Protein AF-A0A7X9D5H3-F1 (afdb_monomer)

Radius of gyration: 22.92 Å; Cα contacts (8 Å, |Δi|>4): 672; chains: 1; bounding box: 57×60×61 Å

Nearest PDB structures (foldseek):
  6uek-assembly1_A  TM=9.174E-01  e=2.834E-44  Trypanosoma cruzi
  6uek-assembly1_B  TM=9.266E-01  e=4.876E-43  Trypanosoma cruzi
  6uek-assembly2_C  TM=9.841E-01  e=2.438E-41  Trypanosoma cruzi
  6uek-assembly2_D  TM=8.958E-01  e=1.998E-35  Trypanosoma cruzi
  2fkn-assembly2_D  TM=9.353E-01  e=6.349E-28  Bacillus subtilis

Sequence (380 aa):
VDEVFTDCDLLIDRALEASAAREAVSLAYQGNIVDLWERLAEREIEVDLGSDQTSLHNPFAGGYYPAGLSFEESKRMMAQEPERFKEEVYKSLRRQVDAINRLTARGMYFFDYGNAFLLEASRAGADILAADGKFRYPSYVQDIMGPLFFDYGFGPYRWVCTSSRAEDLAVTDALAIEVQEEILRTAPVEIQPQLKDNIHWIKEAAANNLVVGSQARILYADAEGRIKIALAMNKAIREGRVSAPIVLGRDHHDVSGTDSPFRETSNIYDGSAFTADMAVHNVIGDSFRGATWVSIHNGGGVGWGEVINGGFGMVIDGSEESDRRIRQMLHWDVNNGIARRSWARNEGAIFAIKREMERTPLLKVTLPNIADDDLVESCF

Solvent-accessible surface area (backbone atoms only — not comparable to full-atom values): 19832 Å² total; per-residue (Å²): 124,76,46,81,31,80,46,65,66,64,43,50,53,52,50,52,53,32,59,76,68,70,52,94,78,46,78,41,74,66,70,51,67,45,61,44,40,41,47,39,42,72,69,65,56,90,48,70,71,46,73,54,80,57,40,39,43,41,42,74,80,79,25,50,80,35,64,98,51,54,73,68,56,44,56,50,32,42,75,76,37,50,71,62,37,44,52,44,38,29,53,29,40,34,52,36,43,52,22,47,54,56,35,40,76,72,65,23,48,54,33,36,67,43,20,30,55,66,61,48,27,45,76,45,68,22,91,44,60,41,97,86,69,44,64,70,53,50,36,42,28,40,73,43,44,30,64,69,24,22,23,55,22,26,24,48,40,29,39,33,38,72,68,57,39,69,66,39,40,54,51,50,49,52,47,46,42,53,48,48,57,57,48,53,76,75,49,57,78,89,54,40,63,58,47,51,54,37,46,52,46,60,72,47,50,68,83,65,66,74,69,70,91,60,31,52,56,73,44,57,35,25,44,67,49,50,36,53,35,50,46,54,49,24,50,31,28,59,71,59,70,24,86,43,43,34,38,37,37,47,58,37,79,32,42,14,21,26,22,16,46,76,30,76,22,41,63,41,78,73,68,61,20,78,48,51,62,59,11,54,50,35,34,56,54,30,58,80,26,53,39,70,43,63,44,78,47,70,15,74,65,53,17,78,86,57,24,36,31,11,36,47,35,29,72,31,69,30,46,72,66,38,53,53,23,43,58,46,18,45,44,45,53,21,48,54,18,14,46,50,40,16,49,45,64,37,66,46,4,46,52,41,42,53,55,45,32,69,76,37,74,85,55,81,78,77,77,62,81,86,76,60,65,70,63,56,58,74,75,112

Secondary structure (DSSP, 8-state):
--EEES-HHHHHHHHHHHHHHT----EEESS-HHHHHHHHHHTT---SEEEE-S-TTSIIIII---TTS-HHHHHHHHHH-HHHHHHHHHHHHHHHHHHHHHHHTTT-EEEE-SSSHHHHHHHTT-S-B-TTSSBSS-BHIIIIIHHHTGGGT-EEEEEEETT--HHHHHHHHHHHHHHHHHHHHH--GGGHHHHHHHHHHHHHTTTTT---SS-EEEEEE-HHHHHHHHHHHHHHHHTTSS-S-EEEE--S-STTTEE-TTTTTTT--SSGGG--HHHHHHHHHHHTTT-SEEEEEESTTT-TTS-EEEEEEEEE-S-HHHHHHHHHHHHHHHHHHHHHHHHTT-HHHHHHHHHHHHH-TT---PPPPPPPHHHHHTT-

Mean predicted aligned error: 3.91 Å

Foldseek 3Di:
DAEEDADLVVQVVVVVVCVVVVHDDDYYHPAAVLVNLQVCLVVVPQDAEDEDDFQLLCCLQPSHAAPPDDPVRLVVCSVPPSVVSLLRSLVRLQSSLVSVVSNVVVNYQYAYALNCSLVVNVVSVHPQADPVRHGPHYHCCQPPCVQQALLLLWAKKKKFQPVLDLQLLVVLLVLLLVQLVVCLVVPDPSNNVLSVVQNVCSVCVVVVVPDDDTSMDIGIDHLSSQLSSQVSSLQCLLVCSRVFKMKIKGDLLGLQFKQACRHSLVNQDPPCSQPGCSNVVLQVQLVVLAFPHKDWDAQPRNYGPRMIGMMTMHIRRSDVVSNRSSNRNSNSNRLSSLLVVQQSVRPSSVVNNVVVCVVPVPDDGDGDDDDDPVVVVVVD

Structure (mmCIF, N/CA/C/O backbone):
data_AF-A0A7X9D5H3-F1
#
_entry.id   AF-A0A7X9D5H3-F1
#
loop_
_atom_site.group_PDB
_atom_site.id
_atom_site.type_symbol
_atom_site.label_atom_id
_atom_site.label_alt_id
_atom_site.label_comp_id
_atom_site.label_asym_id
_atom_site.label_entity_id
_atom_site.label_seq_id
_atom_site.pdbx_PDB_ins_code
_atom_site.Cartn_x
_atom_site.Cartn_y
_atom_site.Cartn_z
_atom_site.occupancy
_atom_site.B_iso_or_equiv
_atom_site.auth_seq_id
_atom_site.auth_comp_id
_atom_site.auth_asym_id
_atom_site.auth_atom_id
_atom_site.pdbx_PDB_model_num
ATOM 1 N N . VAL A 1 1 ? -2.591 -16.884 -10.454 1.00 90.25 1 VAL A N 1
ATOM 2 C CA . VAL A 1 1 ? -2.298 -16.785 -11.894 1.00 90.25 1 VAL A CA 1
ATOM 3 C C . VAL A 1 1 ? -2.970 -17.946 -12.581 1.00 90.25 1 VAL A C 1
ATOM 5 O O . VAL A 1 1 ? -2.901 -19.043 -12.032 1.00 90.25 1 VAL A O 1
ATOM 8 N N . ASP A 1 2 ? -3.641 -17.695 -13.698 1.00 94.94 2 ASP A N 1
ATOM 9 C CA . ASP A 1 2 ? -4.511 -18.670 -14.358 1.00 94.94 2 ASP A CA 1
ATOM 10 C C . ASP A 1 2 ? -3.782 -19.387 -15.500 1.00 94.94 2 ASP A C 1
ATOM 12 O O . ASP A 1 2 ? -3.850 -20.610 -15.607 1.00 94.94 2 ASP A O 1
ATOM 16 N N . GLU A 1 3 ? -3.010 -18.646 -16.301 1.00 98.06 3 GLU A N 1
ATOM 17 C CA . GLU A 1 3 ? -2.262 -19.179 -17.446 1.00 98.06 3 GLU A CA 1
ATOM 18 C C . GLU A 1 3 ? -0.800 -18.707 -17.426 1.00 98.06 3 GLU A C 1
ATOM 20 O O . GLU A 1 3 ? -0.492 -17.622 -16.929 1.00 98.06 3 GLU A O 1
ATOM 25 N N . VAL A 1 4 ? 0.119 -19.516 -17.964 1.00 98.31 4 VAL A N 1
ATOM 26 C CA . VAL A 1 4 ? 1.559 -19.212 -18.007 1.00 98.31 4 VAL A CA 1
ATOM 27 C C . VAL A 1 4 ? 2.085 -19.390 -19.426 1.00 98.31 4 VAL A C 1
ATOM 29 O O . VAL A 1 4 ? 1.901 -20.443 -20.034 1.00 98.31 4 VAL A O 1
ATOM 32 N N . PHE A 1 5 ? 2.790 -18.377 -19.920 1.00 98.56 5 PHE A N 1
ATOM 33 C CA . PHE A 1 5 ? 3.372 -18.321 -21.254 1.00 98.56 5 PHE A CA 1
ATOM 34 C C . PHE A 1 5 ? 4.885 -18.138 -21.173 1.00 98.56 5 PHE A C 1
ATOM 36 O O . PHE A 1 5 ? 5.394 -17.428 -20.309 1.00 98.56 5 PHE A O 1
ATOM 43 N N . THR A 1 6 ? 5.608 -18.744 -22.110 1.00 97.81 6 THR A N 1
ATOM 44 C CA . THR A 1 6 ? 7.064 -18.574 -22.278 1.00 97.81 6 THR A CA 1
ATOM 45 C C . THR A 1 6 ? 7.417 -17.799 -23.548 1.00 97.81 6 THR A C 1
ATOM 47 O O . THR A 1 6 ? 8.590 -17.673 -23.879 1.00 97.81 6 THR A O 1
ATOM 50 N N . ASP A 1 7 ? 6.411 -17.320 -24.280 1.00 98.31 7 ASP A N 1
ATOM 51 C CA . ASP A 1 7 ? 6.543 -16.596 -25.542 1.00 98.31 7 ASP A CA 1
ATOM 52 C C . ASP A 1 7 ? 5.705 -15.313 -25.472 1.00 98.31 7 ASP A C 1
ATOM 54 O O . ASP A 1 7 ? 4.523 -15.364 -25.114 1.00 98.31 7 ASP A O 1
ATOM 58 N N . CYS A 1 8 ? 6.323 -14.167 -25.772 1.00 98.06 8 CYS A N 1
ATOM 59 C CA . CYS A 1 8 ? 5.652 -12.871 -25.690 1.00 98.06 8 CYS A CA 1
ATOM 60 C C . CYS A 1 8 ? 4.493 -12.752 -26.682 1.00 98.06 8 CYS A C 1
ATOM 62 O O . CYS A 1 8 ? 3.483 -12.143 -26.347 1.00 98.06 8 CYS A O 1
ATOM 64 N N . ASP A 1 9 ? 4.614 -13.299 -27.894 1.00 98.44 9 ASP A N 1
ATOM 65 C CA . ASP A 1 9 ? 3.583 -13.135 -28.916 1.00 98.44 9 ASP A CA 1
ATOM 66 C C . ASP A 1 9 ? 2.331 -13.930 -28.579 1.00 98.44 9 ASP A C 1
ATOM 68 O O . ASP A 1 9 ? 1.236 -13.374 -28.635 1.00 98.44 9 ASP A O 1
ATOM 72 N N . LEU A 1 10 ? 2.498 -15.178 -28.136 1.00 98.50 10 LEU A N 1
ATOM 73 C CA . LEU A 1 10 ? 1.374 -15.999 -27.682 1.00 98.50 10 LEU A CA 1
ATOM 74 C C . LEU A 1 10 ? 0.661 -15.377 -26.475 1.00 98.50 10 LEU A C 1
ATOM 76 O O . LEU A 1 10 ? -0.567 -15.390 -26.410 1.00 98.50 10 LEU A O 1
ATOM 80 N N . LEU A 1 11 ? 1.422 -14.806 -25.536 1.00 98.56 11 LEU A N 1
ATOM 81 C CA . LEU A 1 11 ? 0.858 -14.095 -24.391 1.00 98.56 11 LEU A CA 1
ATOM 82 C C . LEU A 1 11 ? 0.057 -12.863 -24.827 1.00 98.56 11 LEU A C 1
ATOM 84 O O . LEU A 1 11 ? -1.056 -12.658 -24.349 1.00 98.56 11 LEU A O 1
ATOM 88 N N . ILE A 1 12 ? 0.628 -12.033 -25.705 1.00 98.62 12 ILE A N 1
ATOM 89 C CA . ILE A 1 12 ? -0.018 -10.806 -26.181 1.00 98.62 12 ILE A CA 1
ATOM 90 C C . ILE A 1 12 ? -1.293 -11.149 -26.957 1.00 98.62 12 ILE A C 1
ATOM 92 O O . ILE A 1 12 ? -2.320 -10.512 -26.738 1.00 98.62 12 ILE A O 1
ATOM 96 N N . ASP A 1 13 ? -1.262 -12.171 -27.814 1.00 98.50 13 ASP A N 1
ATOM 97 C CA . ASP A 1 13 ? -2.441 -12.619 -28.561 1.00 98.50 13 ASP A CA 1
ATOM 98 C C . ASP A 1 13 ? -3.556 -13.066 -27.604 1.00 98.50 13 ASP A C 1
ATOM 100 O O . ASP A 1 13 ? -4.692 -12.597 -27.713 1.00 98.50 13 ASP A O 1
ATOM 104 N N . ARG A 1 14 ? -3.218 -13.870 -26.586 1.00 98.25 14 ARG A N 1
ATOM 105 C CA . ARG A 1 14 ? -4.165 -14.285 -25.543 1.00 98.25 14 ARG A CA 1
ATOM 106 C C . ARG A 1 14 ? -4.723 -13.099 -24.751 1.00 98.25 14 ARG A C 1
ATOM 108 O O . ARG A 1 14 ? -5.914 -13.087 -24.430 1.00 98.25 14 ARG A O 1
ATOM 115 N N . ALA A 1 15 ? -3.891 -12.106 -24.437 1.00 98.06 15 ALA A N 1
ATOM 116 C CA . ALA A 1 15 ? -4.310 -10.904 -23.718 1.00 98.06 15 ALA A CA 1
ATOM 117 C C . ALA A 1 15 ? -5.310 -10.066 -24.535 1.00 98.06 15 ALA A C 1
ATOM 119 O O . ALA A 1 15 ? -6.298 -9.575 -23.988 1.00 98.06 15 ALA A O 1
ATOM 120 N N . LEU A 1 16 ? -5.100 -9.948 -25.849 1.00 98.19 16 LEU A N 1
ATOM 121 C CA . LEU A 1 16 ? -6.028 -9.265 -26.754 1.00 98.19 16 LEU A CA 1
ATOM 122 C C . LEU A 1 16 ? -7.365 -10.008 -26.867 1.00 98.19 16 LEU A C 1
ATOM 124 O O . LEU A 1 16 ? -8.420 -9.373 -26.830 1.00 98.19 16 LEU A O 1
ATOM 128 N N . GLU A 1 17 ? -7.339 -11.340 -26.957 1.00 98.31 17 GLU A N 1
ATOM 129 C CA . GLU A 1 17 ? -8.551 -12.168 -26.946 1.00 98.31 17 GLU A CA 1
ATOM 130 C C . GLU A 1 17 ? -9.344 -11.997 -25.642 1.00 98.31 17 GLU A C 1
ATOM 132 O O . GLU A 1 17 ? -10.556 -11.767 -25.685 1.00 98.31 17 GLU A O 1
ATOM 137 N N . ALA A 1 18 ? -8.662 -12.041 -24.491 1.00 98.12 18 ALA A N 1
ATOM 138 C CA . ALA A 1 18 ? -9.271 -11.831 -23.178 1.00 98.12 18 ALA A CA 1
ATOM 139 C C . ALA A 1 18 ? -9.920 -10.444 -23.066 1.00 98.12 18 ALA A C 1
ATOM 141 O O . ALA A 1 18 ? -11.069 -10.322 -22.634 1.00 98.12 18 ALA A O 1
ATOM 142 N N . SER A 1 19 ? -9.205 -9.402 -23.503 1.00 97.06 19 SER A N 1
ATOM 143 C CA . SER A 1 19 ? -9.693 -8.021 -23.496 1.00 97.06 19 SER A CA 1
ATOM 144 C C . SER A 1 19 ? -10.938 -7.862 -24.376 1.00 97.06 19 SER A C 1
ATOM 146 O O . SER A 1 19 ? -11.967 -7.352 -23.921 1.00 97.06 19 SER A O 1
ATOM 148 N N . ALA A 1 20 ? -10.910 -8.402 -25.600 1.00 97.56 20 ALA A N 1
ATOM 149 C CA . ALA A 1 20 ? -12.052 -8.384 -26.513 1.00 97.56 20 ALA A CA 1
ATOM 150 C C . ALA A 1 20 ? -13.275 -9.133 -25.948 1.00 97.56 20 ALA A C 1
ATOM 152 O O . ALA A 1 20 ? -14.415 -8.702 -26.147 1.00 97.56 20 ALA A O 1
ATOM 153 N N . ALA A 1 21 ? -13.047 -10.226 -25.216 1.00 98.12 21 ALA A N 1
ATOM 154 C CA . ALA A 1 21 ? -14.088 -11.010 -24.557 1.00 98.12 21 ALA A CA 1
ATOM 155 C C . ALA A 1 21 ? -14.545 -10.435 -23.201 1.00 98.12 21 ALA A C 1
ATOM 157 O O . ALA A 1 21 ? -15.530 -10.924 -22.645 1.00 98.12 21 ALA A O 1
ATOM 158 N N . ARG A 1 22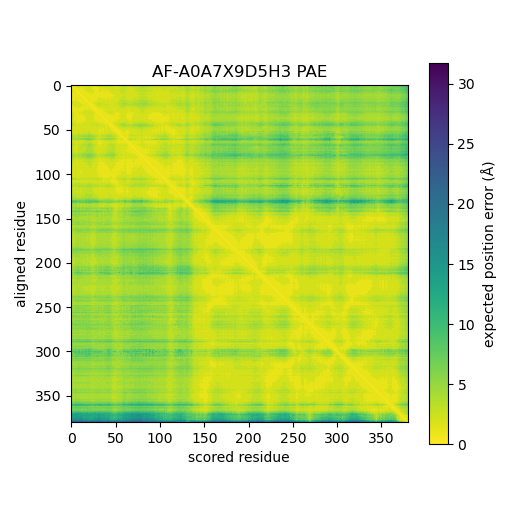 ? -13.868 -9.401 -22.674 1.00 97.50 22 ARG A N 1
ATOM 159 C CA . ARG A 1 22 ? -14.040 -8.881 -21.302 1.00 97.50 22 ARG A CA 1
ATOM 160 C C . ARG A 1 22 ? -13.905 -9.977 -20.241 1.00 97.50 22 ARG A C 1
ATOM 162 O O . ARG A 1 22 ? -14.666 -10.031 -19.275 1.00 97.50 22 ARG A O 1
ATOM 169 N N . GLU A 1 23 ? -12.951 -10.869 -20.457 1.00 97.88 23 GLU A N 1
ATOM 170 C CA . GLU A 1 23 ? -12.643 -11.977 -19.567 1.00 97.88 23 GLU A CA 1
ATOM 171 C C . GLU A 1 23 ? -11.749 -11.503 -18.412 1.00 97.88 23 GLU A C 1
ATOM 173 O O . GLU A 1 23 ? -10.707 -10.886 -18.629 1.00 97.88 23 GLU A O 1
ATOM 178 N N . ALA A 1 24 ? -12.139 -11.812 -17.174 1.00 95.75 24 ALA A N 1
ATOM 179 C CA . ALA A 1 24 ? -11.293 -11.591 -16.006 1.00 95.75 24 ALA A CA 1
ATOM 180 C C . ALA A 1 24 ? -10.304 -12.759 -15.863 1.00 95.75 24 ALA A C 1
ATOM 182 O O . ALA A 1 24 ? -10.654 -13.797 -15.305 1.00 95.75 24 ALA A O 1
ATOM 183 N N . VAL A 1 25 ? -9.086 -12.589 -16.386 1.00 97.19 25 VAL A N 1
ATOM 184 C CA . VAL A 1 25 ? -8.032 -13.616 -16.392 1.00 97.19 25 VAL A CA 1
ATOM 185 C C . VAL A 1 25 ? -6.672 -13.020 -16.030 1.00 97.19 25 VAL A C 1
ATOM 187 O O . VAL A 1 25 ? -6.351 -11.889 -16.392 1.00 97.19 25 VAL A O 1
ATOM 190 N N . SER A 1 26 ? -5.855 -13.792 -15.316 1.00 97.56 26 SER A N 1
ATOM 191 C CA . SER A 1 26 ? -4.473 -13.454 -14.983 1.00 97.56 26 SER A CA 1
ATOM 192 C C . SER A 1 26 ? -3.482 -14.310 -15.778 1.00 97.56 26 SER A C 1
ATOM 194 O O . SER A 1 26 ? -3.398 -15.528 -15.604 1.00 97.56 26 SER A O 1
ATOM 196 N N . LEU A 1 27 ? -2.695 -13.657 -16.636 1.00 98.19 27 LEU A N 1
ATOM 197 C CA . LEU A 1 27 ? -1.718 -14.296 -17.521 1.00 98.19 27 LEU A CA 1
ATOM 198 C C . LEU A 1 27 ? -0.293 -13.982 -17.037 1.00 98.19 27 LEU A C 1
ATOM 200 O O . LEU A 1 27 ? 0.063 -12.815 -16.880 1.00 98.19 27 LEU A O 1
ATOM 204 N N . ALA A 1 28 ? 0.534 -15.001 -16.800 1.00 98.25 28 ALA A N 1
ATOM 205 C CA . ALA A 1 28 ? 1.949 -14.827 -16.467 1.00 98.25 28 ALA A CA 1
ATOM 206 C C . ALA A 1 28 ? 2.848 -15.015 -17.684 1.00 98.25 28 ALA A C 1
ATOM 208 O O . ALA A 1 28 ? 2.718 -15.986 -18.427 1.00 98.25 28 ALA A O 1
ATOM 209 N N . TYR A 1 29 ? 3.853 -14.150 -17.786 1.00 98.19 29 TYR A N 1
ATOM 210 C CA . TYR A 1 29 ? 5.009 -14.363 -18.642 1.00 98.19 29 TYR A CA 1
ATOM 211 C C . TYR A 1 29 ? 6.180 -14.920 -17.833 1.00 98.19 29 TYR A C 1
ATOM 213 O O . TYR A 1 29 ? 6.672 -14.274 -16.907 1.00 98.19 29 TYR A O 1
ATOM 221 N N . GLN A 1 30 ? 6.662 -16.104 -18.195 1.00 97.69 30 GLN A N 1
ATOM 222 C CA . GLN A 1 30 ? 7.902 -16.664 -17.672 1.00 97.69 30 GLN A CA 1
ATOM 223 C C . GLN A 1 30 ? 9.083 -16.191 -18.532 1.00 97.69 30 GLN A C 1
ATOM 225 O O . GLN A 1 30 ? 9.614 -16.932 -19.357 1.00 97.69 30 GLN A O 1
ATOM 230 N N . GLY A 1 31 ? 9.504 -14.949 -18.313 1.00 96.69 31 GLY A N 1
ATOM 231 C CA . GLY A 1 31 ? 10.639 -14.336 -18.997 1.00 96.69 31 GLY A CA 1
ATOM 232 C C . GLY A 1 31 ? 11.033 -13.010 -18.354 1.00 96.69 31 GLY A C 1
ATOM 233 O O . GLY A 1 31 ? 10.672 -12.741 -17.207 1.00 96.69 31 GLY A O 1
ATOM 234 N N . ASN A 1 32 ? 11.799 -12.185 -19.069 1.00 98.31 32 ASN A N 1
ATOM 235 C CA . ASN A 1 32 ? 12.148 -10.857 -18.578 1.00 98.31 32 ASN A CA 1
ATOM 236 C C . ASN A 1 32 ? 11.045 -9.853 -18.935 1.00 98.31 32 ASN A C 1
ATOM 238 O O . ASN A 1 32 ? 10.631 -9.760 -20.088 1.00 98.31 32 ASN A O 1
ATOM 242 N N . ILE A 1 33 ? 10.593 -9.068 -17.958 1.00 97.75 33 ILE A N 1
ATOM 243 C CA . ILE A 1 33 ? 9.545 -8.062 -18.169 1.00 97.75 33 ILE A CA 1
ATOM 244 C C . ILE A 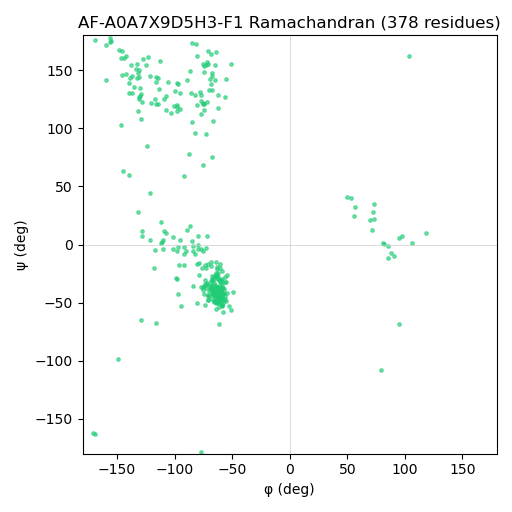1 33 ? 9.931 -7.021 -19.231 1.00 97.75 33 ILE A C 1
ATOM 246 O O . ILE A 1 33 ? 9.062 -6.522 -19.938 1.00 97.75 33 ILE A O 1
ATOM 250 N N . VAL A 1 34 ? 11.226 -6.732 -19.399 1.00 98.62 34 VAL A N 1
ATOM 251 C CA . VAL A 1 34 ? 11.709 -5.813 -20.439 1.00 98.62 34 VAL A CA 1
ATOM 252 C C . VAL A 1 34 ? 11.427 -6.355 -21.837 1.00 98.62 34 VAL A C 1
ATOM 254 O O . VAL A 1 34 ? 10.998 -5.586 -22.689 1.00 98.62 34 VAL A O 1
ATOM 257 N N . ASP A 1 35 ? 11.587 -7.663 -22.060 1.00 98.44 35 ASP A N 1
ATOM 258 C CA . ASP A 1 35 ? 11.303 -8.276 -23.363 1.00 98.44 35 ASP A CA 1
ATOM 259 C C . ASP A 1 35 ? 9.807 -8.157 -23.700 1.00 98.44 35 ASP A C 1
ATOM 261 O O . ASP A 1 35 ? 9.434 -7.920 -24.848 1.00 98.44 35 ASP A O 1
ATOM 265 N N . LEU A 1 36 ? 8.934 -8.274 -22.692 1.00 98.50 36 LEU A N 1
ATOM 266 C CA . LEU A 1 36 ? 7.496 -8.079 -22.867 1.00 98.50 36 LEU A CA 1
ATOM 267 C C . LEU A 1 36 ? 7.147 -6.606 -23.121 1.00 98.50 36 LEU A C 1
ATOM 269 O O . LEU A 1 36 ? 6.371 -6.324 -24.031 1.00 98.50 36 LEU A O 1
ATOM 273 N N . TRP A 1 37 ? 7.736 -5.666 -22.375 1.00 98.69 37 TRP A N 1
ATOM 274 C CA . TRP A 1 37 ? 7.531 -4.231 -22.598 1.00 98.69 37 TRP A CA 1
ATOM 275 C C . TRP A 1 37 ? 7.958 -3.796 -23.998 1.00 98.69 37 TRP A C 1
ATOM 277 O O . TRP A 1 37 ? 7.203 -3.120 -24.698 1.00 98.69 37 TRP A O 1
ATOM 287 N N . GLU A 1 38 ? 9.152 -4.207 -24.425 1.00 98.75 38 GLU A N 1
ATOM 288 C CA . GLU A 1 38 ? 9.653 -3.934 -25.769 1.00 98.75 38 GLU A CA 1
ATOM 289 C C . GLU A 1 38 ? 8.729 -4.550 -26.819 1.00 98.75 38 GLU A C 1
ATOM 291 O O . GLU A 1 38 ? 8.363 -3.867 -27.776 1.00 98.75 38 GLU A O 1
ATOM 296 N N . ARG A 1 39 ? 8.266 -5.790 -26.607 1.00 98.56 39 ARG A N 1
ATOM 297 C CA . ARG A 1 39 ? 7.373 -6.455 -27.557 1.00 98.56 39 ARG A CA 1
ATOM 298 C C . ARG A 1 39 ? 6.006 -5.782 -27.671 1.00 98.56 39 ARG A C 1
ATOM 300 O O . ARG A 1 39 ? 5.504 -5.629 -28.784 1.00 98.56 39 ARG A O 1
ATOM 307 N N . LEU A 1 40 ? 5.423 -5.342 -26.556 1.00 98.50 40 LEU A N 1
ATOM 308 C CA . LEU A 1 40 ? 4.188 -4.550 -26.538 1.00 98.50 40 LEU A CA 1
ATOM 309 C C . LEU A 1 40 ? 4.365 -3.239 -27.317 1.00 98.50 40 LEU A C 1
ATOM 311 O O . LEU A 1 40 ? 3.521 -2.895 -28.145 1.00 98.50 40 LEU A O 1
ATOM 315 N N . ALA A 1 41 ? 5.486 -2.543 -27.104 1.00 98.25 41 ALA A N 1
ATOM 316 C CA . ALA A 1 41 ? 5.797 -1.292 -27.790 1.00 98.25 41 ALA A CA 1
ATOM 317 C C . ALA A 1 41 ? 6.077 -1.487 -29.293 1.00 98.25 41 ALA A C 1
ATOM 319 O O . ALA A 1 41 ? 5.704 -0.638 -30.103 1.00 98.25 41 ALA A O 1
ATOM 320 N N . GLU A 1 42 ? 6.741 -2.579 -29.687 1.00 98.38 42 GLU A N 1
ATOM 321 C CA . GLU A 1 42 ? 6.980 -2.968 -31.086 1.00 98.38 42 GLU A CA 1
ATOM 322 C C . GLU A 1 42 ? 5.695 -3.312 -31.831 1.00 98.38 42 GLU A C 1
ATOM 324 O O . GLU A 1 42 ? 5.520 -2.898 -32.974 1.00 98.38 42 GLU A O 1
ATOM 329 N N . ARG A 1 43 ? 4.805 -4.071 -31.184 1.00 98.19 43 ARG A N 1
ATOM 330 C CA . ARG A 1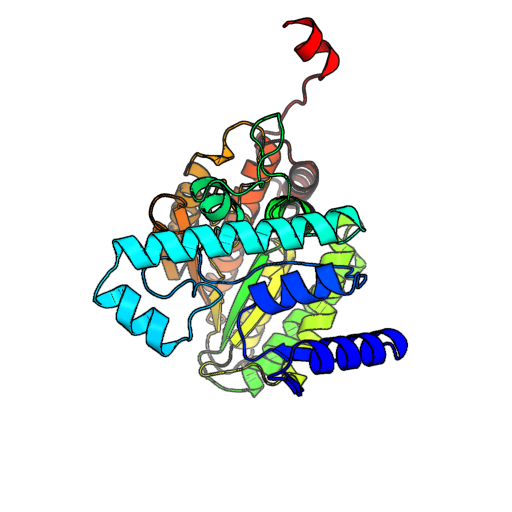 43 ? 3.504 -4.460 -31.738 1.00 98.19 43 ARG A CA 1
ATOM 331 C C . ARG A 1 43 ? 2.453 -3.360 -31.638 1.00 98.19 43 ARG A C 1
ATOM 333 O O . ARG A 1 43 ? 1.328 -3.576 -32.077 1.00 98.19 43 ARG A O 1
ATOM 340 N N . GLU A 1 44 ? 2.820 -2.211 -31.074 1.00 97.00 44 GLU A N 1
ATOM 341 C CA . GLU A 1 44 ? 1.949 -1.048 -30.934 1.00 97.00 44 GLU A CA 1
ATOM 342 C C . GLU A 1 44 ? 0.647 -1.349 -30.169 1.00 97.00 44 GLU A C 1
ATOM 344 O O . GLU A 1 44 ? -0.396 -0.747 -30.439 1.00 97.00 44 GLU A O 1
ATOM 349 N N . ILE A 1 45 ? 0.717 -2.279 -29.211 1.00 97.12 45 ILE A N 1
ATOM 350 C CA . ILE A 1 45 ? -0.430 -2.727 -28.419 1.00 97.12 45 ILE A CA 1
ATOM 351 C C . ILE A 1 45 ? -0.909 -1.596 -27.512 1.00 97.12 45 ILE A C 1
ATOM 353 O O . ILE A 1 45 ? -0.111 -0.953 -26.828 1.00 97.12 45 ILE A O 1
ATOM 357 N N . GLU A 1 46 ? -2.219 -1.366 -27.495 1.00 95.12 46 GLU A N 1
ATOM 358 C CA . GLU A 1 46 ? -2.849 -0.473 -26.528 1.00 95.12 46 GLU A CA 1
ATOM 359 C C . GLU A 1 46 ? -2.896 -1.166 -25.164 1.00 95.12 46 GLU A C 1
ATOM 361 O O . GLU A 1 46 ? -3.450 -2.255 -25.018 1.00 95.12 46 GLU A O 1
ATOM 366 N N . VAL A 1 47 ? -2.267 -0.537 -24.174 1.00 96.88 47 VAL A N 1
ATOM 367 C CA . VAL A 1 47 ? -2.230 -0.993 -22.785 1.00 96.88 47 VAL A CA 1
ATOM 368 C C . VAL A 1 47 ? -2.842 0.113 -21.944 1.00 96.88 47 VAL A C 1
ATOM 370 O O . VAL A 1 47 ? -2.343 1.233 -21.973 1.00 96.88 47 VAL A O 1
ATOM 373 N N . ASP A 1 48 ? -3.904 -0.185 -21.197 1.00 97.31 48 ASP A N 1
ATOM 374 C CA . ASP A 1 48 ? -4.586 0.830 -20.387 1.00 97.31 48 ASP A CA 1
ATOM 375 C C . ASP A 1 48 ? -3.738 1.255 -19.176 1.00 97.31 48 ASP A C 1
ATOM 377 O O . ASP A 1 48 ? -3.547 2.444 -18.916 1.00 97.31 48 ASP A O 1
ATOM 381 N N . LEU A 1 49 ? -3.203 0.271 -18.444 1.00 97.69 49 LEU A N 1
ATOM 382 C CA . LEU A 1 49 ? -2.476 0.457 -17.187 1.00 97.69 49 LEU A CA 1
ATOM 383 C C . LEU A 1 49 ? -1.142 -0.295 -17.208 1.00 97.69 49 LEU A C 1
ATOM 385 O O . LEU A 1 49 ? -1.093 -1.474 -17.556 1.00 97.69 49 LEU A O 1
ATOM 389 N N . GLY A 1 50 ? -0.073 0.370 -16.771 1.00 97.38 50 GLY A N 1
ATOM 390 C CA . GLY A 1 50 ? 1.258 -0.215 -16.626 1.00 97.38 50 GLY A CA 1
ATOM 391 C C . GLY A 1 50 ? 1.885 0.086 -15.266 1.00 97.38 50 GLY A C 1
ATOM 392 O O . GLY A 1 50 ? 1.717 1.172 -14.719 1.00 97.38 50 GLY A O 1
ATOM 393 N N . SER A 1 51 ? 2.629 -0.872 -14.715 1.00 97.62 51 SER A N 1
ATOM 394 C CA . SER A 1 51 ? 3.399 -0.678 -13.481 1.00 97.62 51 SER A CA 1
ATOM 395 C C . SER A 1 51 ? 4.588 -1.646 -13.405 1.00 97.62 51 SER A C 1
ATOM 397 O O . SER A 1 51 ? 4.751 -2.507 -14.271 1.00 97.62 51 SER A O 1
ATOM 399 N N . ASP A 1 52 ? 5.424 -1.507 -12.376 1.00 97.00 52 ASP A N 1
ATOM 400 C CA . ASP A 1 52 ? 6.540 -2.407 -12.074 1.00 97.00 52 ASP A CA 1
ATOM 401 C C . ASP A 1 52 ? 6.580 -2.728 -10.573 1.00 97.00 52 ASP A C 1
ATOM 403 O O . ASP A 1 52 ? 6.451 -1.841 -9.730 1.00 97.00 52 ASP A O 1
ATOM 407 N N . GLN A 1 53 ? 6.778 -4.007 -10.243 1.00 95.38 53 GLN A N 1
ATOM 408 C CA . GLN A 1 53 ? 6.906 -4.483 -8.862 1.00 95.38 53 GLN A CA 1
ATOM 409 C C . GLN A 1 53 ? 8.125 -5.402 -8.675 1.00 95.38 53 GLN A C 1
ATOM 411 O O . GLN A 1 53 ? 8.153 -6.266 -7.796 1.00 95.38 53 GLN A O 1
ATOM 416 N N . THR A 1 54 ? 9.164 -5.220 -9.497 1.00 96.44 54 THR A N 1
ATOM 417 C CA . THR A 1 54 ? 10.474 -5.847 -9.257 1.00 96.44 54 THR A CA 1
ATOM 418 C C . THR A 1 54 ? 11.094 -5.319 -7.955 1.00 96.44 54 THR A C 1
ATOM 420 O O . THR A 1 54 ? 10.636 -4.334 -7.384 1.00 96.44 54 THR A O 1
ATOM 423 N N . SER A 1 55 ? 12.125 -5.961 -7.410 1.00 94.25 55 SER A N 1
ATOM 424 C CA . SER A 1 55 ? 12.686 -5.574 -6.104 1.00 94.25 55 SER A CA 1
ATOM 425 C C . SER A 1 55 ? 13.828 -4.558 -6.240 1.00 94.25 55 SER A C 1
ATOM 427 O O . SER A 1 55 ? 14.952 -4.797 -5.801 1.00 94.25 55 SER A O 1
ATOM 429 N N . LEU A 1 56 ? 13.544 -3.396 -6.835 1.00 94.56 56 LEU A N 1
ATOM 430 C CA . LEU A 1 56 ? 14.538 -2.340 -7.089 1.00 94.56 56 LEU A CA 1
ATOM 431 C C . LEU A 1 56 ? 15.004 -1.572 -5.841 1.00 94.56 56 LEU A C 1
ATOM 433 O O . LEU A 1 56 ? 15.955 -0.804 -5.923 1.00 94.56 56 LEU A O 1
ATOM 437 N N . HIS A 1 57 ? 14.450 -1.868 -4.663 1.00 88.06 57 HIS A N 1
ATOM 438 C CA . HIS A 1 57 ? 15.033 -1.486 -3.371 1.00 88.06 57 HIS A CA 1
ATOM 439 C C . HIS A 1 57 ? 16.348 -2.234 -3.059 1.00 88.06 57 HIS A C 1
ATOM 441 O O . HIS A 1 57 ? 17.082 -1.847 -2.151 1.00 88.06 57 HIS A O 1
ATOM 447 N N . ASN A 1 58 ? 16.644 -3.323 -3.783 1.00 92.06 58 ASN A N 1
ATOM 448 C CA . ASN A 1 58 ? 17.900 -4.070 -3.699 1.00 92.06 58 ASN A CA 1
ATOM 449 C C . ASN A 1 58 ? 18.320 -4.621 -5.083 1.00 92.06 58 ASN A C 1
ATOM 451 O O . ASN A 1 58 ? 18.383 -5.838 -5.300 1.00 92.06 58 ASN A O 1
ATOM 455 N N . PRO A 1 59 ? 18.605 -3.733 -6.050 1.00 93.56 59 PRO A N 1
ATOM 456 C CA . PRO A 1 59 ? 18.696 -4.081 -7.467 1.00 93.56 59 PRO A CA 1
ATOM 457 C C . PRO A 1 59 ? 19.893 -4.990 -7.777 1.00 93.56 59 PRO A C 1
ATOM 459 O O . PRO A 1 59 ? 19.829 -5.815 -8.684 1.00 93.56 59 PRO A O 1
ATOM 462 N N . PHE A 1 60 ? 20.976 -4.884 -7.000 1.00 94.94 60 PHE A N 1
ATOM 463 C CA . PHE A 1 60 ? 22.250 -5.552 -7.288 1.00 94.94 60 PHE A CA 1
ATOM 464 C C . PHE A 1 60 ? 22.467 -6.863 -6.526 1.00 94.94 60 PHE A C 1
ATOM 466 O O . PHE A 1 60 ? 23.445 -7.552 -6.793 1.00 94.94 60 PHE A O 1
ATOM 473 N N . ALA A 1 61 ? 21.576 -7.228 -5.600 1.00 92.38 61 ALA A N 1
ATOM 474 C CA . ALA A 1 61 ? 21.672 -8.476 -4.836 1.00 92.38 61 ALA A CA 1
ATOM 475 C C . ALA A 1 61 ? 20.427 -9.358 -5.021 1.00 92.38 61 ALA A C 1
ATOM 477 O O . ALA A 1 61 ? 19.881 -9.906 -4.065 1.00 92.38 61 ALA A O 1
ATOM 478 N N . GLY A 1 62 ? 19.979 -9.484 -6.274 1.00 88.75 62 GLY A N 1
ATOM 479 C CA . GLY A 1 62 ? 18.895 -10.388 -6.670 1.00 88.75 62 GLY A CA 1
ATOM 480 C C . GLY A 1 62 ? 17.512 -9.759 -6.735 1.00 88.75 62 GLY A C 1
ATOM 481 O O . GLY A 1 62 ? 16.546 -10.476 -6.971 1.00 88.75 62 GLY A O 1
ATOM 482 N N . GLY A 1 63 ? 17.398 -8.442 -6.555 1.00 93.81 63 GLY A N 1
ATOM 483 C CA . GLY A 1 63 ? 16.115 -7.759 -6.671 1.00 93.81 63 GLY A CA 1
ATOM 484 C C . GLY A 1 63 ? 15.670 -7.486 -8.113 1.00 93.81 63 GLY A C 1
ATOM 485 O O . GLY A 1 63 ? 14.469 -7.425 -8.381 1.00 93.81 63 GLY A O 1
ATOM 486 N N . TYR A 1 64 ? 16.622 -7.366 -9.044 1.00 97.69 64 TYR A N 1
ATOM 487 C CA . TYR A 1 64 ? 16.365 -7.139 -10.464 1.00 97.69 64 TYR A CA 1
ATOM 488 C C . TYR A 1 64 ? 17.316 -7.972 -11.330 1.00 97.69 64 TYR A C 1
ATOM 490 O O . TYR A 1 64 ? 18.504 -8.093 -11.030 1.00 97.69 64 TYR A O 1
ATOM 498 N N . TYR A 1 65 ? 16.790 -8.544 -12.413 1.00 97.94 65 TYR A N 1
ATOM 499 C CA . TYR A 1 65 ? 17.538 -9.390 -13.341 1.00 97.94 65 TYR A CA 1
ATOM 500 C C . TYR A 1 65 ? 17.588 -8.720 -14.721 1.00 97.94 65 TYR A C 1
ATOM 502 O O . TYR A 1 65 ? 16.530 -8.452 -15.294 1.00 97.94 65 TYR A O 1
ATOM 510 N N . PRO A 1 66 ? 18.782 -8.425 -15.265 1.00 97.75 66 PRO A N 1
ATOM 511 C CA . PRO A 1 66 ? 18.910 -7.685 -16.516 1.00 97.75 66 PRO A CA 1
ATOM 512 C C . PRO A 1 66 ? 18.434 -8.487 -17.732 1.00 97.75 66 PRO A C 1
ATOM 514 O O . PRO A 1 66 ? 18.669 -9.691 -17.844 1.00 97.75 66 PRO A O 1
ATOM 517 N N . ALA A 1 67 ? 17.794 -7.796 -18.672 1.00 97.75 67 ALA A N 1
ATOM 518 C CA . ALA A 1 67 ? 17.359 -8.367 -19.939 1.00 97.75 67 ALA A CA 1
ATOM 519 C C . ALA A 1 67 ? 18.543 -8.756 -20.836 1.00 97.75 67 ALA A C 1
ATOM 521 O O . ALA A 1 67 ? 19.561 -8.063 -20.888 1.00 97.75 67 ALA A O 1
ATOM 522 N N . GLY A 1 68 ? 18.388 -9.846 -21.591 1.00 95.25 68 GLY A N 1
ATOM 523 C CA . GLY A 1 68 ? 19.445 -10.415 -22.436 1.00 95.25 68 GLY A CA 1
ATOM 524 C C . GLY A 1 68 ? 20.404 -11.378 -21.721 1.00 95.25 68 GLY A C 1
ATOM 525 O O . GLY A 1 68 ? 21.276 -11.942 -22.378 1.00 95.25 68 GLY A O 1
ATOM 526 N N . LEU A 1 69 ? 20.237 -11.599 -20.413 1.00 96.38 69 LEU A N 1
ATOM 527 C CA . LEU A 1 69 ? 20.897 -12.667 -19.660 1.00 96.38 69 LEU A CA 1
ATOM 528 C C . LEU A 1 69 ? 19.853 -13.644 -19.121 1.00 96.38 69 LEU A C 1
ATOM 530 O O . LEU A 1 69 ? 18.774 -13.243 -18.685 1.00 96.38 69 LEU A O 1
ATOM 534 N N . SER A 1 70 ? 20.188 -14.932 -19.083 1.00 96.81 70 SER A N 1
ATOM 535 C CA . SER A 1 70 ? 19.372 -15.895 -18.344 1.00 96.81 70 SER A CA 1
ATOM 536 C C . SER A 1 70 ? 19.455 -15.656 -16.831 1.00 96.81 70 SER A C 1
ATOM 538 O O . SER A 1 70 ? 20.363 -14.995 -16.314 1.00 96.81 70 SER A O 1
ATOM 540 N N . PHE A 1 71 ? 18.519 -16.246 -16.088 1.00 96.00 71 PHE A N 1
ATOM 541 C CA . PHE A 1 71 ? 18.511 -16.195 -14.625 1.00 96.00 71 PHE A CA 1
ATOM 542 C C . PHE A 1 71 ? 19.797 -16.773 -14.007 1.00 96.00 71 PHE A C 1
ATOM 544 O O . PHE A 1 71 ? 20.378 -16.176 -13.100 1.00 96.00 71 PHE A O 1
ATOM 551 N N . GLU A 1 72 ? 20.285 -17.905 -14.523 1.00 97.25 72 GLU A N 1
ATOM 552 C CA . GLU A 1 72 ? 21.499 -18.551 -14.008 1.00 97.25 72 GLU A CA 1
ATOM 553 C C . GLU A 1 72 ? 22.778 -17.793 -14.390 1.00 97.25 72 GLU A C 1
ATOM 555 O O . GLU A 1 72 ? 23.683 -17.653 -13.563 1.00 97.25 72 GLU A O 1
ATOM 560 N N . GLU A 1 73 ? 22.851 -17.223 -15.598 1.00 97.38 73 GLU A N 1
ATOM 561 C CA . GLU A 1 73 ? 23.955 -16.328 -15.966 1.00 97.38 73 GLU A CA 1
ATOM 562 C C . GLU A 1 73 ? 23.985 -15.086 -15.078 1.00 97.38 73 GLU A C 1
ATOM 564 O O . GLU A 1 73 ? 25.053 -14.718 -14.588 1.00 97.38 73 GLU A O 1
ATOM 569 N N . SER A 1 74 ? 22.816 -14.495 -14.819 1.00 97.12 74 SER A N 1
ATOM 570 C CA . SER A 1 74 ? 22.664 -13.340 -13.936 1.00 97.12 74 SER A CA 1
ATOM 571 C C . SER A 1 74 ? 23.116 -13.650 -12.510 1.00 97.12 74 SER A C 1
ATOM 573 O O . SER A 1 74 ? 23.889 -12.890 -11.934 1.00 97.12 74 SER A O 1
ATOM 575 N N . LYS A 1 75 ? 22.718 -14.800 -11.945 1.00 96.44 75 LYS A N 1
ATOM 576 C CA . LYS A 1 75 ? 23.164 -15.239 -10.609 1.00 96.44 75 LYS A CA 1
ATOM 577 C C . LYS A 1 75 ? 24.673 -15.435 -10.533 1.00 96.44 75 LYS A C 1
ATOM 579 O O . LYS A 1 75 ? 25.298 -15.038 -9.551 1.00 96.44 75 LYS A O 1
ATOM 584 N N . ARG A 1 76 ? 25.267 -16.042 -11.563 1.00 97.44 76 ARG A N 1
ATOM 585 C CA . ARG A 1 76 ? 26.719 -16.221 -11.639 1.00 97.44 76 ARG A CA 1
ATOM 586 C C . ARG A 1 76 ? 27.435 -14.871 -11.709 1.00 97.44 76 ARG A C 1
ATOM 588 O O . ARG A 1 76 ? 28.369 -14.654 -10.942 1.00 97.44 76 ARG A O 1
ATOM 595 N N . MET A 1 77 ? 26.985 -13.973 -12.587 1.00 97.38 77 MET A N 1
ATOM 596 C CA . MET A 1 77 ? 27.578 -12.645 -12.773 1.00 97.38 77 MET A CA 1
ATOM 597 C C . MET A 1 77 ? 27.458 -11.789 -11.509 1.00 97.38 77 MET A C 1
ATOM 599 O O . MET A 1 77 ? 28.430 -11.164 -11.111 1.00 97.38 77 MET A O 1
ATOM 603 N N . MET A 1 78 ? 26.316 -11.827 -10.824 1.00 96.75 78 MET A N 1
ATOM 604 C CA . MET A 1 78 ? 26.092 -11.105 -9.568 1.00 96.75 78 MET A CA 1
ATOM 605 C C . MET A 1 78 ? 27.119 -11.469 -8.485 1.00 96.75 78 MET A C 1
ATOM 607 O O . MET A 1 78 ? 27.576 -10.596 -7.754 1.00 96.75 78 MET A O 1
ATOM 611 N N . ALA A 1 79 ? 27.518 -12.742 -8.400 1.00 95.62 79 ALA A N 1
ATOM 612 C CA . ALA A 1 79 ? 28.509 -13.199 -7.425 1.00 95.62 79 ALA A CA 1
ATOM 613 C C . ALA A 1 79 ? 29.966 -13.002 -7.885 1.00 95.62 79 ALA A C 1
ATOM 615 O O . ALA A 1 79 ? 30.841 -12.759 -7.057 1.00 95.62 79 ALA A O 1
ATOM 616 N N . GLN A 1 80 ? 30.244 -13.165 -9.182 1.00 97.62 80 GLN A N 1
ATOM 617 C CA . GLN A 1 80 ? 31.614 -13.219 -9.717 1.00 97.62 80 GLN A CA 1
ATOM 618 C C . GLN A 1 80 ? 32.100 -11.881 -10.292 1.00 97.62 80 GLN A C 1
ATOM 620 O O . GLN A 1 80 ? 33.296 -11.604 -10.266 1.00 97.62 80 GLN A O 1
ATOM 625 N N . GLU A 1 81 ? 31.188 -11.057 -10.807 1.00 97.31 81 GLU A N 1
ATOM 626 C CA . GLU A 1 81 ? 31.458 -9.812 -11.534 1.00 97.31 81 GLU A CA 1
ATOM 627 C C . GLU A 1 81 ? 30.438 -8.712 -11.129 1.00 97.31 81 GLU A C 1
ATOM 629 O O . GLU A 1 81 ? 29.695 -8.219 -11.981 1.00 97.31 81 GLU A O 1
ATOM 634 N N . PRO A 1 82 ? 30.358 -8.307 -9.843 1.00 96.75 82 PRO A N 1
ATOM 635 C CA . PRO A 1 82 ? 29.275 -7.455 -9.329 1.00 96.75 82 PRO A CA 1
ATOM 636 C C . PRO A 1 82 ? 29.176 -6.075 -9.999 1.00 96.75 82 PRO A C 1
ATOM 638 O O . PRO A 1 82 ? 28.072 -5.601 -10.259 1.00 96.75 82 PRO A O 1
ATOM 641 N N . GLU A 1 83 ? 30.305 -5.445 -10.338 1.00 97.56 83 GLU A N 1
ATOM 642 C CA . GLU A 1 83 ? 30.300 -4.160 -11.059 1.00 97.56 83 GLU A CA 1
ATOM 643 C C . GLU A 1 83 ? 29.713 -4.308 -12.468 1.00 97.56 83 GLU A C 1
ATOM 645 O O . GLU A 1 83 ? 28.874 -3.517 -12.889 1.00 97.56 83 GLU A O 1
ATOM 650 N N . ARG A 1 84 ? 30.068 -5.390 -13.169 1.00 97.62 84 ARG A N 1
ATOM 651 C CA . ARG A 1 84 ? 29.509 -5.698 -14.488 1.00 97.62 84 ARG A CA 1
ATOM 652 C C . ARG A 1 84 ? 28.022 -6.044 -14.402 1.00 97.62 84 ARG A C 1
ATOM 654 O O . ARG A 1 84 ? 27.245 -5.629 -15.256 1.00 97.62 84 ARG A O 1
ATOM 661 N N . PHE A 1 85 ? 27.609 -6.767 -13.360 1.00 98.12 85 PHE A N 1
ATOM 662 C CA . PHE A 1 85 ? 26.196 -7.047 -13.108 1.00 98.12 85 PHE A CA 1
ATOM 663 C C . PHE A 1 85 ? 25.397 -5.750 -12.941 1.00 98.12 85 PHE A C 1
ATOM 665 O O . PHE A 1 85 ? 24.354 -5.580 -13.568 1.00 98.12 85 PHE A O 1
ATOM 672 N N . LYS A 1 86 ? 25.921 -4.802 -12.157 1.00 97.94 86 LYS A N 1
ATOM 673 C CA . LYS A 1 86 ? 25.328 -3.473 -11.981 1.00 97.94 86 LYS A CA 1
ATOM 674 C C . LYS A 1 86 ? 25.205 -2.704 -13.301 1.00 97.94 86 LYS A C 1
ATOM 676 O O . LYS A 1 86 ? 24.160 -2.107 -13.558 1.00 97.94 86 LYS A O 1
ATOM 681 N N . GLU A 1 87 ? 26.224 -2.745 -14.158 1.00 98.06 87 GLU A N 1
ATOM 682 C CA . GLU A 1 87 ? 26.171 -2.122 -15.488 1.00 98.06 87 GLU A CA 1
ATOM 683 C C . GLU A 1 87 ? 25.064 -2.720 -16.375 1.00 98.06 87 GLU A C 1
ATOM 685 O O . GLU A 1 87 ? 24.317 -1.970 -17.013 1.00 98.06 87 GLU A O 1
ATOM 690 N N . GLU A 1 88 ? 24.909 -4.049 -16.385 1.00 98.38 88 GLU A N 1
ATOM 691 C CA . GLU A 1 88 ? 23.840 -4.719 -17.140 1.00 98.38 88 GLU A CA 1
ATOM 692 C C . GLU A 1 88 ? 22.448 -4.422 -16.554 1.00 98.38 88 GLU A C 1
ATOM 694 O O . GLU A 1 88 ? 21.506 -4.195 -17.317 1.00 98.38 88 GLU A O 1
ATOM 699 N N . VAL A 1 89 ? 22.305 -4.330 -15.224 1.00 98.38 89 VAL A N 1
ATOM 700 C CA . VAL A 1 89 ? 21.056 -3.884 -14.570 1.00 98.38 89 VAL A CA 1
ATOM 701 C C . VAL A 1 89 ? 20.675 -2.482 -15.045 1.00 98.38 89 VAL A C 1
ATOM 703 O O . VAL A 1 89 ? 19.558 -2.269 -15.513 1.00 98.38 89 VAL A O 1
ATOM 706 N N . TYR A 1 90 ? 21.609 -1.531 -15.015 1.00 98.56 90 TYR A N 1
ATOM 707 C CA . TYR A 1 90 ? 21.348 -0.164 -15.476 1.00 98.56 90 TYR A CA 1
ATOM 708 C C . TYR A 1 90 ? 21.013 -0.090 -16.964 1.00 98.56 90 TYR A C 1
ATOM 710 O O . TYR A 1 90 ? 20.139 0.674 -17.374 1.00 98.56 90 TYR A O 1
ATOM 718 N N . LYS A 1 91 ? 21.680 -0.893 -17.793 1.00 98.56 91 LYS A N 1
ATOM 719 C CA . LYS A 1 91 ? 21.362 -1.002 -19.220 1.00 98.56 91 LYS A CA 1
ATOM 720 C C . LYS A 1 91 ? 19.953 -1.546 -19.452 1.00 98.56 91 LYS A C 1
ATOM 722 O O . LYS A 1 91 ? 19.249 -1.022 -20.311 1.00 98.56 91 LYS A O 1
ATOM 727 N N . SER A 1 92 ? 19.539 -2.546 -18.680 1.00 98.62 92 SER A N 1
ATOM 728 C CA . SER A 1 92 ? 18.188 -3.105 -18.726 1.00 98.62 92 SER A CA 1
ATOM 729 C C . SER A 1 92 ? 17.130 -2.091 -18.285 1.00 98.62 92 SER A C 1
ATOM 731 O O . SER A 1 92 ? 16.128 -1.934 -18.973 1.00 98.62 92 SER A O 1
ATOM 733 N N . LEU A 1 93 ? 17.379 -1.325 -17.216 1.00 98.69 93 LEU A N 1
ATOM 734 C CA . LEU A 1 93 ? 16.463 -0.271 -16.759 1.00 98.69 93 LEU A CA 1
ATOM 735 C C . LEU A 1 93 ? 16.251 0.822 -17.812 1.00 98.69 93 LEU A C 1
ATOM 737 O O . LEU A 1 93 ? 15.121 1.247 -18.037 1.00 98.69 93 LEU A O 1
ATOM 741 N N . ARG A 1 94 ? 17.314 1.244 -18.509 1.00 98.75 94 ARG A N 1
ATOM 742 C CA . ARG A 1 94 ? 17.188 2.215 -19.610 1.00 98.75 94 ARG A CA 1
ATOM 743 C C . ARG A 1 94 ? 16.305 1.691 -20.745 1.00 98.75 94 ARG A C 1
ATOM 745 O O . ARG A 1 94 ? 15.475 2.440 -21.246 1.00 98.75 94 ARG A O 1
ATOM 752 N N . ARG A 1 95 ? 16.455 0.414 -21.115 1.00 98.69 95 ARG A N 1
ATOM 753 C CA . ARG A 1 95 ? 15.602 -0.249 -22.119 1.00 98.69 95 ARG A CA 1
ATOM 754 C C . ARG A 1 95 ? 14.147 -0.340 -21.663 1.00 98.69 95 ARG A C 1
ATOM 756 O O . ARG A 1 95 ? 13.245 -0.004 -22.420 1.00 98.69 95 ARG A O 1
ATOM 763 N N . GLN A 1 96 ? 13.932 -0.737 -20.410 1.00 98.75 96 GLN A N 1
ATOM 764 C CA . GLN A 1 96 ? 12.600 -0.835 -19.819 1.00 98.75 96 GLN A CA 1
ATOM 765 C C . GLN A 1 96 ? 11.866 0.509 -19.867 1.00 98.75 96 GLN A C 1
ATOM 767 O O . GLN A 1 96 ? 10.722 0.571 -20.309 1.00 98.75 96 GLN A O 1
ATOM 772 N N . VAL A 1 97 ? 12.537 1.589 -19.454 1.00 98.62 97 VAL A N 1
ATOM 773 C CA . VAL A 1 97 ? 11.969 2.943 -19.477 1.00 98.62 97 VAL A CA 1
ATOM 774 C C . VAL A 1 97 ? 11.691 3.421 -20.899 1.00 98.62 97 VAL A C 1
ATOM 776 O O . VAL A 1 97 ? 10.644 4.016 -21.119 1.00 98.62 97 VAL A O 1
ATOM 779 N N . ASP A 1 98 ? 12.561 3.141 -21.873 1.00 98.62 98 ASP A N 1
ATOM 780 C CA . ASP A 1 98 ? 12.306 3.507 -23.275 1.00 98.62 98 ASP A CA 1
ATOM 781 C C . ASP A 1 98 ? 11.016 2.860 -23.810 1.00 98.62 98 ASP A C 1
ATOM 783 O O . ASP A 1 98 ? 10.158 3.536 -24.382 1.00 98.62 98 ASP A O 1
ATOM 787 N N . ALA A 1 99 ? 10.822 1.566 -23.544 1.00 98.62 99 ALA A N 1
ATOM 788 C CA . ALA A 1 99 ? 9.607 0.857 -23.931 1.00 98.62 99 ALA A CA 1
ATOM 789 C C . ALA A 1 99 ? 8.355 1.402 -23.217 1.00 98.62 99 ALA A C 1
ATOM 791 O O . ALA A 1 99 ? 7.329 1.624 -23.864 1.00 98.62 99 ALA A O 1
ATOM 792 N N . ILE A 1 100 ? 8.450 1.691 -21.913 1.00 98.56 100 ILE A N 1
ATOM 793 C CA . ILE A 1 100 ? 7.369 2.334 -21.152 1.00 98.56 100 ILE A CA 1
ATOM 794 C C . ILE A 1 100 ? 7.040 3.703 -21.759 1.00 98.56 100 ILE A C 1
ATOM 796 O O . ILE A 1 100 ? 5.879 3.957 -22.053 1.00 98.56 100 ILE A O 1
ATOM 800 N N . ASN A 1 101 ? 8.039 4.546 -22.040 1.00 98.25 101 ASN A N 1
ATOM 801 C CA . ASN A 1 101 ? 7.855 5.869 -22.649 1.00 98.25 101 ASN A CA 1
ATOM 802 C C . ASN A 1 101 ? 7.136 5.797 -24.004 1.00 98.25 101 ASN A C 1
ATOM 804 O O . ASN A 1 101 ? 6.305 6.649 -24.320 1.00 98.25 101 ASN A O 1
ATOM 808 N N . ARG A 1 102 ? 7.420 4.768 -24.808 1.00 98.31 102 ARG A N 1
ATOM 809 C CA . ARG A 1 102 ? 6.728 4.541 -26.085 1.00 98.31 102 ARG A CA 1
ATOM 810 C C . ARG A 1 102 ? 5.258 4.171 -25.896 1.00 98.31 102 ARG A C 1
ATOM 812 O O . ARG A 1 102 ? 4.423 4.619 -26.675 1.00 98.31 102 ARG A O 1
ATOM 819 N N . LEU A 1 103 ? 4.939 3.367 -24.886 1.00 98.38 103 LEU A N 1
ATOM 820 C CA . LEU A 1 103 ? 3.565 2.954 -24.588 1.00 98.38 103 LEU A CA 1
ATOM 821 C C . LEU A 1 103 ? 2.759 4.075 -23.920 1.00 98.38 103 LEU A C 1
ATOM 823 O O . LEU A 1 103 ? 1.601 4.293 -24.272 1.00 98.38 103 LEU A O 1
ATOM 827 N N . THR A 1 104 ? 3.367 4.851 -23.022 1.00 97.69 104 THR A N 1
ATOM 828 C CA . THR A 1 104 ? 2.709 6.006 -22.389 1.00 97.69 104 THR A CA 1
ATOM 829 C C . THR A 1 104 ? 2.449 7.130 -23.386 1.00 97.69 104 THR A C 1
ATOM 831 O O . THR A 1 104 ? 1.381 7.738 -23.354 1.00 97.69 104 THR A O 1
ATOM 834 N N . ALA A 1 105 ? 3.336 7.335 -24.367 1.00 96.81 105 ALA A N 1
ATOM 835 C CA . ALA A 1 105 ? 3.085 8.236 -25.496 1.00 96.81 105 ALA A CA 1
ATOM 836 C C . ALA A 1 105 ? 1.860 7.834 -26.345 1.00 96.81 105 ALA A C 1
ATOM 838 O O . ALA A 1 105 ? 1.347 8.654 -27.107 1.00 96.81 105 ALA A O 1
ATOM 839 N N . ARG A 1 106 ? 1.380 6.590 -26.210 1.00 96.06 106 ARG A N 1
ATOM 840 C CA . ARG A 1 106 ? 0.171 6.062 -26.862 1.00 96.06 106 ARG A CA 1
ATOM 841 C C . ARG A 1 106 ? -1.048 6.000 -25.936 1.00 96.06 106 ARG A C 1
ATOM 843 O O . ARG A 1 106 ? -2.082 5.496 -26.352 1.00 96.06 106 ARG A O 1
ATOM 850 N N . GLY A 1 107 ? -0.948 6.525 -24.715 1.00 96.25 107 GLY A N 1
ATOM 851 C CA . GLY A 1 107 ? -2.071 6.626 -23.781 1.00 96.25 107 GLY A CA 1
ATOM 852 C C . GLY A 1 107 ? -2.047 5.641 -22.615 1.00 96.25 107 GLY A C 1
ATOM 853 O O . GLY A 1 107 ? -2.951 5.708 -21.788 1.00 96.25 107 GLY A O 1
ATOM 854 N N . MET A 1 108 ? -1.026 4.780 -22.494 1.00 97.94 108 MET A N 1
ATOM 855 C CA . MET A 1 108 ? -0.870 3.952 -21.294 1.00 97.94 108 MET A CA 1
ATOM 856 C C . MET A 1 108 ? -0.666 4.834 -20.061 1.00 97.94 108 MET A C 1
ATOM 858 O O . MET A 1 108 ? 0.234 5.677 -20.035 1.00 97.94 108 MET A O 1
ATOM 862 N N . TYR A 1 109 ? -1.448 4.600 -19.009 1.00 97.19 109 TYR A N 1
ATOM 863 C CA . TYR A 1 109 ? -1.200 5.205 -17.707 1.00 97.19 109 TYR A CA 1
ATOM 864 C C . TYR A 1 109 ? -0.193 4.348 -16.932 1.00 97.19 109 TYR A C 1
ATOM 866 O O . TYR A 1 109 ? -0.515 3.251 -16.467 1.00 97.19 109 TYR A O 1
ATOM 874 N N . PHE A 1 110 ? 1.048 4.834 -16.832 1.00 97.25 110 PHE A N 1
ATOM 875 C CA . PHE A 1 110 ? 2.100 4.188 -16.048 1.00 97.25 110 PHE A CA 1
ATOM 876 C C . PHE A 1 110 ? 2.233 4.821 -14.666 1.00 97.25 110 PHE A C 1
ATOM 878 O O . PHE A 1 110 ? 2.264 6.046 -14.546 1.00 97.25 110 PHE A O 1
ATOM 885 N N . PHE A 1 111 ? 2.409 3.986 -13.646 1.00 95.31 111 PHE A N 1
ATOM 886 C CA . PHE A 1 111 ? 2.689 4.432 -12.286 1.00 95.31 111 PHE A CA 1
ATOM 887 C C . PHE A 1 111 ? 3.689 3.512 -11.575 1.00 95.31 111 PHE A C 1
ATOM 889 O O . PHE A 1 111 ? 3.700 2.295 -11.771 1.00 95.31 111 PHE A O 1
ATOM 896 N N . ASP A 1 112 ? 4.523 4.087 -10.711 1.00 92.56 112 ASP A N 1
ATOM 897 C CA . ASP A 1 112 ? 5.475 3.343 -9.873 1.00 92.56 112 ASP A CA 1
ATOM 898 C C . ASP A 1 112 ? 4.774 2.696 -8.674 1.00 92.56 112 ASP A C 1
ATOM 900 O O . ASP A 1 112 ? 4.019 3.360 -7.964 1.00 92.56 112 ASP A O 1
ATOM 904 N N . TYR A 1 113 ? 5.027 1.406 -8.426 1.00 92.88 113 TYR A N 1
ATOM 905 C CA . TYR A 1 113 ? 4.367 0.643 -7.356 1.00 92.88 113 TYR A CA 1
ATOM 906 C C . TYR A 1 113 ? 5.065 0.762 -5.989 1.00 92.88 113 TYR A C 1
ATOM 908 O O . TYR A 1 113 ? 4.846 -0.038 -5.075 1.00 92.88 113 TYR A O 1
ATOM 916 N N . GLY A 1 114 ? 5.944 1.748 -5.817 1.00 86.94 114 GLY A N 1
ATOM 917 C CA . GLY A 1 114 ? 6.653 1.992 -4.570 1.00 86.94 114 GLY A CA 1
ATOM 918 C C . GLY A 1 114 ? 7.756 0.973 -4.283 1.00 86.94 114 GLY A C 1
ATOM 919 O O . GLY A 1 114 ? 7.972 0.606 -3.122 1.00 86.94 114 GLY A O 1
ATOM 920 N N . ASN A 1 115 ? 8.421 0.501 -5.337 1.00 89.06 115 ASN A N 1
ATOM 921 C CA . ASN A 1 115 ? 9.520 -0.465 -5.303 1.00 89.06 115 ASN A CA 1
ATOM 922 C C . ASN A 1 115 ? 10.895 0.157 -5.614 1.00 89.06 115 ASN A C 1
ATOM 924 O O . ASN A 1 115 ? 11.865 -0.583 -5.778 1.00 89.06 115 ASN A O 1
ATOM 928 N N . ALA A 1 116 ? 10.964 1.493 -5.669 1.00 91.19 116 ALA A N 1
ATOM 929 C CA . ALA A 1 116 ? 12.117 2.300 -6.074 1.00 91.19 116 ALA A CA 1
ATOM 930 C C . ALA A 1 116 ? 12.468 2.233 -7.574 1.00 91.19 116 ALA A C 1
ATOM 932 O O . ALA A 1 116 ? 13.590 2.586 -7.944 1.00 91.19 116 ALA A O 1
ATOM 933 N N . PHE A 1 117 ? 11.527 1.849 -8.449 1.00 95.56 117 PHE A N 1
ATOM 934 C CA . PHE A 1 117 ? 11.764 1.797 -9.893 1.00 95.56 117 PHE A CA 1
ATOM 935 C C . PHE A 1 117 ? 12.171 3.155 -10.465 1.00 95.56 117 PHE A C 1
ATOM 937 O O . PHE A 1 117 ? 13.232 3.254 -11.078 1.00 95.56 117 PHE A O 1
ATOM 944 N N . LEU A 1 118 ? 11.397 4.217 -10.217 1.00 94.44 118 LEU A N 1
ATOM 945 C CA . LEU A 1 118 ? 11.721 5.547 -10.758 1.00 94.44 118 LEU A CA 1
ATOM 946 C C . LEU A 1 118 ? 13.064 6.073 -10.238 1.00 94.44 118 LEU A C 1
ATOM 948 O O . LEU A 1 118 ? 13.866 6.618 -11.000 1.00 94.44 118 LEU A O 1
ATOM 952 N N . LEU A 1 119 ? 13.330 5.872 -8.944 1.00 93.38 119 LEU A N 1
ATOM 953 C CA . LEU A 1 119 ? 14.566 6.302 -8.294 1.00 93.38 119 LEU A CA 1
ATOM 954 C C . LEU A 1 119 ? 15.787 5.598 -8.896 1.00 93.38 119 LEU A C 1
ATOM 956 O O . LEU A 1 119 ? 16.760 6.257 -9.272 1.00 93.38 119 LEU A O 1
ATOM 960 N N . GLU A 1 120 ? 15.735 4.273 -9.018 1.00 95.94 120 GLU A N 1
ATOM 961 C CA . GLU A 1 120 ? 16.855 3.492 -9.533 1.00 95.94 120 GLU A CA 1
ATOM 962 C C . GLU A 1 120 ? 17.023 3.657 -11.050 1.00 95.94 120 GLU A C 1
ATOM 964 O O . GLU A 1 120 ? 18.147 3.752 -11.542 1.00 95.94 120 GLU A O 1
ATOM 969 N N . ALA A 1 121 ? 15.928 3.815 -11.798 1.00 97.50 121 ALA A N 1
ATOM 970 C CA . ALA A 1 121 ? 15.972 4.172 -13.212 1.00 97.50 121 ALA A CA 1
ATOM 971 C C . ALA A 1 121 ? 16.624 5.548 -13.440 1.00 97.50 121 ALA A C 1
ATOM 973 O O . ALA A 1 121 ? 17.440 5.704 -14.351 1.00 97.50 121 ALA A O 1
ATOM 974 N N . SER A 1 122 ? 16.339 6.533 -12.582 1.00 96.69 122 SER A N 1
ATOM 975 C CA . SER A 1 122 ? 17.003 7.842 -12.615 1.00 96.69 122 SER A CA 1
ATOM 976 C C . SER A 1 122 ? 18.502 7.719 -12.331 1.00 96.69 122 SER A C 1
ATOM 978 O O . SER A 1 122 ? 19.321 8.266 -13.070 1.00 96.69 122 SER A O 1
ATOM 980 N N . ARG A 1 123 ? 18.894 6.921 -11.326 1.00 96.38 123 ARG A N 1
ATOM 981 C CA . ARG A 1 123 ? 20.311 6.615 -11.039 1.00 96.38 123 ARG A CA 1
ATOM 982 C C . ARG A 1 123 ? 21.007 5.909 -12.209 1.00 96.38 123 ARG A C 1
ATOM 984 O O . ARG A 1 123 ? 22.195 6.134 -12.435 1.00 96.38 123 ARG A O 1
ATOM 991 N N . ALA A 1 124 ? 20.274 5.098 -12.972 1.00 97.44 124 ALA A N 1
ATOM 992 C CA . ALA A 1 124 ? 20.750 4.452 -14.192 1.00 97.44 124 ALA A CA 1
ATOM 993 C C . ALA A 1 124 ? 20.840 5.400 -15.407 1.00 97.44 124 ALA A C 1
ATOM 995 O O . ALA A 1 124 ? 21.324 4.982 -16.466 1.00 97.44 124 ALA A O 1
ATOM 996 N N . GLY A 1 125 ? 20.385 6.653 -15.289 1.00 97.50 125 GLY A N 1
ATOM 997 C CA . GLY A 1 125 ? 20.346 7.624 -16.383 1.00 97.50 125 GLY A CA 1
ATOM 998 C C . GLY A 1 125 ? 19.273 7.322 -17.432 1.00 97.50 125 GLY A C 1
ATOM 999 O O . GLY A 1 125 ? 19.469 7.627 -18.608 1.00 97.50 125 GLY A O 1
ATOM 1000 N N . ALA A 1 126 ? 18.181 6.664 -17.041 1.00 97.88 126 ALA A N 1
ATOM 1001 C CA . ALA A 1 126 ? 17.023 6.473 -17.907 1.00 97.88 126 ALA A CA 1
ATOM 1002 C C . ALA A 1 126 ? 16.241 7.784 -18.090 1.00 97.88 126 ALA A C 1
ATOM 1004 O O . ALA A 1 126 ? 16.269 8.656 -17.219 1.00 97.88 126 ALA A O 1
ATOM 1005 N N . ASP A 1 127 ? 15.514 7.914 -19.204 1.00 97.06 127 ASP A N 1
ATOM 1006 C CA . ASP A 1 127 ? 14.672 9.083 -19.494 1.00 97.06 127 ASP A CA 1
ATOM 1007 C C . ASP A 1 127 ? 13.375 9.056 -18.669 1.00 97.06 127 ASP A C 1
ATOM 1009 O O . ASP A 1 127 ? 12.281 8.822 -19.181 1.00 97.06 127 ASP A O 1
ATOM 1013 N N . ILE A 1 128 ? 13.527 9.230 -17.355 1.00 95.88 128 ILE A N 1
ATOM 1014 C CA . ILE A 1 128 ? 12.461 9.122 -16.353 1.00 95.88 128 ILE A CA 1
ATOM 1015 C C . ILE A 1 128 ? 12.197 10.445 -15.625 1.00 95.88 128 ILE A C 1
ATOM 1017 O O . ILE A 1 128 ? 11.269 10.534 -14.825 1.00 95.88 128 ILE A O 1
ATOM 1021 N N . LEU A 1 129 ? 12.998 11.477 -15.908 1.00 95.12 129 LEU A N 1
ATOM 1022 C CA . LEU A 1 129 ? 12.871 12.818 -15.340 1.00 95.12 129 LEU A CA 1
ATOM 1023 C C . LEU A 1 129 ? 12.307 13.794 -16.379 1.00 95.12 129 LEU A C 1
ATOM 1025 O O . LEU A 1 129 ? 12.654 13.736 -17.559 1.00 95.12 129 LEU A O 1
ATOM 1029 N N . ALA A 1 130 ? 11.426 14.682 -15.935 1.00 92.06 130 ALA A N 1
ATOM 1030 C CA . ALA A 1 130 ? 10.938 15.825 -16.687 1.00 92.06 130 ALA A CA 1
ATOM 1031 C C . ALA A 1 130 ? 11.941 16.994 -16.615 1.00 92.06 130 ALA A C 1
ATOM 1033 O O . ALA A 1 130 ? 12.928 16.958 -15.878 1.00 92.06 130 ALA A O 1
ATOM 1034 N N . ALA A 1 131 ? 11.688 18.055 -17.387 1.00 88.44 131 ALA A N 1
ATOM 1035 C CA . ALA A 1 131 ? 12.577 19.218 -17.470 1.00 88.44 131 ALA A CA 1
ATOM 1036 C C . ALA A 1 131 ? 12.742 19.973 -16.135 1.00 88.44 131 ALA A C 1
ATOM 1038 O O . ALA A 1 131 ? 13.759 20.632 -15.931 1.00 88.44 131 ALA A O 1
ATOM 1039 N N . ASP A 1 132 ? 11.766 19.866 -15.231 1.00 87.25 132 ASP A N 1
ATOM 1040 C CA . ASP A 1 132 ? 11.802 20.447 -13.884 1.00 87.25 132 ASP A CA 1
ATOM 1041 C C . ASP A 1 132 ? 12.517 19.549 -12.853 1.00 87.25 132 ASP A C 1
ATOM 1043 O O . ASP A 1 132 ? 12.583 19.887 -11.672 1.00 87.25 132 ASP A O 1
ATOM 1047 N N . GLY A 1 133 ? 13.060 18.408 -13.292 1.00 86.62 133 GLY A N 1
ATOM 1048 C CA . GLY A 1 133 ? 13.761 17.442 -12.450 1.00 86.62 133 GLY A CA 1
ATOM 1049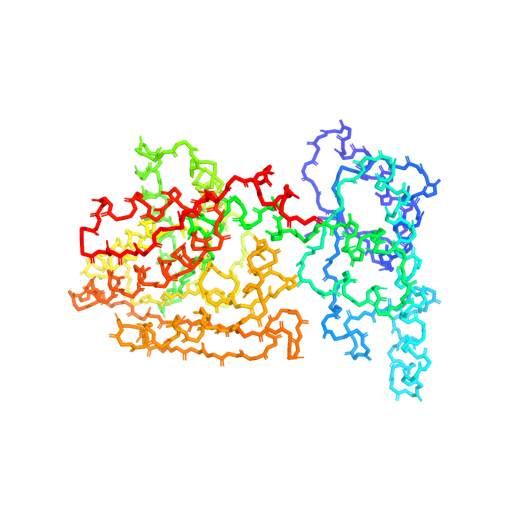 C C . GLY A 1 133 ? 12.850 16.494 -11.667 1.00 86.62 133 GLY A C 1
ATOM 1050 O O . GLY A 1 133 ? 13.368 15.654 -10.932 1.00 86.62 133 GLY A O 1
ATOM 1051 N N . LYS A 1 134 ? 11.520 16.582 -11.811 1.00 89.00 134 LYS A N 1
ATOM 1052 C CA . LYS A 1 134 ? 10.586 15.611 -11.220 1.00 89.00 134 LYS A CA 1
ATOM 1053 C C . LYS A 1 134 ? 10.493 14.355 -12.075 1.00 89.00 134 LYS A C 1
ATOM 1055 O O . LYS A 1 134 ? 10.844 14.366 -13.252 1.00 89.00 134 LYS A O 1
ATOM 1060 N N . PHE A 1 135 ? 9.995 13.265 -11.500 1.00 93.44 135 PHE A N 1
ATOM 1061 C CA . PHE A 1 135 ? 9.707 12.068 -12.283 1.00 93.44 135 PHE A CA 1
ATOM 1062 C C . PHE A 1 135 ? 8.588 12.325 -13.298 1.00 93.44 135 PHE A C 1
ATOM 1064 O O . PHE A 1 135 ? 7.620 13.024 -13.008 1.00 93.44 135 PHE A O 1
ATOM 1071 N N . ARG A 1 136 ? 8.727 11.739 -14.491 1.00 94.06 136 ARG A N 1
ATOM 1072 C CA . ARG A 1 136 ? 7.721 11.785 -15.565 1.00 94.06 136 ARG A CA 1
ATOM 1073 C C . ARG A 1 136 ? 6.439 11.048 -15.199 1.00 94.06 136 ARG A C 1
ATOM 1075 O O . ARG A 1 136 ? 5.379 11.398 -15.705 1.00 94.06 136 ARG A O 1
ATOM 1082 N N . TYR A 1 137 ? 6.562 10.024 -14.359 1.00 94.94 137 TYR A N 1
ATOM 1083 C CA . TYR A 1 137 ? 5.450 9.204 -13.908 1.00 94.94 137 TYR A CA 1
ATOM 1084 C C . TYR A 1 137 ? 5.229 9.387 -12.413 1.00 94.94 137 TYR A C 1
ATOM 1086 O O . TYR A 1 137 ? 6.206 9.510 -11.667 1.00 94.94 137 TYR A O 1
ATOM 1094 N N . PRO A 1 138 ? 3.966 9.380 -11.975 1.00 91.69 138 PRO A N 1
ATOM 1095 C CA . PRO A 1 138 ? 3.626 9.404 -10.567 1.00 91.69 138 PRO A CA 1
ATOM 1096 C C . PRO A 1 138 ? 3.965 8.057 -9.916 1.00 91.69 138 PRO A C 1
ATOM 1098 O O . PRO A 1 138 ? 3.969 7.003 -10.562 1.00 91.69 138 PRO A O 1
ATOM 1101 N N . SER A 1 139 ? 4.191 8.064 -8.604 1.00 89.75 139 SER A N 1
ATOM 1102 C CA . SER A 1 139 ? 3.986 6.842 -7.823 1.00 89.75 139 SER A CA 1
ATOM 1103 C C . SER A 1 139 ? 2.489 6.589 -7.642 1.00 89.75 139 SER A C 1
ATOM 1105 O O . SER A 1 139 ? 1.691 7.527 -7.593 1.00 89.75 139 SER A O 1
ATOM 1107 N N . TYR A 1 140 ? 2.090 5.331 -7.460 1.00 91.31 140 TYR A N 1
ATOM 1108 C CA . TYR A 1 140 ? 0.701 5.001 -7.135 1.00 91.31 140 TYR A CA 1
ATOM 1109 C C . TYR A 1 140 ? 0.236 5.680 -5.843 1.00 91.31 140 TYR A C 1
ATOM 1111 O O . TYR A 1 140 ? -0.956 5.889 -5.653 1.00 91.31 140 TYR A O 1
ATOM 1119 N N . VAL A 1 141 ? 1.153 6.065 -4.947 1.00 89.56 141 VAL A N 1
ATOM 1120 C CA . VAL A 1 141 ? 0.780 6.850 -3.770 1.00 89.56 141 VAL A CA 1
ATOM 1121 C C . VAL A 1 141 ? 0.487 8.301 -4.123 1.00 89.56 141 VAL A C 1
ATOM 1123 O O . VAL A 1 141 ? -0.427 8.867 -3.534 1.00 89.56 141 VAL A O 1
ATOM 1126 N N . GLN A 1 142 ? 1.205 8.894 -5.075 1.00 90.00 142 GLN A N 1
ATOM 1127 C CA . GLN A 1 142 ? 0.975 10.286 -5.475 1.00 90.00 142 GLN A CA 1
ATOM 1128 C C . GLN A 1 142 ? -0.419 10.484 -6.055 1.00 90.00 142 GLN A C 1
ATOM 1130 O O . GLN A 1 142 ? -1.121 11.395 -5.629 1.00 90.00 142 GLN A O 1
ATOM 1135 N N . ASP A 1 143 ? -0.829 9.592 -6.954 1.00 89.88 143 ASP A N 1
ATOM 1136 C CA . ASP A 1 143 ? -2.064 9.774 -7.718 1.00 89.88 143 ASP A CA 1
ATOM 1137 C C . ASP A 1 143 ? -3.257 8.993 -7.160 1.00 89.88 143 ASP A C 1
ATOM 1139 O O . ASP A 1 143 ? -4.401 9.411 -7.332 1.00 89.88 143 ASP A O 1
ATOM 1143 N N . ILE A 1 144 ? -3.013 7.853 -6.502 1.00 91.38 144 ILE A N 1
ATOM 1144 C CA . ILE A 1 144 ? -4.075 6.924 -6.094 1.00 91.38 144 ILE A CA 1
ATOM 1145 C C . ILE A 1 144 ? -4.148 6.830 -4.568 1.00 91.38 144 ILE A C 1
ATOM 1147 O O . ILE A 1 144 ? -5.118 7.293 -3.971 1.00 91.38 144 ILE A O 1
ATOM 1151 N N . MET A 1 145 ? -3.141 6.260 -3.898 1.00 94.31 145 MET A N 1
ATOM 1152 C CA . MET A 1 145 ? -3.265 5.944 -2.465 1.00 94.31 145 MET A CA 1
ATOM 1153 C C . MET A 1 145 ? -3.339 7.176 -1.579 1.00 94.31 145 MET A C 1
ATOM 1155 O O . MET A 1 145 ? -4.117 7.180 -0.633 1.00 94.31 145 MET A O 1
ATOM 1159 N N . GLY A 1 146 ? -2.538 8.204 -1.848 1.00 94.75 146 GLY A N 1
ATOM 1160 C CA . GLY A 1 146 ? -2.544 9.447 -1.085 1.00 94.75 146 GLY A CA 1
ATOM 1161 C C . GLY A 1 146 ? -3.912 10.120 -1.175 1.00 94.75 146 GLY A C 1
ATOM 1162 O O . GLY A 1 146 ? -4.652 10.086 -0.186 1.00 94.75 146 GLY A O 1
ATOM 1163 N N . PRO A 1 147 ? -4.294 10.617 -2.367 1.00 95.12 147 PRO A N 1
ATOM 1164 C CA . PRO A 1 147 ? -5.531 11.366 -2.553 1.00 95.12 147 PRO A CA 1
ATOM 1165 C C . PRO A 1 147 ? -6.799 10.561 -2.277 1.00 95.12 147 PRO A C 1
ATOM 1167 O O . PRO A 1 147 ? -7.760 11.120 -1.759 1.00 95.12 147 PRO A O 1
ATOM 1170 N N . LEU A 1 148 ? -6.836 9.264 -2.616 1.00 95.00 148 LEU A N 1
ATOM 1171 C CA . LEU A 1 148 ? -8.065 8.469 -2.518 1.00 95.00 148 LEU A CA 1
ATOM 1172 C C . LEU A 1 148 ? -8.172 7.657 -1.224 1.00 95.00 148 LEU A C 1
ATOM 1174 O O . LEU A 1 148 ? -9.276 7.241 -0.892 1.00 95.00 148 LEU A O 1
ATOM 1178 N N . PHE A 1 149 ? -7.088 7.417 -0.481 1.00 97.12 149 PHE A N 1
ATOM 1179 C CA . PHE A 1 149 ? -7.135 6.572 0.720 1.00 97.12 149 PHE A CA 1
ATOM 1180 C C . PHE A 1 149 ? -6.515 7.244 1.946 1.00 97.12 149 PHE A C 1
ATOM 1182 O O . PHE A 1 149 ? -7.230 7.523 2.911 1.00 97.12 149 PHE A O 1
ATOM 1189 N N . PHE A 1 150 ? -5.211 7.521 1.927 1.00 97.56 150 PHE A N 1
ATOM 1190 C CA . PHE A 1 150 ? -4.475 8.001 3.097 1.00 97.56 150 PHE A CA 1
ATOM 1191 C C . PHE A 1 150 ? -4.952 9.364 3.572 1.00 97.56 150 PHE A C 1
ATOM 1193 O O . PHE A 1 150 ? -5.082 9.574 4.777 1.00 97.56 150 PHE A O 1
ATOM 1200 N N . ASP A 1 151 ? -5.277 10.269 2.655 1.00 97.88 151 ASP A N 1
ATOM 1201 C CA . ASP A 1 151 ? -5.792 11.584 3.017 1.00 97.88 151 ASP A CA 1
ATOM 1202 C C . ASP A 1 151 ? -7.155 11.477 3.729 1.00 97.88 151 ASP A C 1
ATOM 1204 O O . ASP A 1 151 ? -7.466 12.294 4.588 1.00 97.88 151 ASP A O 1
ATOM 1208 N N . TYR A 1 152 ? -7.918 10.404 3.499 1.00 98.38 152 TYR A N 1
ATOM 1209 C CA . TYR A 1 152 ? -9.164 10.103 4.217 1.00 98.38 152 TYR A CA 1
ATOM 1210 C C . TYR A 1 152 ? -8.986 9.146 5.409 1.00 98.38 152 TYR A C 1
ATOM 1212 O O . TYR A 1 152 ? -9.964 8.761 6.049 1.00 98.38 152 TYR A O 1
ATOM 1220 N N . GLY A 1 153 ? -7.750 8.746 5.725 1.00 98.06 153 GLY A N 1
ATOM 1221 C CA . GLY A 1 153 ? -7.432 7.823 6.816 1.00 98.06 153 GLY A CA 1
ATOM 1222 C C . GLY A 1 153 ? -7.595 6.338 6.496 1.00 98.06 153 GLY A C 1
ATOM 1223 O O . GLY A 1 153 ? -7.356 5.509 7.377 1.00 98.06 153 GLY A O 1
ATOM 1224 N N . PHE A 1 154 ? -7.991 5.978 5.273 1.00 98.56 154 PHE A N 1
ATOM 1225 C CA . PHE A 1 154 ? -8.062 4.579 4.863 1.00 98.56 154 PHE A CA 1
ATOM 1226 C C . PHE A 1 154 ? -6.661 4.012 4.717 1.00 98.56 154 PHE A C 1
ATOM 1228 O O . PHE A 1 154 ? -5.806 4.594 4.063 1.00 98.56 154 PHE A O 1
ATOM 1235 N N . GLY A 1 155 ? -6.448 2.833 5.276 1.00 97.94 155 GLY A N 1
ATOM 1236 C CA . GLY A 1 155 ? -5.192 2.111 5.146 1.00 97.94 155 GLY A CA 1
ATOM 1237 C C . GLY A 1 155 ? -5.327 0.687 5.663 1.00 97.94 155 GLY A C 1
ATOM 1238 O O . GLY A 1 155 ? -6.404 0.325 6.154 1.00 97.94 155 GLY A O 1
ATOM 1239 N N . PRO A 1 156 ? -4.270 -0.132 5.543 1.00 97.25 156 PRO A N 1
ATOM 1240 C CA . PRO A 1 156 ? -4.348 -1.569 5.744 1.00 97.25 156 PRO A CA 1
ATOM 1241 C C . PRO A 1 156 ? -4.666 -1.899 7.197 1.00 97.25 156 PRO A C 1
ATOM 1243 O O . PRO A 1 156 ? -3.804 -1.849 8.060 1.00 97.25 156 PRO A O 1
ATOM 1246 N N . TYR A 1 157 ? -5.887 -2.321 7.466 1.00 98.50 157 TYR A N 1
ATOM 1247 C CA . TYR A 1 157 ? -6.323 -2.835 8.748 1.00 98.50 157 TYR A CA 1
ATOM 1248 C C . TYR A 1 157 ? -6.355 -4.361 8.696 1.00 98.50 157 TYR A C 1
ATOM 1250 O O . TYR A 1 157 ? -7.057 -4.952 7.873 1.00 98.50 157 TYR A O 1
ATOM 1258 N N . ARG A 1 158 ? -5.565 -5.013 9.552 1.00 98.50 158 ARG A N 1
ATOM 1259 C CA . ARG A 1 158 ? -5.459 -6.478 9.598 1.00 98.50 158 ARG A CA 1
ATOM 1260 C C . ARG A 1 158 ? -5.759 -7.010 10.983 1.00 98.50 158 ARG A C 1
ATOM 1262 O O . ARG A 1 158 ? -5.528 -6.340 11.991 1.00 98.50 158 ARG A O 1
ATOM 1269 N N . TRP A 1 159 ? -6.199 -8.255 11.022 1.00 98.88 159 TRP A N 1
ATOM 1270 C CA . TRP A 1 15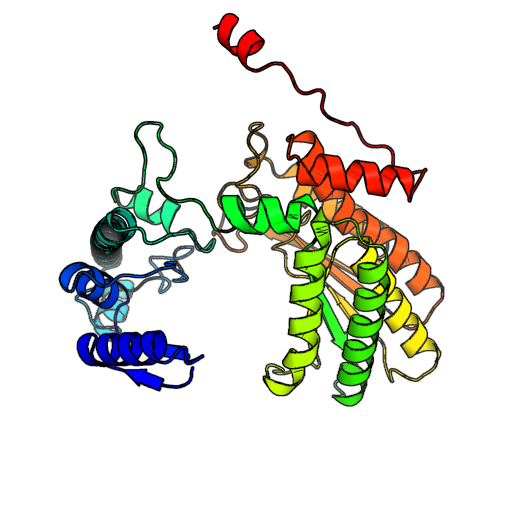9 ? -6.328 -8.987 12.267 1.00 98.88 159 TRP A CA 1
ATOM 1271 C C . TRP A 1 159 ? -5.979 -10.461 12.101 1.00 98.88 159 TRP A C 1
ATOM 1273 O O . TRP A 1 159 ? -5.985 -10.998 10.993 1.00 98.88 159 TRP A O 1
ATOM 1283 N N . VAL A 1 160 ? -5.670 -11.104 13.224 1.00 98.94 160 VAL A N 1
ATOM 1284 C CA . VAL A 1 160 ? -5.365 -12.531 13.325 1.00 98.94 160 VAL A CA 1
ATOM 1285 C C . VAL A 1 160 ? -6.189 -13.143 14.452 1.00 98.94 160 VAL A C 1
ATOM 1287 O O . VAL A 1 160 ? -6.109 -12.699 15.599 1.00 98.94 160 VAL A O 1
ATOM 1290 N N . CYS A 1 161 ? -6.949 -14.191 14.149 1.00 98.88 161 CYS A N 1
ATOM 1291 C CA . CYS A 1 161 ? -7.665 -14.989 15.140 1.00 98.88 161 CYS A CA 1
ATOM 1292 C C . CYS A 1 161 ? -6.678 -15.935 15.841 1.00 98.88 161 CYS A C 1
ATOM 1294 O O . CYS A 1 161 ? -6.168 -16.873 15.224 1.00 98.88 161 CYS A O 1
ATOM 1296 N N . THR A 1 162 ? -6.404 -15.725 17.136 1.00 98.75 162 THR A N 1
ATOM 1297 C CA . THR A 1 162 ? -5.386 -16.521 17.860 1.00 98.75 162 THR A CA 1
ATOM 1298 C C . THR A 1 162 ? -5.790 -17.982 18.071 1.00 98.75 162 THR A C 1
ATOM 1300 O O . THR A 1 162 ? -4.928 -18.837 18.260 1.00 98.75 162 THR A O 1
ATOM 1303 N N . SER A 1 163 ? -7.082 -18.298 17.952 1.00 98.38 163 SER A N 1
ATOM 1304 C CA . SER A 1 163 ? -7.600 -19.670 17.923 1.00 98.38 163 SER A CA 1
ATOM 1305 C C . SER A 1 163 ? -7.109 -20.472 16.717 1.00 98.38 163 SER A C 1
ATOM 1307 O O . SER A 1 163 ? -7.156 -21.700 16.744 1.00 98.38 163 SER A O 1
ATOM 1309 N N . SER A 1 164 ? -6.670 -19.793 15.649 1.00 97.81 164 SER A N 1
ATOM 1310 C CA . SER A 1 164 ? -6.357 -20.390 14.346 1.00 97.81 164 SER A CA 1
ATOM 1311 C C . SER A 1 164 ? -7.523 -21.177 13.729 1.00 97.81 164 SER A C 1
ATOM 1313 O O . SER A 1 164 ? -7.312 -22.048 12.886 1.00 97.81 164 SER A O 1
ATOM 1315 N N . ARG A 1 165 ? -8.766 -20.849 14.108 1.00 98.25 165 ARG A N 1
ATOM 1316 C CA . ARG A 1 165 ? -9.986 -21.470 13.578 1.00 98.25 165 ARG A CA 1
ATOM 1317 C C . ARG A 1 165 ? -10.579 -20.658 12.432 1.00 98.25 165 ARG A C 1
ATOM 1319 O O . ARG A 1 165 ? -10.805 -19.460 12.579 1.00 98.25 165 ARG A O 1
ATOM 1326 N N . ALA A 1 166 ? -10.882 -21.324 11.319 1.00 98.06 166 ALA A N 1
ATOM 1327 C CA . ALA A 1 166 ? -11.535 -20.691 10.173 1.00 98.06 166 ALA A CA 1
ATOM 1328 C C . ALA A 1 166 ? -12.939 -20.165 10.525 1.00 98.06 166 ALA A C 1
ATOM 1330 O O . ALA A 1 166 ? -13.381 -19.171 9.958 1.00 98.06 166 ALA A O 1
ATOM 1331 N N . GLU A 1 167 ? -13.619 -20.783 11.500 1.00 98.44 167 GLU A N 1
ATOM 1332 C CA . GLU A 1 167 ? -14.925 -20.305 11.971 1.00 98.44 167 GLU A CA 1
ATOM 1333 C C . GLU A 1 167 ? -14.831 -18.928 12.639 1.00 98.44 167 GLU A C 1
ATOM 1335 O O . GLU A 1 167 ? -15.673 -18.070 12.381 1.00 98.44 167 GLU A O 1
ATOM 1340 N N . ASP A 1 168 ? -13.793 -18.689 13.450 1.00 98.75 168 ASP A N 1
ATOM 1341 C CA . ASP A 1 168 ? -13.576 -17.377 14.066 1.00 98.75 168 ASP A CA 1
ATOM 1342 C C . ASP A 1 168 ? -13.282 -16.326 12.990 1.00 98.75 168 ASP A C 1
ATOM 1344 O O . ASP A 1 168 ? -13.818 -15.219 13.060 1.00 98.75 168 ASP A O 1
ATOM 1348 N N . LEU A 1 169 ? -12.502 -16.684 11.960 1.00 98.81 169 LEU A N 1
ATOM 1349 C CA . LEU A 1 169 ? -12.230 -15.788 10.835 1.00 98.81 169 LEU A CA 1
ATOM 1350 C C . LEU A 1 169 ? -13.517 -15.432 10.080 1.00 98.81 169 LEU A C 1
ATOM 1352 O O . LEU A 1 169 ? -13.775 -14.257 9.833 1.00 98.81 169 LEU A O 1
ATOM 1356 N N . ALA A 1 170 ? -14.370 -16.418 9.798 1.00 98.62 170 ALA A N 1
ATOM 1357 C CA . ALA A 1 170 ? -15.658 -16.196 9.146 1.00 98.62 170 ALA A CA 1
ATOM 1358 C C . ALA A 1 170 ? -16.583 -15.281 9.970 1.00 98.62 170 ALA A C 1
ATOM 1360 O O . ALA A 1 170 ? -17.247 -14.406 9.411 1.00 98.62 170 ALA A O 1
ATOM 1361 N N . VAL A 1 171 ? -16.603 -15.431 11.302 1.00 98.88 171 VAL A N 1
ATOM 1362 C CA . VAL A 1 171 ? -17.346 -14.521 12.192 1.00 98.88 171 VAL A CA 1
ATOM 1363 C C . VAL A 1 171 ? -16.778 -13.106 12.107 1.00 98.88 171 VAL A C 1
ATOM 1365 O O . VAL A 1 171 ? -17.542 -12.145 12.016 1.00 98.88 171 VAL A O 1
ATOM 1368 N N . THR A 1 172 ? -15.453 -12.953 12.114 1.00 98.81 172 THR A N 1
ATOM 1369 C CA . THR A 1 172 ? -14.828 -11.630 11.999 1.00 98.81 172 THR A CA 1
ATOM 1370 C C . THR A 1 172 ? -15.039 -10.973 10.635 1.00 98.81 172 THR A C 1
ATOM 1372 O O . THR A 1 172 ? -15.270 -9.766 10.593 1.00 98.81 172 THR A O 1
ATOM 1375 N N . ASP A 1 173 ? -15.045 -11.749 9.547 1.00 98.81 173 ASP A N 1
ATOM 1376 C CA . ASP A 1 173 ? -15.360 -11.264 8.201 1.00 98.81 173 ASP A CA 1
ATOM 1377 C C . ASP A 1 173 ? -16.800 -10.731 8.149 1.00 98.81 173 ASP A C 1
ATOM 1379 O O . ASP A 1 173 ? -17.037 -9.612 7.694 1.00 98.81 173 ASP A O 1
ATOM 1383 N N . ALA A 1 174 ? -17.762 -11.479 8.703 1.00 98.81 174 ALA A N 1
ATOM 1384 C CA . ALA A 1 174 ? -19.161 -11.057 8.766 1.00 98.81 174 ALA A CA 1
ATOM 1385 C C . ALA A 1 174 ? -19.350 -9.757 9.569 1.00 98.81 174 ALA A C 1
ATOM 1387 O O . ALA A 1 174 ? -20.074 -8.862 9.133 1.00 98.81 174 ALA A O 1
ATOM 1388 N N . LEU A 1 175 ? -18.664 -9.621 10.710 1.00 98.88 175 LEU A N 1
ATOM 1389 C CA . LEU A 1 175 ? -18.708 -8.400 11.523 1.00 98.88 175 LEU A CA 1
ATOM 1390 C C . LEU A 1 175 ? -18.112 -7.196 10.784 1.00 98.88 175 LEU A C 1
ATOM 1392 O O . LEU A 1 175 ? -18.658 -6.097 10.853 1.00 98.88 175 LEU A O 1
ATOM 1396 N N . ALA A 1 176 ? -17.004 -7.388 10.068 1.00 98.81 176 ALA A N 1
ATOM 1397 C CA . ALA A 1 176 ? -16.385 -6.323 9.288 1.00 98.81 176 ALA A CA 1
ATOM 1398 C C . ALA A 1 176 ? -17.239 -5.902 8.076 1.00 98.81 176 ALA A C 1
ATOM 1400 O O . ALA A 1 176 ? -17.236 -4.720 7.726 1.00 98.81 176 ALA A O 1
ATOM 1401 N N . ILE A 1 177 ? -18.003 -6.820 7.469 1.00 98.81 177 ILE A N 1
ATOM 1402 C CA . ILE A 1 177 ? -19.020 -6.492 6.454 1.00 98.81 177 ILE A CA 1
ATOM 1403 C C . ILE A 1 177 ? -20.127 -5.637 7.069 1.00 98.81 177 ILE A C 1
ATOM 1405 O O . ILE A 1 177 ? -20.382 -4.539 6.580 1.00 98.81 177 ILE A O 1
ATOM 1409 N N . GLU A 1 178 ? -20.752 -6.118 8.149 1.00 98.81 178 GLU A N 1
ATOM 1410 C CA . GLU A 1 178 ? -21.882 -5.447 8.806 1.00 98.81 178 GLU A CA 1
ATOM 1411 C C . GLU A 1 178 ? -21.523 -4.010 9.202 1.00 98.81 178 GLU A C 1
ATOM 1413 O O . GLU A 1 178 ? -22.244 -3.069 8.868 1.00 98.81 178 GLU A O 1
ATOM 1418 N N . VAL A 1 179 ? -20.367 -3.832 9.850 1.00 98.81 179 VAL A N 1
ATOM 1419 C CA . VAL A 1 179 ? -19.897 -2.515 10.290 1.00 98.81 179 VAL A CA 1
ATOM 1420 C C . VAL A 1 179 ? -19.667 -1.572 9.109 1.00 98.81 179 VAL A C 1
ATOM 1422 O O . VAL A 1 179 ? -20.079 -0.413 9.165 1.00 98.81 179 VAL A O 1
ATOM 1425 N N . GLN A 1 180 ? -19.020 -2.030 8.035 1.00 98.62 180 GLN A N 1
ATOM 1426 C CA . GLN A 1 180 ? -18.759 -1.171 6.877 1.00 98.62 180 GLN A CA 1
ATOM 1427 C C . GLN A 1 180 ? -20.041 -0.829 6.111 1.00 98.62 180 GLN A C 1
ATOM 1429 O O . GLN A 1 180 ? -20.204 0.315 5.687 1.00 98.62 180 GLN A O 1
ATOM 1434 N N . GLU A 1 181 ? -20.975 -1.773 5.971 1.00 98.69 181 GLU A N 1
ATOM 1435 C CA . GLU A 1 181 ? -22.288 -1.516 5.370 1.00 98.69 181 GLU A CA 1
ATOM 1436 C C . GLU A 1 181 ? -23.114 -0.525 6.199 1.00 98.69 181 GLU A C 1
ATOM 1438 O O . GLU A 1 181 ? -23.819 0.311 5.631 1.00 98.69 181 GLU A O 1
ATOM 1443 N N . GLU A 1 182 ? -23.020 -0.577 7.531 1.00 98.56 182 GLU A N 1
ATOM 1444 C CA . GLU A 1 182 ? -23.650 0.407 8.412 1.00 98.56 182 GLU A CA 1
ATOM 1445 C C . GLU A 1 182 ? -23.042 1.801 8.214 1.00 98.56 182 GLU A C 1
ATOM 1447 O O . GLU A 1 182 ? -23.786 2.764 8.016 1.00 98.56 182 GLU A O 1
ATOM 1452 N N . ILE A 1 183 ? -21.707 1.912 8.204 1.00 98.31 183 ILE A N 1
ATOM 1453 C CA . ILE A 1 183 ? -21.005 3.182 7.961 1.00 98.31 183 ILE A CA 1
ATOM 1454 C C . ILE A 1 183 ? -21.398 3.754 6.594 1.00 98.31 183 ILE A C 1
ATOM 1456 O O . ILE A 1 183 ? -21.734 4.936 6.504 1.00 98.31 183 ILE A O 1
ATOM 1460 N N . LEU A 1 184 ? -21.428 2.921 5.548 1.00 98.44 184 LEU A N 1
ATOM 1461 C CA . LEU A 1 184 ? -21.737 3.330 4.176 1.00 98.44 184 LEU A CA 1
ATOM 1462 C C . LEU A 1 184 ? -23.094 4.041 4.049 1.00 98.44 184 LEU A C 1
ATOM 1464 O O . LEU A 1 184 ? -23.221 4.952 3.234 1.00 98.44 184 LEU A O 1
ATOM 1468 N N . ARG A 1 185 ? -24.096 3.688 4.867 1.00 98.06 185 ARG A N 1
ATOM 1469 C CA . ARG A 1 185 ? -25.436 4.315 4.828 1.00 98.06 185 ARG A CA 1
ATOM 1470 C C . ARG A 1 185 ? -25.420 5.807 5.147 1.00 98.06 185 ARG A C 1
ATOM 1472 O O . ARG A 1 185 ? -26.294 6.534 4.685 1.00 98.06 185 ARG A O 1
ATOM 1479 N N . THR A 1 186 ? -24.464 6.244 5.959 1.00 96.75 186 THR A N 1
ATOM 1480 C CA . THR A 1 186 ? -24.342 7.634 6.422 1.00 96.75 186 THR A CA 1
ATOM 1481 C C . THR A 1 186 ? -23.007 8.267 6.039 1.00 96.75 186 THR A C 1
ATOM 1483 O O . THR A 1 186 ? -22.717 9.387 6.455 1.00 96.75 186 THR A O 1
ATOM 1486 N N . ALA A 1 187 ? -22.174 7.548 5.286 1.00 97.44 187 ALA A N 1
ATOM 1487 C CA . AL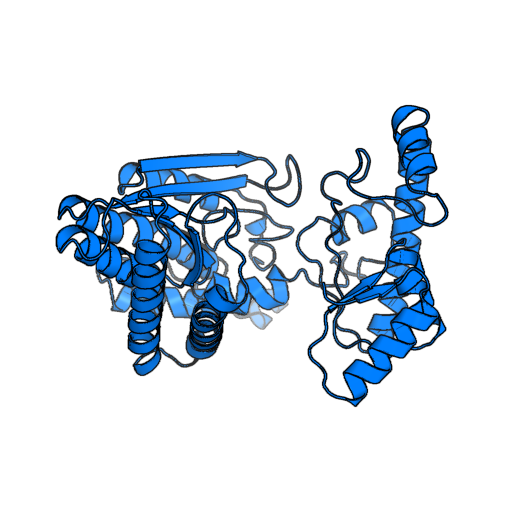A A 1 187 ? -20.861 8.011 4.882 1.00 97.44 187 ALA A C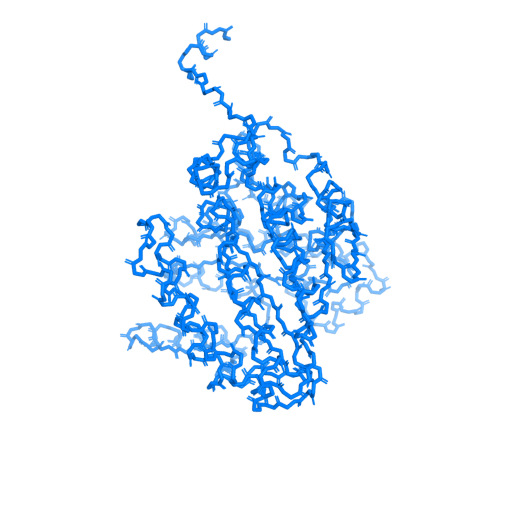A 1
ATOM 1488 C C . ALA A 1 187 ? -20.974 9.183 3.893 1.00 97.44 187 ALA A C 1
ATOM 1490 O O . ALA A 1 187 ? -21.799 9.134 2.969 1.00 97.44 187 ALA A O 1
ATOM 1491 N N . PRO A 1 188 ? -20.137 10.221 4.048 1.00 96.88 188 PRO A N 1
ATOM 1492 C CA . PRO A 1 188 ? -20.059 11.297 3.073 1.00 96.88 188 PRO A CA 1
ATOM 1493 C C . PRO A 1 188 ? -19.535 10.756 1.732 1.00 96.88 188 PRO A C 1
ATOM 1495 O O . PRO A 1 188 ? -18.878 9.713 1.693 1.00 96.88 188 PRO A O 1
ATOM 1498 N N . VAL A 1 189 ? -19.876 11.428 0.629 1.00 97.25 189 VAL A N 1
ATOM 1499 C CA . VAL A 1 189 ? -19.661 10.919 -0.740 1.00 97.25 189 VAL A CA 1
ATOM 1500 C C . VAL A 1 189 ? -18.190 10.617 -1.032 1.00 97.25 189 VAL A C 1
ATOM 1502 O O . VAL A 1 189 ? -17.894 9.653 -1.734 1.00 97.25 189 VAL A O 1
ATOM 1505 N N . GLU A 1 190 ? -17.291 11.383 -0.420 1.00 96.62 190 GLU A N 1
ATOM 1506 C CA . GLU A 1 190 ? -15.840 11.343 -0.568 1.00 96.62 190 GLU A CA 1
ATOM 1507 C C . GLU A 1 190 ? -15.237 9.985 -0.186 1.00 96.62 190 GLU A C 1
ATOM 1509 O O . GLU A 1 190 ? -14.234 9.592 -0.773 1.00 96.62 190 GLU A O 1
ATOM 1514 N N . ILE A 1 191 ? -15.853 9.254 0.757 1.00 97.56 191 ILE A N 1
ATOM 1515 C CA . ILE A 1 191 ? -15.326 7.972 1.263 1.00 97.56 191 ILE A CA 1
ATOM 1516 C C . ILE A 1 191 ? -16.153 6.745 0.846 1.00 97.56 191 ILE A C 1
ATOM 1518 O O . ILE A 1 191 ? -15.821 5.606 1.186 1.00 97.56 191 ILE A O 1
ATOM 1522 N N . GLN A 1 192 ? -17.282 6.952 0.157 1.00 98.25 192 GLN A N 1
ATOM 1523 C CA . GLN A 1 192 ? -18.149 5.844 -0.256 1.00 98.25 192 GLN A CA 1
ATOM 1524 C C . GLN A 1 192 ? -17.479 4.868 -1.232 1.00 98.25 192 GLN A C 1
ATOM 1526 O O . GLN A 1 192 ? -17.738 3.671 -1.086 1.00 98.25 192 GLN A O 1
ATOM 1531 N N . PRO A 1 193 ? -16.673 5.305 -2.224 1.00 98.00 193 PRO A N 1
ATOM 1532 C CA . PRO A 1 193 ? -15.978 4.381 -3.121 1.00 98.00 193 PRO A CA 1
ATOM 1533 C C . PRO A 1 193 ? -15.088 3.395 -2.359 1.00 98.00 193 PRO A C 1
ATOM 1535 O O . PRO A 1 193 ? -15.243 2.188 -2.508 1.00 98.00 193 PRO A O 1
ATOM 1538 N N . GLN A 1 194 ? -14.276 3.896 -1.428 1.00 97.88 194 GLN A N 1
ATOM 1539 C CA . GLN A 1 194 ? -13.344 3.104 -0.628 1.00 97.88 194 GLN A CA 1
ATOM 1540 C C . GLN A 1 194 ? -14.097 2.085 0.232 1.00 97.88 194 GLN A C 1
ATOM 1542 O O . GLN A 1 194 ? -13.698 0.927 0.316 1.00 97.88 194 GLN A O 1
ATOM 1547 N N . LEU A 1 195 ? -15.223 2.474 0.839 1.00 98.38 195 LEU A N 1
ATOM 1548 C CA . LEU A 1 195 ? -16.075 1.535 1.574 1.00 98.38 195 LEU A CA 1
ATOM 1549 C C . LEU A 1 195 ? -16.648 0.444 0.659 1.00 98.38 195 LEU A C 1
ATOM 1551 O O . LEU A 1 195 ? -16.635 -0.726 1.032 1.00 98.38 195 LEU A O 1
ATOM 1555 N N . LYS A 1 196 ? -17.138 0.797 -0.536 1.00 98.50 196 LYS A N 1
ATOM 1556 C CA . LYS A 1 196 ? -17.699 -0.174 -1.492 1.00 98.50 196 LYS A CA 1
ATOM 1557 C C . LYS A 1 196 ? -16.650 -1.180 -1.952 1.00 98.50 196 LYS A C 1
ATOM 1559 O O . LYS A 1 196 ? -16.944 -2.375 -1.950 1.00 98.50 196 LYS A O 1
ATOM 1564 N N . ASP A 1 197 ? -15.443 -0.716 -2.260 1.00 97.94 197 ASP A N 1
ATOM 1565 C CA . ASP A 1 197 ? -14.329 -1.573 -2.669 1.00 97.94 197 ASP A CA 1
ATOM 1566 C C . ASP A 1 197 ? -13.967 -2.565 -1.558 1.00 97.94 197 ASP A C 1
ATOM 1568 O O . ASP A 1 197 ? -13.854 -3.767 -1.799 1.00 97.94 197 ASP A O 1
ATOM 1572 N N . ASN A 1 198 ? -13.881 -2.095 -0.309 1.00 98.44 198 ASN A N 1
ATOM 1573 C CA . ASN A 1 198 ? -13.535 -2.942 0.833 1.00 98.44 198 ASN A CA 1
ATOM 1574 C C . ASN A 1 198 ? -14.652 -3.908 1.247 1.00 98.44 198 ASN A C 1
ATOM 1576 O O . ASN A 1 198 ? -14.359 -5.031 1.663 1.00 98.44 198 ASN A O 1
ATOM 1580 N N . ILE A 1 199 ? -15.921 -3.514 1.100 1.00 98.62 199 ILE A N 1
ATOM 1581 C CA . ILE A 1 199 ? -17.079 -4.400 1.294 1.00 98.62 199 ILE A CA 1
ATOM 1582 C C . ILE A 1 199 ? -17.104 -5.488 0.219 1.00 98.62 199 ILE A C 1
ATOM 1584 O O . ILE A 1 199 ? -17.362 -6.650 0.535 1.00 98.62 199 ILE A O 1
ATOM 1588 N N . HIS A 1 200 ? -16.853 -5.132 -1.043 1.00 98.44 200 HIS A N 1
ATOM 1589 C CA . HIS A 1 200 ? -16.773 -6.111 -2.123 1.00 98.44 200 HIS A CA 1
ATOM 1590 C C . HIS A 1 200 ? -15.623 -7.091 -1.879 1.00 98.44 200 HIS A C 1
ATOM 1592 O O . HIS A 1 200 ? -15.849 -8.299 -1.859 1.00 98.44 200 HIS A O 1
ATOM 1598 N N . TRP A 1 201 ? -14.429 -6.572 -1.582 1.00 98.38 201 TRP A N 1
ATOM 1599 C CA . TRP A 1 201 ? -13.253 -7.372 -1.259 1.00 98.38 201 TRP A CA 1
ATOM 1600 C C . TRP A 1 201 ? -13.539 -8.411 -0.176 1.00 98.38 201 TRP A C 1
ATOM 1602 O O . TRP A 1 201 ? -13.342 -9.602 -0.401 1.00 98.38 201 TRP A O 1
ATOM 1612 N N . ILE A 1 202 ? -14.026 -7.993 0.995 1.00 98.06 202 ILE A N 1
ATOM 1613 C CA . ILE A 1 202 ? -14.174 -8.917 2.123 1.00 98.06 202 ILE A CA 1
ATOM 1614 C C . ILE A 1 202 ? -15.256 -9.983 1.875 1.00 98.06 202 ILE A C 1
ATOM 1616 O O . ILE A 1 202 ? -15.141 -11.092 2.395 1.00 98.06 202 ILE A O 1
ATOM 1620 N N . LYS A 1 203 ? -16.267 -9.692 1.041 1.00 98.25 203 LYS A N 1
ATOM 1621 C CA . LYS A 1 203 ? -17.273 -10.681 0.610 1.00 98.25 203 LYS A CA 1
ATOM 1622 C C . LYS A 1 203 ? -16.662 -11.780 -0.262 1.00 98.25 203 LYS A C 1
ATOM 1624 O O . LYS A 1 203 ? -17.048 -12.937 -0.130 1.00 98.25 203 LYS A O 1
ATOM 1629 N N . GLU A 1 204 ? -15.682 -11.434 -1.092 1.00 97.56 204 GLU A N 1
ATOM 1630 C CA . GLU A 1 204 ? -15.006 -12.368 -2.002 1.00 97.56 204 GLU A CA 1
ATOM 1631 C C . GLU A 1 204 ? -13.746 -13.008 -1.391 1.00 97.56 204 GLU A C 1
ATOM 1633 O O . GLU A 1 204 ? -13.256 -14.038 -1.864 1.00 97.56 204 GLU A O 1
ATOM 1638 N N . ALA A 1 205 ? -13.196 -12.434 -0.320 1.00 96.75 205 ALA A N 1
ATOM 1639 C CA . ALA A 1 205 ? -11.878 -12.799 0.197 1.00 96.75 205 ALA A CA 1
ATOM 1640 C C . ALA A 1 205 ? -11.783 -14.255 0.696 1.00 96.75 205 ALA A C 1
ATOM 1642 O O . ALA A 1 205 ? -10.694 -14.836 0.708 1.00 96.75 205 ALA A O 1
ATOM 1643 N N . ALA A 1 206 ? -12.901 -14.860 1.114 1.00 94.25 206 ALA A N 1
ATOM 1644 C CA . ALA A 1 206 ? -12.957 -16.276 1.479 1.00 94.25 206 ALA A CA 1
ATOM 1645 C C . ALA A 1 206 ? -12.909 -17.196 0.245 1.00 94.25 206 ALA A C 1
ATOM 1647 O O . ALA A 1 206 ? -12.160 -18.170 0.244 1.00 94.25 206 ALA A O 1
ATOM 1648 N N . ALA A 1 207 ? -13.641 -16.859 -0.822 1.00 95.44 207 ALA A N 1
ATOM 1649 C CA . ALA A 1 207 ? -13.687 -17.648 -2.056 1.00 95.44 207 ALA A CA 1
ATOM 1650 C C . ALA A 1 207 ? -12.323 -17.712 -2.768 1.00 95.44 207 ALA A C 1
ATOM 1652 O O . ALA A 1 207 ? -12.012 -18.696 -3.436 1.00 95.44 207 ALA A O 1
ATOM 1653 N N . ASN A 1 208 ? -11.483 -16.694 -2.562 1.00 94.62 208 ASN A N 1
ATOM 1654 C CA . ASN A 1 208 ? -10.141 -16.606 -3.135 1.00 94.62 208 ASN A CA 1
ATOM 1655 C C . ASN A 1 208 ? -9.073 -17.444 -2.395 1.00 94.62 208 ASN A C 1
ATOM 1657 O O . ASN A 1 208 ? -7.936 -17.500 -2.852 1.00 94.62 208 ASN A O 1
ATOM 1661 N N . ASN A 1 209 ? -9.403 -18.107 -1.275 1.00 93.94 209 ASN A N 1
ATOM 1662 C CA . ASN A 1 209 ? -8.516 -19.039 -0.551 1.00 93.94 209 ASN A CA 1
ATOM 1663 C C . ASN A 1 209 ? -7.101 -18.496 -0.241 1.00 93.94 209 ASN A C 1
ATOM 1665 O O . ASN A 1 209 ? -6.107 -19.212 -0.337 1.00 93.94 209 ASN A O 1
ATOM 1669 N N . LEU A 1 210 ? -7.008 -17.226 0.161 1.00 94.56 210 LEU A N 1
ATOM 1670 C CA . LEU A 1 210 ? -5.729 -16.522 0.351 1.00 94.56 210 LEU A CA 1
ATOM 1671 C C . LEU A 1 210 ? -5.070 -16.752 1.724 1.00 94.56 210 LEU A C 1
ATOM 1673 O O . LEU A 1 210 ? -4.004 -16.203 2.001 1.00 94.56 210 LEU A O 1
ATOM 1677 N N . VAL A 1 211 ? -5.703 -17.523 2.612 1.00 96.75 211 VAL A N 1
ATOM 1678 C CA . VAL A 1 211 ? -5.199 -17.765 3.970 1.00 96.75 211 VAL A CA 1
ATOM 1679 C C . VAL A 1 211 ? -4.029 -18.748 3.928 1.00 96.75 211 VAL A C 1
ATOM 1681 O O . VAL A 1 211 ? -4.187 -19.898 3.524 1.00 96.75 211 VAL A O 1
ATOM 1684 N N . VAL A 1 212 ? -2.864 -18.315 4.415 1.00 95.69 212 VAL A N 1
ATOM 1685 C CA . VAL A 1 212 ? -1.671 -19.155 4.591 1.00 95.69 212 VAL A CA 1
ATOM 1686 C C . VAL A 1 212 ? -1.163 -19.004 6.023 1.00 95.69 212 VAL A C 1
ATOM 1688 O O . VAL A 1 212 ? -0.832 -17.907 6.466 1.00 95.69 212 VAL A O 1
ATOM 1691 N N . GLY A 1 213 ? -1.070 -20.118 6.752 1.00 96.50 213 GLY A N 1
ATOM 1692 C CA . GLY A 1 213 ? -0.623 -20.119 8.145 1.00 96.50 213 GLY A CA 1
ATOM 1693 C C . GLY A 1 213 ? -1.726 -19.689 9.111 1.00 96.50 213 GLY A C 1
ATOM 1694 O O . GLY A 1 213 ? -2.640 -20.466 9.384 1.00 96.50 213 GLY A O 1
ATOM 1695 N N . SER A 1 214 ? -1.614 -18.488 9.680 1.00 97.81 214 SER A N 1
ATOM 1696 C CA . SER A 1 214 ? -2.578 -17.994 10.664 1.00 97.81 214 SER A CA 1
ATOM 1697 C C . SER A 1 214 ? -3.900 -17.584 10.012 1.00 97.81 214 SER A C 1
ATOM 1699 O O . SER A 1 214 ? -3.942 -17.118 8.875 1.00 97.81 214 SER A O 1
ATOM 1701 N N . GLN A 1 215 ? -4.998 -17.740 10.754 1.00 98.50 215 GLN A N 1
ATOM 1702 C CA . GLN A 1 215 ? -6.314 -17.274 10.321 1.00 98.50 215 GLN A CA 1
ATOM 1703 C C . GLN A 1 215 ? -6.356 -15.750 10.414 1.00 98.50 215 GLN A C 1
ATOM 1705 O O . GLN A 1 215 ? -6.560 -15.190 11.493 1.00 98.50 215 GLN A O 1
ATOM 1710 N N . ALA A 1 216 ? -6.082 -15.096 9.291 1.00 98.62 216 ALA A N 1
ATOM 1711 C CA . ALA A 1 216 ? -5.890 -13.660 9.203 1.00 98.62 216 ALA A CA 1
ATOM 1712 C C . ALA A 1 216 ? -6.673 -13.063 8.034 1.00 98.62 216 ALA A C 1
ATOM 1714 O O . ALA A 1 216 ? -6.877 -13.707 7.003 1.00 98.62 216 ALA A O 1
ATOM 1715 N N . ARG A 1 217 ? -7.066 -11.801 8.190 1.00 98.75 217 ARG A N 1
ATOM 1716 C CA . ARG A 1 217 ? -7.709 -11.003 7.145 1.00 98.75 217 ARG A CA 1
ATOM 1717 C C . ARG A 1 217 ? -7.127 -9.600 7.145 1.00 98.75 217 ARG A C 1
ATOM 1719 O O . ARG A 1 217 ? -6.623 -9.112 8.156 1.00 98.75 217 ARG A O 1
ATOM 1726 N N . ILE A 1 218 ? -7.206 -8.966 5.986 1.00 98.56 218 ILE A N 1
ATOM 1727 C CA . ILE A 1 218 ? -6.851 -7.573 5.754 1.00 98.56 218 ILE A CA 1
ATOM 1728 C C . ILE A 1 218 ? -7.974 -6.899 4.968 1.00 98.56 218 ILE A C 1
ATOM 1730 O O . ILE A 1 218 ? -8.627 -7.554 4.160 1.00 98.56 218 ILE A O 1
ATOM 1734 N N . LEU A 1 219 ? -8.186 -5.611 5.207 1.00 98.50 219 LEU A N 1
ATOM 1735 C CA . LEU A 1 219 ? -8.994 -4.688 4.403 1.00 98.50 219 LEU A CA 1
ATOM 1736 C C . LEU A 1 219 ? -8.504 -3.262 4.663 1.00 98.50 219 LEU A C 1
ATOM 1738 O O . LEU A 1 219 ? -7.668 -3.056 5.537 1.00 98.50 219 LEU A O 1
ATOM 1742 N N . TYR A 1 220 ? -9.015 -2.273 3.944 1.00 98.62 220 TYR A N 1
ATOM 1743 C CA . TYR A 1 220 ? -8.759 -0.864 4.222 1.00 98.62 220 TYR A CA 1
ATOM 1744 C C . TYR A 1 220 ? -9.922 -0.237 4.988 1.00 98.62 220 TYR A C 1
ATOM 1746 O O . TYR A 1 220 ? -11.082 -0.393 4.621 1.00 98.62 220 TYR A O 1
ATOM 1754 N N . ALA A 1 221 ? -9.608 0.490 6.060 1.00 98.62 221 ALA A N 1
ATOM 1755 C CA . ALA A 1 221 ? -10.598 1.206 6.860 1.00 98.62 221 ALA A CA 1
ATOM 1756 C C . ALA A 1 221 ? -10.030 2.517 7.416 1.00 98.62 221 ALA A C 1
ATOM 1758 O O . ALA A 1 221 ? -8.844 2.583 7.762 1.00 98.62 221 ALA A O 1
ATOM 1759 N N . ASP A 1 222 ? -10.891 3.531 7.523 1.00 98.50 222 ASP A N 1
ATOM 1760 C CA . ASP A 1 222 ? -10.619 4.803 8.198 1.00 98.50 222 ASP A CA 1
ATOM 1761 C C . ASP A 1 222 ? -10.706 4.676 9.732 1.00 98.50 222 ASP A C 1
ATOM 1763 O O . ASP A 1 222 ? -10.963 3.597 10.274 1.00 98.50 222 ASP A O 1
ATOM 1767 N N . ALA A 1 223 ? -10.502 5.778 10.462 1.00 98.38 223 ALA A N 1
ATOM 1768 C CA . ALA A 1 223 ? -10.537 5.781 11.929 1.00 98.38 223 ALA A CA 1
ATOM 1769 C C . ALA A 1 223 ? -11.853 5.208 12.485 1.00 98.38 223 ALA A C 1
ATOM 1771 O O . ALA A 1 223 ? -11.847 4.429 13.441 1.00 98.38 223 ALA A O 1
ATOM 1772 N N . GLU A 1 224 ? -12.986 5.566 11.871 1.00 98.38 224 GLU A N 1
ATOM 1773 C CA . GLU A 1 224 ? -14.305 5.094 12.286 1.00 98.38 224 GLU A CA 1
ATOM 1774 C C . GLU A 1 224 ? -14.454 3.590 12.069 1.00 98.38 224 GLU A C 1
ATOM 1776 O O . GLU A 1 224 ? -14.856 2.872 12.990 1.00 98.38 224 GLU A O 1
ATOM 1781 N N . GLY A 1 225 ? -14.104 3.125 10.867 1.00 98.56 225 GLY A N 1
ATOM 1782 C CA . GLY A 1 225 ? -14.149 1.722 10.489 1.00 98.56 225 GLY A CA 1
ATOM 1783 C C . GLY A 1 225 ? -13.273 0.870 11.396 1.00 98.56 225 GLY A C 1
ATOM 1784 O O . GLY A 1 225 ? -13.776 -0.067 12.014 1.00 98.56 225 GLY A O 1
ATOM 1785 N N . ARG A 1 226 ? -11.994 1.233 11.570 1.00 98.81 226 ARG A N 1
ATOM 1786 C CA . ARG A 1 226 ? -11.056 0.484 12.426 1.00 98.81 226 ARG A CA 1
ATOM 1787 C C . ARG A 1 226 ? -11.583 0.348 13.855 1.00 98.81 226 ARG A C 1
ATOM 1789 O O . ARG A 1 226 ? -11.594 -0.751 14.404 1.00 98.81 226 ARG A O 1
ATOM 1796 N N . ILE A 1 227 ? -12.062 1.444 14.450 1.00 98.81 227 ILE A N 1
ATOM 1797 C CA . ILE A 1 227 ? -12.581 1.442 15.825 1.00 98.81 227 ILE A CA 1
ATOM 1798 C C . ILE A 1 227 ? -13.853 0.594 15.934 1.00 98.81 227 ILE A C 1
ATOM 1800 O O . ILE A 1 227 ? -13.957 -0.232 16.841 1.00 98.81 227 ILE A O 1
ATOM 1804 N N . LYS A 1 228 ? -14.831 0.774 15.037 1.00 98.88 228 LYS A N 1
ATOM 1805 C CA . LYS A 1 228 ? -16.103 0.036 15.103 1.00 98.88 228 LYS A CA 1
ATOM 1806 C C . LYS A 1 228 ? -15.913 -1.461 14.853 1.00 98.88 228 LYS A C 1
ATOM 1808 O O . LYS A 1 228 ? -16.488 -2.258 15.592 1.00 98.88 228 LYS A O 1
ATOM 1813 N N . ILE A 1 229 ? -15.069 -1.840 13.890 1.00 98.94 229 ILE A N 1
ATOM 1814 C CA . ILE A 1 229 ? -14.739 -3.243 13.609 1.00 98.94 229 ILE A CA 1
ATOM 1815 C C . ILE A 1 229 ? -14.068 -3.876 14.836 1.00 98.94 229 ILE A C 1
ATOM 1817 O O . ILE A 1 229 ? -14.538 -4.903 15.328 1.00 98.94 229 ILE A O 1
ATOM 1821 N N . ALA A 1 230 ? -13.039 -3.230 15.395 1.00 98.94 230 ALA A N 1
ATOM 1822 C CA . ALA A 1 230 ? -12.342 -3.708 16.589 1.00 98.94 230 ALA A CA 1
ATOM 1823 C C . ALA A 1 230 ? -13.287 -3.929 17.781 1.00 98.94 230 ALA A C 1
ATOM 1825 O O . ALA A 1 230 ? -13.208 -4.950 18.461 1.00 98.94 230 ALA A O 1
ATOM 1826 N N . LEU A 1 231 ? -14.201 -2.987 18.036 1.00 98.94 231 LEU A N 1
ATOM 1827 C CA . LEU A 1 231 ? -15.172 -3.089 19.131 1.00 98.94 231 LEU A CA 1
ATOM 1828 C C . LEU A 1 231 ? -16.194 -4.206 18.897 1.00 98.94 231 LEU A C 1
ATOM 1830 O O . LEU A 1 231 ? -16.563 -4.904 19.842 1.00 98.94 231 LEU A O 1
ATOM 1834 N N . ALA A 1 232 ? -16.644 -4.399 17.654 1.00 98.94 232 ALA A N 1
ATOM 1835 C CA . ALA A 1 232 ? -17.543 -5.492 17.297 1.00 98.94 232 ALA A CA 1
ATOM 1836 C C . ALA A 1 232 ? -16.871 -6.860 17.509 1.00 98.94 232 ALA A C 1
ATOM 1838 O O . ALA A 1 232 ? -17.484 -7.766 18.080 1.00 98.94 232 ALA A O 1
ATOM 1839 N N . MET A 1 233 ? -15.595 -6.986 17.130 1.00 98.88 233 MET A N 1
ATOM 1840 C CA . MET A 1 233 ? -14.775 -8.172 17.390 1.00 98.88 233 MET A CA 1
ATOM 1841 C C . MET A 1 233 ? -14.552 -8.393 18.891 1.00 98.88 233 MET A C 1
ATOM 1843 O O . MET A 1 233 ? -14.773 -9.497 19.383 1.00 98.88 233 MET A O 1
ATOM 1847 N N . ASN A 1 234 ? -14.195 -7.348 19.645 1.00 98.94 234 ASN A N 1
ATOM 1848 C CA . ASN A 1 234 ? -13.986 -7.443 21.093 1.00 98.94 234 ASN A CA 1
ATOM 1849 C C . ASN A 1 234 ? -15.272 -7.887 21.810 1.00 98.94 234 ASN A C 1
ATOM 1851 O O . ASN A 1 234 ? -15.259 -8.799 22.636 1.00 98.94 234 ASN A O 1
ATOM 1855 N N . LYS A 1 235 ? -16.423 -7.328 21.420 1.00 98.88 235 LYS A N 1
ATOM 1856 C CA . LYS A 1 235 ? -17.737 -7.778 21.896 1.00 98.88 235 LYS A CA 1
ATOM 1857 C C . LYS A 1 235 ? -18.004 -9.248 21.543 1.00 98.88 235 LYS A C 1
ATOM 1859 O O . LYS A 1 235 ? -18.503 -9.982 22.388 1.00 98.88 235 LYS A O 1
ATOM 1864 N N . ALA A 1 236 ? -17.657 -9.692 20.335 1.00 98.88 236 ALA A N 1
ATOM 1865 C CA . ALA A 1 236 ? -17.845 -11.080 19.914 1.00 98.88 236 ALA A CA 1
ATOM 1866 C C . ALA A 1 236 ? -16.994 -12.077 20.718 1.00 98.88 236 ALA A C 1
ATOM 1868 O O . ALA A 1 236 ? -17.475 -13.171 21.012 1.00 98.88 236 ALA A O 1
ATOM 1869 N N . ILE A 1 237 ? -15.777 -11.690 21.116 1.00 98.88 237 ILE A N 1
ATOM 1870 C CA . ILE A 1 237 ? -14.930 -12.474 22.030 1.00 98.88 237 ILE A CA 1
ATOM 1871 C C . ILE A 1 237 ? -15.602 -12.578 23.403 1.00 98.88 237 ILE A C 1
ATOM 1873 O O . ILE A 1 237 ? -15.772 -13.673 23.934 1.00 98.88 237 ILE A O 1
ATOM 1877 N N . ARG A 1 238 ? -16.068 -11.448 23.952 1.00 98.75 238 ARG A N 1
ATOM 1878 C CA . ARG A 1 238 ? -16.772 -11.393 25.246 1.00 98.75 238 ARG A CA 1
ATOM 1879 C C . ARG A 1 238 ? -18.039 -12.255 25.279 1.00 98.75 238 ARG A C 1
ATOM 1881 O O . ARG A 1 238 ? -18.372 -12.819 26.316 1.00 98.75 238 ARG A O 1
ATOM 1888 N N . GLU A 1 239 ? -18.740 -12.352 24.153 1.00 98.62 239 GLU A N 1
ATOM 1889 C CA . GLU A 1 239 ? -19.950 -13.167 23.982 1.00 98.62 239 GLU A CA 1
ATOM 1890 C C . GLU A 1 239 ? -19.659 -14.641 23.650 1.00 98.62 239 GLU A C 1
ATOM 1892 O O . GLU A 1 239 ? -20.591 -15.438 23.558 1.00 98.62 239 GLU A O 1
ATOM 1897 N N . GLY A 1 240 ? -18.393 -15.016 23.437 1.00 98.50 240 GLY A N 1
ATOM 1898 C CA . GLY A 1 240 ? -17.998 -16.368 23.039 1.00 98.50 240 GLY A CA 1
ATOM 1899 C C . GLY A 1 240 ? -18.357 -16.742 21.595 1.00 98.50 240 GLY A C 1
ATOM 1900 O O . GLY A 1 240 ? -18.272 -17.914 21.237 1.00 98.50 240 GLY A O 1
ATOM 1901 N N . ARG A 1 241 ? -18.754 -15.772 20.755 1.00 98.62 241 ARG A N 1
ATOM 1902 C CA . ARG A 1 241 ? -18.959 -15.975 19.305 1.00 98.62 241 ARG A CA 1
ATOM 1903 C C . ARG A 1 241 ? -17.638 -16.113 18.554 1.00 98.62 241 ARG A C 1
ATOM 1905 O O . ARG A 1 241 ? -17.594 -16.793 17.538 1.00 98.62 241 ARG A O 1
ATOM 1912 N N . VAL A 1 242 ? -16.593 -15.462 19.059 1.00 98.75 242 VAL A N 1
ATOM 1913 C CA . VAL A 1 242 ? -15.199 -15.704 18.682 1.00 98.75 242 VAL A CA 1
ATOM 1914 C C . VAL A 1 242 ? -14.540 -16.427 19.849 1.00 98.75 242 VAL A C 1
ATOM 1916 O O . VAL A 1 242 ? -14.643 -15.985 20.993 1.00 98.75 242 VAL A O 1
ATOM 1919 N N . SER A 1 243 ? -13.889 -17.553 19.570 1.00 98.62 243 SER A N 1
ATOM 1920 C CA . SER A 1 243 ? -13.464 -18.496 20.609 1.00 98.62 243 SER A CA 1
ATOM 1921 C C . SER A 1 243 ? -12.194 -18.105 21.376 1.00 98.62 243 SER A C 1
ATOM 1923 O O . SER A 1 243 ? -11.932 -18.672 22.438 1.00 98.62 243 SER A O 1
ATOM 1925 N N . ALA A 1 244 ? -11.400 -17.159 20.867 1.00 98.75 244 ALA A N 1
ATOM 1926 C CA . ALA A 1 244 ? -10.143 -16.718 21.475 1.00 98.75 244 ALA A CA 1
ATOM 1927 C C . ALA A 1 244 ? -9.857 -15.228 21.187 1.00 98.75 244 ALA A C 1
ATOM 1929 O O . ALA A 1 244 ? -10.492 -14.648 20.306 1.00 98.75 244 ALA A O 1
ATOM 1930 N N . PRO A 1 245 ? -8.882 -14.602 21.878 1.00 98.88 245 PRO A N 1
ATOM 1931 C CA . PRO A 1 245 ? -8.425 -13.249 21.567 1.00 98.88 245 PRO A CA 1
ATOM 1932 C C . PRO A 1 245 ? -8.061 -13.039 20.089 1.00 98.88 245 PRO A C 1
ATOM 1934 O O . PRO A 1 245 ? -7.671 -13.971 19.377 1.00 98.88 245 PRO A O 1
ATOM 1937 N N . ILE A 1 246 ? -8.132 -11.793 19.633 1.00 98.94 246 ILE A N 1
ATOM 1938 C CA . ILE A 1 246 ? -7.730 -11.389 18.282 1.00 98.94 246 ILE A CA 1
ATOM 1939 C C . ILE A 1 246 ? -6.545 -10.431 18.392 1.00 98.94 246 ILE A C 1
ATOM 1941 O O . ILE A 1 246 ? -6.513 -9.566 19.262 1.00 98.94 246 ILE A O 1
ATOM 1945 N N . VAL A 1 247 ? -5.566 -10.574 17.501 1.00 98.94 247 VAL A N 1
ATOM 1946 C CA . VAL A 1 247 ? -4.488 -9.593 17.333 1.00 98.94 247 VAL A CA 1
ATOM 1947 C C . VAL A 1 247 ? -4.869 -8.654 16.202 1.00 98.94 247 VAL A C 1
ATOM 1949 O O . VAL A 1 247 ? -4.967 -9.094 15.064 1.00 98.94 247 VAL A O 1
ATOM 1952 N N . LEU A 1 248 ? -5.047 -7.374 16.499 1.00 98.88 248 LEU A N 1
ATOM 1953 C CA . LEU A 1 248 ? -5.176 -6.300 15.519 1.00 98.88 248 LEU A CA 1
ATOM 1954 C C . LEU A 1 248 ? -3.788 -5.784 15.128 1.00 98.88 248 LEU A C 1
ATOM 1956 O O . LEU A 1 248 ? -2.876 -5.758 15.956 1.00 98.88 248 LEU A O 1
ATOM 1960 N N . GLY A 1 249 ? -3.638 -5.319 13.895 1.00 98.25 249 GLY A N 1
ATOM 1961 C CA . GLY A 1 249 ? -2.421 -4.662 13.432 1.00 98.25 249 GLY A CA 1
ATOM 1962 C C . GLY A 1 249 ? -2.604 -4.028 12.061 1.00 98.25 249 GLY A C 1
ATOM 1963 O O . GLY A 1 249 ? -3.728 -3.840 11.589 1.00 98.25 249 GLY A O 1
ATOM 1964 N N . ARG A 1 250 ? -1.481 -3.741 11.400 1.00 98.38 250 ARG A N 1
ATOM 1965 C CA . ARG A 1 250 ? -1.428 -3.198 10.035 1.00 98.38 250 ARG A CA 1
ATOM 1966 C C . ARG A 1 250 ? -0.081 -3.433 9.370 1.00 98.38 250 ARG A C 1
ATOM 1968 O O . ARG A 1 250 ? 0.860 -3.901 10.010 1.00 98.38 250 ARG A O 1
ATOM 1975 N N . ASP A 1 251 ? -0.008 -3.127 8.077 1.00 97.38 251 ASP A N 1
ATOM 1976 C CA . ASP A 1 251 ? 1.285 -2.853 7.452 1.00 97.38 251 ASP A CA 1
ATOM 1977 C C . ASP A 1 251 ? 1.832 -1.513 7.947 1.00 97.38 251 ASP A C 1
ATOM 1979 O O . ASP A 1 251 ? 1.099 -0.698 8.512 1.00 97.38 251 ASP A O 1
ATOM 1983 N N . HIS A 1 252 ? 3.108 -1.247 7.694 1.00 97.81 252 HIS A N 1
ATOM 1984 C CA . HIS A 1 252 ? 3.640 0.095 7.889 1.00 97.81 252 HIS A CA 1
ATOM 1985 C C . HIS A 1 252 ? 3.215 1.035 6.743 1.00 97.81 252 HIS A C 1
ATOM 1987 O O . HIS A 1 252 ? 3.193 2.246 6.945 1.00 97.81 252 HIS A O 1
ATOM 1993 N N . HIS A 1 253 ? 2.816 0.497 5.582 1.00 95.81 253 HIS A N 1
ATOM 1994 C CA . HIS A 1 253 ? 2.217 1.246 4.470 1.00 95.81 253 HIS A CA 1
ATOM 1995 C C . HIS A 1 253 ? 0.825 1.798 4.834 1.00 95.81 253 HIS A C 1
ATOM 1997 O O . HIS A 1 253 ? -0.199 1.239 4.454 1.00 95.81 253 HIS A O 1
ATOM 2003 N N . ASP A 1 254 ? 0.783 2.858 5.634 1.00 97.38 254 ASP A N 1
ATOM 2004 C CA . ASP A 1 254 ? -0.439 3.411 6.216 1.00 97.38 254 ASP A CA 1
ATOM 2005 C C . ASP A 1 254 ? -0.364 4.939 6.351 1.00 97.38 254 ASP A C 1
ATOM 2007 O O . ASP A 1 254 ? 0.714 5.530 6.280 1.00 97.38 254 ASP A O 1
ATOM 2011 N N . VAL A 1 255 ? -1.514 5.567 6.609 1.00 97.06 255 VAL A N 1
ATOM 2012 C CA . VAL A 1 255 ? -1.709 7.021 6.701 1.00 97.06 255 VAL A CA 1
ATOM 2013 C C . VAL A 1 255 ? -0.701 7.742 7.604 1.00 97.06 255 VAL A C 1
ATOM 2015 O O . VAL A 1 255 ? -0.233 8.819 7.224 1.00 97.06 255 VAL A O 1
ATOM 2018 N N . SER A 1 256 ? -0.360 7.162 8.760 1.00 98.25 256 SER A N 1
ATOM 2019 C CA . SER A 1 256 ? 0.475 7.804 9.794 1.00 98.25 256 SER A CA 1
ATOM 2020 C C . SER A 1 256 ? 1.786 7.082 10.082 1.00 98.25 256 SER A C 1
ATOM 2022 O O . SER A 1 256 ? 2.692 7.652 10.686 1.00 98.25 256 SER A O 1
ATOM 2024 N N . GLY A 1 257 ? 1.866 5.800 9.725 1.00 97.31 257 GLY A N 1
ATOM 2025 C CA . GLY A 1 257 ? 2.946 4.928 10.171 1.00 97.31 257 GLY A CA 1
ATOM 2026 C C . GLY A 1 257 ? 4.284 5.213 9.503 1.00 97.31 257 GLY A C 1
ATOM 2027 O O . GLY A 1 257 ? 5.304 4.816 10.053 1.00 97.31 257 GLY A O 1
ATOM 2028 N N . THR A 1 258 ? 4.306 5.876 8.346 1.00 98.25 258 THR A N 1
ATOM 2029 C CA . THR A 1 258 ? 5.502 5.931 7.500 1.00 98.25 258 THR A CA 1
ATOM 2030 C C . THR A 1 258 ? 5.729 7.303 6.894 1.00 98.25 258 THR A C 1
ATOM 2032 O O . THR A 1 258 ? 4.841 7.856 6.250 1.00 98.25 258 THR A O 1
ATOM 2035 N N . ASP A 1 259 ? 6.957 7.797 7.036 1.00 98.06 259 ASP A N 1
ATOM 2036 C CA . ASP A 1 259 ? 7.491 8.900 6.249 1.00 98.06 259 ASP A CA 1
ATOM 2037 C C . ASP A 1 259 ? 8.432 8.336 5.176 1.00 98.06 259 ASP A C 1
ATOM 2039 O O . ASP A 1 259 ? 9.483 7.767 5.483 1.00 98.06 259 ASP A O 1
ATOM 2043 N N . SER A 1 260 ? 8.024 8.463 3.912 1.00 95.44 260 SER A N 1
ATOM 2044 C CA . SER A 1 260 ? 8.774 8.003 2.742 1.00 95.44 260 SER A CA 1
ATOM 2045 C C . SER A 1 260 ? 8.523 8.942 1.554 1.00 95.44 260 SER A C 1
ATOM 2047 O O . SER A 1 260 ? 7.471 8.833 0.908 1.00 95.44 260 SER A O 1
ATOM 2049 N N . PRO A 1 261 ? 9.464 9.847 1.222 1.00 92.75 261 PRO A N 1
ATOM 2050 C CA . PRO A 1 261 ? 9.269 10.856 0.175 1.00 92.75 261 PRO A CA 1
ATOM 2051 C C . PRO A 1 261 ? 9.065 10.252 -1.221 1.00 92.75 261 PRO A C 1
ATOM 2053 O O . PRO A 1 261 ? 8.514 10.904 -2.101 1.00 92.75 261 PRO A O 1
ATOM 2056 N N . PHE A 1 262 ? 9.471 8.997 -1.421 1.00 88.88 262 PHE A N 1
ATOM 2057 C CA . PHE A 1 262 ? 9.320 8.271 -2.683 1.00 88.88 262 PHE A CA 1
ATOM 2058 C C . PHE A 1 262 ? 8.088 7.361 -2.718 1.00 88.88 262 PHE A C 1
ATOM 2060 O O . PHE A 1 262 ? 7.840 6.711 -3.730 1.00 88.88 262 PHE A O 1
ATOM 2067 N N . ARG A 1 263 ? 7.320 7.287 -1.621 1.00 91.75 263 ARG A N 1
ATOM 2068 C CA . ARG A 1 263 ? 6.137 6.433 -1.530 1.00 91.75 263 ARG A CA 1
ATOM 2069 C C . ARG A 1 263 ? 5.081 7.026 -0.603 1.00 91.75 263 ARG A C 1
ATOM 2071 O O . ARG A 1 263 ? 4.351 7.899 -1.049 1.00 91.75 263 ARG A O 1
ATOM 2078 N N . GLU A 1 264 ? 4.975 6.617 0.659 1.00 95.06 264 GLU A N 1
ATOM 2079 C CA . GLU A 1 264 ? 3.858 6.974 1.552 1.00 95.06 264 GLU A CA 1
ATOM 2080 C C . GLU A 1 264 ? 3.618 8.483 1.714 1.00 95.06 264 GLU A C 1
ATOM 2082 O O . GLU A 1 264 ? 2.467 8.895 1.856 1.00 95.06 264 GLU A O 1
ATOM 2087 N N . THR A 1 265 ? 4.665 9.310 1.662 1.00 96.19 265 THR A N 1
ATOM 2088 C CA . THR A 1 265 ? 4.573 10.777 1.773 1.00 96.19 265 THR A CA 1
ATOM 2089 C C . THR A 1 265 ? 4.921 11.494 0.472 1.00 96.19 265 THR A C 1
ATOM 2091 O O . THR A 1 265 ? 5.197 12.688 0.474 1.00 96.19 265 THR A O 1
ATOM 2094 N N . SER A 1 266 ? 4.875 10.794 -0.661 1.00 93.81 266 SER A N 1
ATOM 2095 C CA . SER A 1 266 ? 5.200 11.374 -1.971 1.00 93.81 266 SER A CA 1
ATOM 2096 C C . SER A 1 266 ? 4.155 12.372 -2.497 1.00 93.81 266 SER A C 1
ATOM 2098 O O . SER A 1 266 ? 4.479 13.160 -3.386 1.00 93.81 266 SER A O 1
ATOM 2100 N N . ASN A 1 267 ? 2.934 12.385 -1.939 1.00 95.06 267 ASN A N 1
ATOM 2101 C CA . ASN A 1 267 ? 1.903 13.404 -2.198 1.00 95.06 267 ASN A CA 1
ATOM 2102 C C . ASN A 1 267 ? 1.979 14.613 -1.237 1.00 95.06 267 ASN A C 1
ATOM 2104 O O . ASN A 1 267 ? 1.048 15.405 -1.152 1.00 95.06 267 ASN A O 1
ATOM 2108 N N . ILE A 1 268 ? 3.070 14.759 -0.475 1.00 96.12 268 ILE A N 1
ATOM 2109 C CA . ILE A 1 268 ? 3.290 15.880 0.449 1.00 96.12 268 ILE A CA 1
ATOM 2110 C C . ILE A 1 268 ? 4.184 16.934 -0.218 1.00 96.12 268 ILE A C 1
ATOM 2112 O O . ILE A 1 268 ? 5.363 16.689 -0.465 1.00 96.12 268 ILE A O 1
ATOM 2116 N N . TYR A 1 269 ? 3.642 18.131 -0.470 1.00 93.00 269 TYR A N 1
ATOM 2117 C CA . TYR A 1 269 ? 4.313 19.169 -1.276 1.00 93.00 269 TYR A CA 1
ATOM 2118 C C . TYR A 1 269 ? 4.768 20.412 -0.494 1.00 93.00 269 TYR A C 1
ATOM 2120 O O . TYR A 1 269 ? 5.314 21.343 -1.076 1.00 93.00 269 TYR A O 1
ATOM 2128 N N . ASP A 1 270 ? 4.580 20.458 0.827 1.00 94.75 270 ASP A N 1
ATOM 2129 C CA . ASP A 1 270 ? 5.055 21.560 1.683 1.00 94.75 270 ASP A CA 1
ATOM 2130 C C . ASP A 1 270 ? 6.556 21.466 2.037 1.00 94.75 270 ASP A C 1
ATOM 2132 O O . ASP A 1 270 ? 7.057 22.227 2.862 1.00 94.75 270 ASP A O 1
ATOM 2136 N N . GLY A 1 271 ? 7.273 20.513 1.430 1.00 95.12 271 GLY A N 1
ATOM 2137 C CA . GLY A 1 271 ? 8.676 20.202 1.706 1.00 95.12 271 GLY A CA 1
ATOM 2138 C C . GLY A 1 271 ? 8.884 19.228 2.869 1.00 95.12 271 GLY A C 1
ATOM 2139 O O . GLY A 1 271 ? 9.978 18.683 3.014 1.00 95.12 271 GLY A O 1
ATOM 2140 N N . SER A 1 272 ? 7.848 18.932 3.663 1.00 97.50 272 SER A N 1
ATOM 2141 C CA . SER A 1 272 ? 7.972 18.048 4.826 1.00 97.50 272 SER A CA 1
ATOM 2142 C C . SER A 1 272 ? 8.025 16.559 4.475 1.00 97.50 272 SER A C 1
ATOM 2144 O O . SER A 1 272 ? 8.239 15.746 5.368 1.00 97.50 272 SER A O 1
ATOM 2146 N N . ALA A 1 273 ? 7.875 16.173 3.202 1.00 96.31 273 ALA A N 1
ATOM 2147 C CA . ALA A 1 273 ? 7.942 14.775 2.758 1.00 96.31 273 ALA A CA 1
ATOM 2148 C C . ALA A 1 273 ? 9.237 14.053 3.179 1.00 96.31 273 ALA A C 1
ATOM 2150 O O . ALA A 1 273 ? 9.230 12.832 3.323 1.00 96.31 273 ALA A O 1
ATOM 2151 N N . PHE A 1 274 ? 10.321 14.812 3.377 1.00 96.12 274 PHE A N 1
ATOM 2152 C CA . PHE A 1 274 ? 11.656 14.335 3.750 1.00 96.12 274 PHE A CA 1
ATOM 2153 C C . PHE A 1 274 ? 11.914 14.289 5.265 1.00 96.12 274 PHE A C 1
ATOM 2155 O O . PHE A 1 274 ? 13.012 13.916 5.679 1.00 96.12 274 PHE A O 1
ATOM 2162 N N . THR A 1 275 ? 10.959 14.703 6.102 1.00 98.12 275 THR A N 1
ATOM 2163 C CA . THR A 1 275 ? 11.092 14.573 7.562 1.00 98.12 275 THR A CA 1
ATOM 2164 C C . THR A 1 275 ? 10.638 13.189 8.033 1.00 98.12 275 THR A C 1
ATOM 2166 O O . THR A 1 275 ? 10.148 12.396 7.237 1.00 98.12 275 THR A O 1
ATOM 2169 N N . ALA A 1 276 ? 10.830 12.871 9.317 1.00 98.44 276 ALA A N 1
ATOM 2170 C CA . ALA A 1 276 ? 10.436 11.585 9.912 1.00 98.44 276 ALA A CA 1
ATOM 2171 C C . ALA A 1 276 ? 9.579 11.743 11.185 1.00 98.44 276 ALA A C 1
ATOM 2173 O O . ALA A 1 276 ? 9.399 10.796 11.957 1.00 98.44 276 ALA A O 1
ATOM 2174 N N . ASP A 1 277 ? 9.097 12.961 11.449 1.00 98.56 277 ASP A N 1
ATOM 2175 C CA . ASP A 1 277 ? 8.394 13.293 12.688 1.00 98.56 277 ASP A CA 1
ATOM 2176 C C . ASP A 1 277 ? 7.074 12.530 12.813 1.00 98.56 277 ASP A C 1
ATOM 2178 O O . ASP A 1 277 ? 6.729 12.086 13.905 1.00 98.56 277 ASP A O 1
ATOM 2182 N N . MET A 1 278 ? 6.336 12.348 11.712 1.00 98.62 278 MET A N 1
ATOM 2183 C CA . MET A 1 278 ? 5.024 11.699 11.730 1.00 98.62 278 MET A CA 1
ATOM 2184 C C . MET A 1 278 ? 5.147 10.239 12.165 1.00 98.62 278 MET A C 1
ATOM 2186 O O . MET A 1 278 ? 4.455 9.833 13.101 1.00 98.62 278 MET A O 1
ATOM 2190 N N . ALA A 1 279 ? 6.058 9.482 11.547 1.00 98.50 279 ALA A N 1
ATOM 2191 C CA . ALA A 1 279 ? 6.299 8.078 11.863 1.00 98.50 279 ALA A CA 1
ATOM 2192 C C . ALA A 1 279 ? 6.802 7.890 13.306 1.00 98.50 279 ALA A C 1
ATOM 2194 O O . ALA A 1 279 ? 6.313 7.017 14.031 1.00 98.50 279 ALA A O 1
ATOM 2195 N N . VAL A 1 280 ? 7.737 8.739 13.757 1.00 98.69 280 VAL A N 1
ATOM 2196 C CA . VAL A 1 280 ? 8.269 8.704 15.131 1.00 98.69 280 VAL A CA 1
ATOM 2197 C C . VAL A 1 280 ? 7.181 9.049 16.150 1.00 98.69 280 VAL A C 1
ATOM 2199 O O . VAL A 1 280 ? 6.988 8.311 17.122 1.00 98.69 280 VAL A O 1
ATOM 2202 N N . HIS A 1 281 ? 6.430 10.131 15.924 1.00 98.69 281 HIS A N 1
ATOM 2203 C CA . HIS A 1 281 ? 5.310 10.507 16.781 1.00 98.69 281 HIS A CA 1
ATOM 2204 C C . HIS A 1 281 ? 4.245 9.413 16.821 1.00 98.69 281 HIS A C 1
ATOM 2206 O O . HIS A 1 281 ? 3.715 9.151 17.901 1.00 98.69 281 HIS A O 1
ATOM 2212 N N . ASN A 1 282 ? 3.960 8.747 15.695 1.00 98.81 282 ASN A N 1
ATOM 2213 C CA . ASN A 1 282 ? 2.944 7.700 15.633 1.00 98.81 282 ASN A CA 1
ATOM 2214 C C . ASN A 1 282 ? 3.251 6.571 16.613 1.00 98.81 282 ASN A C 1
ATOM 2216 O O . ASN A 1 282 ? 2.469 6.332 17.529 1.00 98.81 282 ASN A O 1
ATOM 2220 N N . VAL A 1 283 ? 4.430 5.957 16.472 1.00 98.56 283 VAL A N 1
ATOM 2221 C CA . VAL A 1 283 ? 4.890 4.832 17.303 1.00 98.56 283 VAL A CA 1
ATOM 2222 C C . VAL A 1 283 ? 4.928 5.218 18.781 1.00 98.56 283 VAL A C 1
ATOM 2224 O O . VAL A 1 283 ? 4.475 4.458 19.641 1.00 98.56 283 VAL A O 1
ATOM 2227 N N . ILE A 1 284 ? 5.433 6.418 19.091 1.00 98.81 284 ILE A N 1
ATOM 2228 C CA . ILE A 1 284 ? 5.451 6.941 20.460 1.00 98.81 284 ILE A CA 1
ATOM 2229 C C . ILE A 1 284 ? 4.021 7.063 20.993 1.00 98.81 284 ILE A C 1
ATOM 2231 O O . ILE A 1 284 ? 3.731 6.563 22.078 1.00 98.81 284 ILE A O 1
ATOM 2235 N N . GLY A 1 285 ? 3.114 7.677 20.238 1.00 98.69 285 GLY A N 1
ATOM 2236 C CA . GLY A 1 285 ? 1.737 7.876 20.663 1.00 98.69 285 GLY A CA 1
ATOM 2237 C C . GLY A 1 285 ? 0.918 6.589 20.781 1.00 98.69 285 GLY A C 1
ATOM 2238 O O . GLY A 1 285 ? 0.073 6.521 21.676 1.00 98.69 285 GLY A O 1
ATOM 2239 N N . ASP A 1 286 ? 1.199 5.573 19.964 1.00 98.75 286 ASP A N 1
ATOM 2240 C CA . ASP A 1 286 ? 0.612 4.231 20.061 1.00 98.75 286 ASP A CA 1
ATOM 2241 C C . ASP A 1 286 ? 1.030 3.539 21.367 1.00 98.75 286 ASP A C 1
ATOM 2243 O O . ASP A 1 286 ? 0.203 2.925 22.054 1.00 98.75 286 ASP A O 1
ATOM 2247 N N . SER A 1 287 ? 2.308 3.691 21.746 1.00 98.50 287 SER A N 1
ATOM 2248 C CA . SER A 1 287 ? 2.933 2.980 22.873 1.00 98.50 287 SER A CA 1
ATOM 2249 C C . SER A 1 287 ? 2.278 3.258 24.229 1.00 98.50 287 SER A C 1
ATOM 2251 O O . SER A 1 287 ? 2.222 2.376 25.083 1.00 98.50 287 SER A O 1
ATOM 2253 N N . PHE A 1 288 ? 1.724 4.459 24.424 1.00 97.94 288 PHE A N 1
ATOM 2254 C CA . PHE A 1 288 ? 1.040 4.851 25.660 1.00 97.94 288 PHE A CA 1
ATOM 2255 C C . PHE A 1 288 ? -0.483 4.978 25.507 1.00 97.94 288 PHE A C 1
ATOM 2257 O O . PHE A 1 288 ? -1.156 5.478 26.411 1.00 97.94 288 PHE A O 1
ATOM 2264 N N . ARG A 1 289 ? -1.051 4.509 24.386 1.00 98.25 289 ARG A N 1
ATOM 2265 C CA . ARG A 1 289 ? -2.506 4.487 24.138 1.00 98.25 289 ARG A CA 1
ATOM 2266 C C . ARG A 1 289 ? -3.118 3.091 24.093 1.00 98.25 289 ARG A C 1
ATOM 2268 O O . ARG A 1 289 ? -4.333 2.974 23.957 1.00 98.25 289 ARG A O 1
ATOM 2275 N N . GLY A 1 290 ? -2.314 2.048 24.297 1.00 95.88 290 GLY A N 1
ATOM 2276 C CA . GLY A 1 290 ? -2.814 0.694 24.539 1.00 95.88 290 GLY A CA 1
ATOM 2277 C C . GLY A 1 290 ? -2.408 -0.355 23.513 1.00 95.88 290 GLY A C 1
ATOM 2278 O O . GLY A 1 290 ? -2.941 -1.462 23.581 1.00 95.88 290 GLY A O 1
ATOM 2279 N N . ALA A 1 291 ? -1.485 -0.043 22.597 1.00 98.44 291 ALA A N 1
ATOM 2280 C CA . ALA A 1 291 ? -0.836 -1.071 21.789 1.00 98.44 291 ALA A CA 1
ATOM 2281 C C . ALA A 1 291 ? -0.194 -2.137 22.700 1.00 98.44 291 ALA A C 1
ATOM 2283 O O . ALA A 1 291 ? 0.331 -1.825 23.769 1.00 98.44 291 ALA A O 1
ATOM 2284 N N . THR A 1 292 ? -0.244 -3.404 22.292 1.00 98.69 292 THR A N 1
ATOM 2285 C CA . THR A 1 292 ? 0.441 -4.497 23.001 1.00 98.69 292 THR A CA 1
ATOM 2286 C C . THR A 1 292 ? 1.935 -4.477 22.701 1.00 98.69 292 THR A C 1
ATOM 2288 O O . THR A 1 292 ? 2.744 -4.723 23.591 1.00 98.69 292 THR A O 1
ATOM 2291 N N . TRP A 1 293 ? 2.302 -4.142 21.464 1.00 98.81 293 TRP A N 1
ATOM 2292 C CA . TRP A 1 293 ? 3.666 -3.803 21.072 1.00 98.81 293 TRP A CA 1
ATOM 2293 C C . TRP A 1 293 ? 3.653 -2.746 19.972 1.00 98.81 293 TRP A C 1
ATOM 2295 O O . TRP A 1 293 ? 2.659 -2.570 19.264 1.00 98.81 293 TRP A O 1
ATOM 2305 N N . VAL A 1 294 ? 4.789 -2.075 19.816 1.00 98.81 294 VAL A N 1
ATOM 2306 C CA . VAL A 1 294 ? 5.047 -1.114 18.744 1.00 98.81 294 VAL A CA 1
ATOM 2307 C C . VAL A 1 294 ? 6.408 -1.395 18.115 1.00 98.81 294 VAL A C 1
ATOM 2309 O O . VAL A 1 294 ? 7.284 -1.981 18.756 1.00 98.81 294 VAL A O 1
ATOM 2312 N N . SER A 1 295 ? 6.591 -0.981 16.867 1.00 98.56 295 SER A N 1
ATOM 2313 C CA . SER A 1 295 ? 7.833 -1.154 16.112 1.00 98.56 295 SER A CA 1
ATOM 2314 C C . SER A 1 295 ? 8.155 0.094 15.303 1.00 98.56 295 SER A C 1
ATOM 2316 O O . SER A 1 295 ? 7.256 0.721 14.751 1.00 98.56 295 SER A O 1
ATOM 2318 N N . ILE A 1 296 ? 9.443 0.422 15.193 1.00 98.38 296 ILE A N 1
ATOM 2319 C CA . ILE A 1 296 ? 9.966 1.454 14.292 1.00 98.38 296 ILE A CA 1
ATOM 2320 C C . ILE A 1 296 ? 11.145 0.879 13.513 1.00 98.38 296 ILE A C 1
ATOM 2322 O O . ILE A 1 296 ? 12.061 0.305 14.100 1.00 98.38 296 ILE A O 1
ATOM 2326 N N . HIS A 1 297 ? 11.095 0.988 12.191 1.00 98.31 297 HIS A N 1
ATOM 2327 C CA . HIS A 1 297 ? 12.060 0.415 11.261 1.00 98.31 297 HIS A CA 1
ATOM 2328 C C . HIS A 1 297 ? 12.668 1.505 10.367 1.00 98.31 297 HIS A C 1
ATOM 2330 O O . HIS A 1 297 ? 12.119 2.599 10.221 1.00 98.31 297 HIS A O 1
ATOM 2336 N N . ASN A 1 298 ? 13.811 1.174 9.766 1.00 97.38 298 ASN A N 1
ATOM 2337 C CA . ASN A 1 298 ? 14.477 1.953 8.728 1.00 97.38 298 ASN A CA 1
ATOM 2338 C C . ASN A 1 298 ? 14.513 1.111 7.449 1.00 97.38 298 ASN A C 1
ATOM 2340 O O . ASN A 1 298 ? 15.026 -0.009 7.463 1.00 97.38 298 ASN A O 1
ATOM 2344 N N . GLY A 1 299 ? 13.997 1.658 6.353 1.00 89.81 299 GLY A N 1
ATOM 2345 C CA . GLY A 1 299 ? 14.150 1.074 5.023 1.00 89.81 299 GLY A CA 1
ATOM 2346 C C . GLY A 1 299 ? 12.997 0.215 4.506 1.00 89.81 299 GLY A C 1
ATOM 2347 O O . GLY A 1 299 ? 13.140 -0.414 3.457 1.00 89.81 299 GLY A O 1
ATOM 2348 N N . GLY A 1 300 ? 11.858 0.158 5.205 1.00 88.56 300 GLY A N 1
ATOM 2349 C CA . GLY A 1 300 ? 10.714 -0.632 4.758 1.00 88.56 300 GLY A CA 1
ATOM 2350 C C . GLY A 1 300 ? 10.149 -0.153 3.421 1.00 88.56 300 GLY A C 1
ATOM 2351 O O . GLY A 1 300 ? 9.624 0.949 3.320 1.00 88.56 300 GLY A O 1
ATOM 2352 N N . GLY A 1 301 ? 10.199 -1.012 2.404 1.00 84.25 301 GLY A N 1
ATOM 2353 C CA . GLY A 1 301 ? 9.612 -0.745 1.096 1.00 84.25 301 GLY A CA 1
ATOM 2354 C C . GLY A 1 301 ? 10.583 -0.169 0.077 1.00 84.25 301 GLY A C 1
ATOM 2355 O O . GLY A 1 301 ? 10.923 -0.859 -0.877 1.00 84.25 301 GLY A O 1
ATOM 2356 N N . VAL A 1 302 ? 11.032 1.070 0.284 1.00 84.44 302 VAL A N 1
ATOM 2357 C CA . VAL A 1 302 ? 11.899 1.785 -0.676 1.00 84.44 302 VAL A CA 1
ATOM 2358 C C . VAL A 1 302 ? 13.403 1.577 -0.443 1.00 84.44 302 VAL A C 1
ATOM 2360 O O . VAL A 1 302 ? 14.207 1.995 -1.268 1.00 84.44 302 VAL A O 1
ATOM 2363 N N . GLY A 1 303 ? 13.796 0.885 0.633 1.00 84.44 303 GLY A N 1
ATOM 2364 C CA . GLY A 1 303 ? 15.191 0.539 0.919 1.00 84.44 303 GLY A CA 1
ATOM 2365 C C . GLY A 1 303 ? 15.844 1.389 2.014 1.00 84.44 303 GLY A C 1
ATOM 2366 O O . GLY A 1 303 ? 15.349 2.440 2.414 1.00 84.44 303 GLY A O 1
ATOM 2367 N N . TRP A 1 304 ? 16.957 0.881 2.550 1.00 91.00 304 TRP A N 1
ATOM 2368 C CA . TRP A 1 304 ? 17.655 1.436 3.715 1.00 91.00 304 TRP A CA 1
ATOM 2369 C C . TRP A 1 304 ? 18.062 2.905 3.532 1.00 91.00 304 TRP A C 1
ATOM 2371 O O . TRP A 1 304 ? 18.778 3.236 2.592 1.00 91.00 304 TRP A O 1
ATOM 2381 N N . GLY A 1 305 ? 17.684 3.759 4.489 1.00 91.81 305 GLY A N 1
ATOM 2382 C CA . GLY A 1 305 ? 18.031 5.184 4.498 1.00 91.81 305 GLY A CA 1
ATOM 2383 C C . GLY A 1 305 ? 17.025 6.095 3.792 1.00 91.81 305 GLY A C 1
ATOM 2384 O O . GLY A 1 305 ? 17.115 7.305 3.961 1.00 91.81 305 GLY A O 1
ATOM 2385 N N . GLU A 1 306 ? 16.051 5.531 3.073 1.00 91.44 306 GLU A N 1
ATOM 2386 C CA . GLU A 1 306 ? 15.076 6.293 2.276 1.00 91.44 306 GLU A CA 1
ATOM 2387 C C . GLU A 1 306 ? 13.701 6.429 2.966 1.00 91.44 306 GLU A C 1
ATOM 2389 O O . GLU A 1 306 ? 12.783 7.052 2.431 1.00 91.44 306 GLU A O 1
ATOM 2394 N N . VAL A 1 307 ? 13.513 5.802 4.135 1.00 94.44 307 VAL A N 1
ATOM 2395 C CA . VAL A 1 307 ? 12.210 5.713 4.818 1.00 94.44 307 VAL A CA 1
ATOM 2396 C C . VAL A 1 307 ? 12.348 5.395 6.305 1.00 94.44 307 VAL A C 1
ATOM 2398 O O . VAL A 1 307 ? 13.141 4.532 6.698 1.00 94.44 307 VAL A O 1
ATOM 2401 N N . ILE A 1 308 ? 11.498 6.030 7.115 1.00 98.19 308 ILE A N 1
ATOM 2402 C CA . ILE A 1 308 ? 11.240 5.660 8.511 1.00 98.19 308 ILE A CA 1
ATOM 2403 C C . ILE A 1 308 ? 9.794 5.187 8.623 1.00 98.19 308 ILE A C 1
ATOM 2405 O O . ILE A 1 308 ? 8.862 5.924 8.303 1.00 98.19 308 ILE A O 1
ATOM 2409 N N . ASN A 1 309 ? 9.603 3.944 9.066 1.00 97.62 309 ASN A N 1
ATOM 2410 C CA . ASN A 1 309 ? 8.303 3.285 9.026 1.00 97.62 309 ASN A CA 1
ATOM 2411 C C . ASN A 1 309 ? 8.005 2.516 10.317 1.00 97.62 309 ASN A C 1
ATOM 2413 O O . ASN A 1 309 ? 8.802 1.699 10.774 1.00 97.62 309 ASN A O 1
ATOM 2417 N N . GLY A 1 310 ? 6.827 2.736 10.884 1.00 97.94 310 GLY A N 1
ATOM 2418 C CA . GLY A 1 310 ? 6.391 2.210 12.166 1.00 97.94 310 GLY A CA 1
ATOM 2419 C C . GLY A 1 310 ? 5.046 1.491 12.117 1.00 97.94 310 GLY A C 1
ATOM 2420 O O . GLY A 1 310 ? 4.221 1.687 11.218 1.00 97.94 310 GLY A O 1
ATOM 2421 N N . GLY A 1 311 ? 4.823 0.651 13.120 1.00 98.00 311 GLY A N 1
ATOM 2422 C CA . GLY A 1 311 ? 3.636 -0.186 13.229 1.00 98.00 311 GLY A CA 1
ATOM 2423 C C . GLY A 1 311 ? 3.337 -0.604 14.658 1.00 98.00 311 GLY A C 1
ATOM 2424 O O . GLY A 1 311 ? 4.070 -0.286 15.598 1.00 98.00 311 GLY A O 1
ATOM 2425 N N . PHE A 1 312 ? 2.237 -1.335 14.805 1.00 98.69 312 PHE A N 1
ATOM 2426 C CA . PHE A 1 312 ? 1.741 -1.802 16.090 1.00 98.69 312 PHE A CA 1
ATOM 2427 C C . PHE A 1 312 ? 1.154 -3.208 15.978 1.00 98.69 312 PHE A C 1
ATOM 2429 O O . PHE A 1 312 ? 0.763 -3.663 14.899 1.00 98.69 312 PHE A O 1
ATOM 2436 N N . GLY A 1 313 ? 1.024 -3.860 17.129 1.00 98.62 313 GLY A N 1
ATOM 2437 C CA . GLY A 1 313 ? 0.037 -4.911 17.323 1.00 98.62 313 GLY A CA 1
ATOM 2438 C C . GLY A 1 313 ? -0.725 -4.711 18.625 1.00 98.62 313 GLY A C 1
ATOM 2439 O O . GLY A 1 313 ? -0.172 -4.246 19.624 1.00 98.62 313 GLY A O 1
ATOM 2440 N N . MET A 1 314 ? -2.015 -5.031 18.606 1.00 98.75 314 MET A N 1
ATOM 2441 C CA . MET A 1 314 ? -2.922 -4.890 19.742 1.00 98.75 314 MET A CA 1
ATOM 2442 C C . MET A 1 314 ? -3.726 -6.173 19.925 1.00 9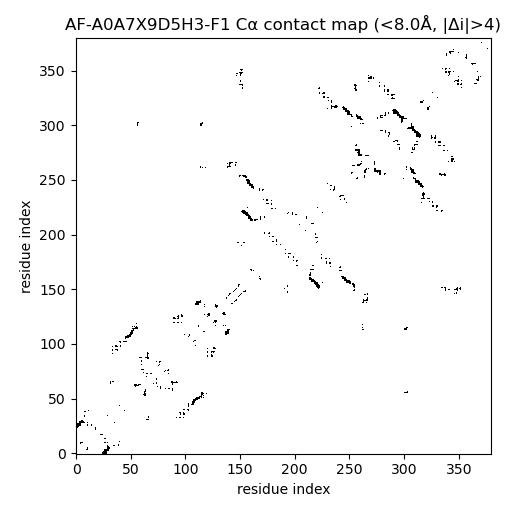8.75 314 MET A C 1
ATOM 2444 O O . MET A 1 314 ? -4.553 -6.518 19.089 1.00 98.75 314 MET A O 1
ATOM 2448 N N . VAL A 1 315 ? -3.520 -6.856 21.044 1.00 98.88 315 VAL A N 1
ATOM 2449 C CA . VAL A 1 315 ? -4.376 -7.962 21.472 1.00 98.88 315 VAL A CA 1
ATOM 2450 C C . VAL A 1 315 ? -5.668 -7.391 22.047 1.00 98.88 315 VAL A C 1
ATOM 2452 O O . VAL A 1 315 ? -5.627 -6.543 22.939 1.00 98.88 315 VAL A O 1
ATOM 2455 N N . ILE A 1 316 ? -6.799 -7.889 21.553 1.00 98.81 316 ILE A N 1
ATOM 2456 C CA . ILE A 1 316 ? -8.133 -7.660 22.108 1.00 98.81 316 ILE A CA 1
ATOM 2457 C C . ILE A 1 316 ? -8.673 -8.988 22.646 1.00 98.81 316 ILE A C 1
ATOM 2459 O O . ILE A 1 316 ? -8.551 -10.028 21.998 1.00 98.81 316 ILE A O 1
ATOM 2463 N N . ASP A 1 317 ? -9.223 -8.968 23.854 1.00 98.69 317 ASP A N 1
ATOM 2464 C CA . ASP A 1 317 ? -9.504 -10.166 24.663 1.00 98.69 317 ASP A CA 1
ATOM 2465 C C . ASP A 1 317 ? -10.947 -10.236 25.192 1.00 98.69 317 ASP A C 1
ATOM 2467 O O . ASP A 1 317 ? -11.283 -11.099 25.998 1.00 98.69 317 ASP A O 1
ATOM 2471 N N . GLY A 1 318 ? -11.809 -9.322 24.752 1.00 98.69 318 GLY A N 1
ATOM 2472 C CA . GLY A 1 318 ? -13.189 -9.181 25.208 1.00 98.69 318 GLY A CA 1
ATOM 2473 C C . GLY A 1 318 ? -13.370 -8.291 26.439 1.00 98.69 318 GLY A C 1
ATOM 2474 O O . GLY A 1 318 ? -14.507 -7.964 26.793 1.00 98.69 318 GLY A O 1
ATOM 2475 N N . SER A 1 319 ? -12.293 -7.842 27.086 1.00 98.81 319 SER A N 1
ATOM 2476 C CA . SER A 1 319 ? -12.394 -6.988 28.273 1.00 98.81 319 SER A CA 1
ATOM 2477 C C . SER A 1 319 ? -12.863 -5.564 27.942 1.00 98.81 319 SER A C 1
ATOM 2479 O O . SER A 1 319 ? -12.688 -5.058 26.830 1.00 98.81 319 SER A O 1
ATOM 2481 N N . GLU A 1 320 ? -13.432 -4.879 28.938 1.00 98.44 320 GLU A N 1
ATOM 2482 C CA . GLU A 1 320 ? -13.712 -3.436 28.858 1.00 98.44 320 GLU A CA 1
ATOM 2483 C C . GLU A 1 320 ? -12.421 -2.608 28.751 1.00 98.44 320 GLU A C 1
ATOM 2485 O O . GLU A 1 320 ? -12.410 -1.513 28.183 1.00 98.44 320 GLU A O 1
ATOM 2490 N N . GLU A 1 321 ? -11.302 -3.133 29.263 1.00 98.38 321 GLU A N 1
ATOM 2491 C CA . GLU A 1 321 ? -10.003 -2.492 29.092 1.00 98.38 321 GLU A CA 1
ATOM 2492 C C . GLU A 1 321 ? -9.588 -2.472 27.615 1.00 98.38 321 GLU A C 1
ATOM 2494 O O . GLU A 1 321 ? -9.147 -1.427 27.124 1.00 98.38 321 GLU A O 1
ATOM 2499 N N . SER A 1 322 ? -9.794 -3.577 26.894 1.00 98.69 322 SER A N 1
ATOM 2500 C CA . SER A 1 322 ? -9.607 -3.636 25.443 1.00 98.69 322 SER A CA 1
ATOM 2501 C C . SER A 1 322 ? -10.496 -2.614 24.724 1.00 98.69 322 SER A C 1
ATOM 2503 O O . SER A 1 322 ? -9.987 -1.876 23.883 1.00 98.69 322 SER A O 1
ATOM 2505 N N . ASP A 1 323 ? -11.768 -2.448 25.119 1.00 98.81 323 ASP A N 1
ATOM 2506 C CA . ASP A 1 323 ? -12.659 -1.423 24.537 1.00 98.81 323 ASP A CA 1
ATOM 2507 C C . ASP A 1 323 ? -12.072 -0.002 24.669 1.00 98.81 323 ASP A C 1
ATOM 2509 O O . ASP A 1 323 ? -12.114 0.792 23.722 1.00 98.81 323 ASP A O 1
ATOM 2513 N N . ARG A 1 324 ? -11.477 0.331 25.823 1.00 98.56 324 ARG A N 1
ATOM 2514 C CA . ARG A 1 324 ? -10.812 1.627 26.038 1.00 98.56 324 ARG A CA 1
ATOM 2515 C C . ARG A 1 324 ? -9.556 1.777 25.176 1.00 98.56 324 ARG A C 1
ATOM 2517 O O . ARG A 1 324 ? -9.379 2.826 24.555 1.00 98.56 324 ARG A O 1
ATOM 2524 N N . ARG A 1 325 ? -8.686 0.760 25.146 1.00 98.62 325 ARG A N 1
ATOM 2525 C CA . ARG A 1 325 ? -7.426 0.773 24.377 1.00 98.62 325 ARG A CA 1
ATOM 2526 C C . ARG A 1 325 ? -7.691 0.906 22.876 1.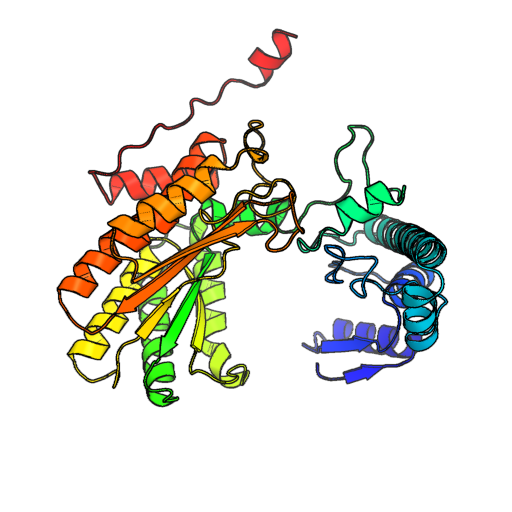00 98.62 325 ARG A C 1
ATOM 2528 O O . ARG A 1 325 ? -7.065 1.743 22.235 1.00 98.62 325 ARG A O 1
ATOM 2535 N N . ILE A 1 326 ? -8.681 0.180 22.349 1.00 98.81 326 ILE A N 1
ATOM 2536 C CA . ILE A 1 326 ? -9.143 0.269 20.954 1.00 98.81 326 ILE A CA 1
ATOM 2537 C C . ILE A 1 326 ? -9.480 1.718 20.585 1.00 98.81 326 ILE A C 1
ATOM 2539 O O . ILE A 1 326 ? -8.953 2.252 19.609 1.00 98.81 326 ILE A O 1
ATOM 2543 N N . ARG A 1 327 ? -10.331 2.378 21.384 1.00 98.50 327 ARG A N 1
ATOM 2544 C CA . ARG A 1 327 ? -10.777 3.755 21.110 1.00 98.50 327 ARG A CA 1
ATOM 2545 C C . ARG A 1 327 ? -9.647 4.773 21.190 1.00 98.50 327 ARG A C 1
ATOM 2547 O O . ARG A 1 327 ? -9.696 5.764 20.475 1.00 98.50 327 ARG A O 1
ATOM 2554 N N . GLN A 1 328 ? -8.669 4.569 22.070 1.00 98.12 328 GLN A N 1
ATOM 2555 C CA . GLN A 1 328 ? -7.561 5.510 22.235 1.00 98.12 328 GLN A CA 1
ATOM 2556 C C . GLN A 1 328 ? -6.488 5.333 21.163 1.00 98.12 328 GLN A C 1
ATOM 2558 O O . GLN A 1 328 ? -6.079 6.314 20.544 1.00 98.12 328 GLN A O 1
ATOM 2563 N N . MET A 1 329 ? -6.032 4.102 20.951 1.00 98.50 329 MET A N 1
ATOM 2564 C CA . MET A 1 329 ? -4.901 3.813 20.076 1.00 98.50 329 MET A CA 1
ATOM 2565 C C . MET A 1 329 ? -5.273 3.966 18.602 1.00 98.50 329 MET A C 1
ATOM 2567 O O . MET A 1 329 ? -4.634 4.757 17.922 1.00 98.50 329 MET A O 1
ATOM 2571 N N . LEU A 1 330 ? -6.352 3.326 18.127 1.00 98.75 330 LEU A N 1
ATOM 2572 C CA . LEU A 1 330 ? -6.736 3.398 16.707 1.00 98.75 330 LEU A CA 1
ATOM 2573 C C . LEU A 1 330 ? -7.178 4.807 16.291 1.00 98.75 330 LEU A C 1
ATOM 2575 O O . LEU A 1 330 ? -6.989 5.199 15.143 1.00 98.75 330 LEU A O 1
ATOM 2579 N N . HIS A 1 331 ? -7.728 5.592 17.224 1.00 98.44 331 HIS A N 1
ATOM 2580 C CA . HIS A 1 331 ? -8.020 7.002 16.968 1.00 98.44 331 HIS A CA 1
ATOM 2581 C C . HIS A 1 331 ? -6.735 7.795 16.710 1.00 98.44 331 HIS A C 1
ATOM 2583 O O . HIS A 1 331 ? -6.708 8.624 15.804 1.00 98.44 331 HIS A O 1
ATOM 2589 N N . TRP A 1 332 ? -5.683 7.580 17.506 1.00 98.62 332 TRP A N 1
ATOM 2590 C CA . TRP A 1 332 ? -4.397 8.253 17.324 1.00 98.62 332 TRP A CA 1
ATOM 2591 C C . TRP A 1 332 ? -3.653 7.754 16.077 1.00 98.62 332 TRP A C 1
ATOM 2593 O O . TRP A 1 332 ? -3.244 8.585 15.271 1.00 98.62 332 TRP A O 1
ATOM 2603 N N . ASP A 1 333 ? -3.559 6.434 15.889 1.00 98.75 333 ASP A N 1
ATOM 2604 C CA . ASP A 1 333 ? -2.842 5.787 14.777 1.00 98.75 333 ASP A CA 1
ATOM 2605 C C . ASP A 1 333 ? -3.329 6.246 13.403 1.00 98.75 333 ASP A C 1
ATOM 2607 O O . ASP A 1 333 ? -2.561 6.265 12.450 1.00 98.75 333 ASP A O 1
ATOM 2611 N N . VAL A 1 334 ? -4.594 6.654 13.286 1.00 98.81 334 VAL A N 1
ATOM 2612 C CA . VAL A 1 334 ? -5.137 7.218 12.046 1.00 98.81 334 VAL A CA 1
ATOM 2613 C C . VAL A 1 334 ? -5.060 8.746 12.038 1.00 98.81 334 VAL A C 1
ATOM 2615 O O . VAL A 1 334 ? -4.522 9.338 11.104 1.00 98.81 334 VAL A O 1
ATOM 2618 N N . ASN A 1 335 ? -5.574 9.419 13.073 1.00 98.62 335 ASN A N 1
ATOM 2619 C CA . ASN A 1 335 ? -5.724 10.877 13.029 1.00 98.62 335 ASN A CA 1
ATOM 2620 C C . ASN A 1 335 ? -4.403 11.650 13.158 1.00 98.62 335 ASN A C 1
ATOM 2622 O O . ASN A 1 335 ? -4.370 12.820 12.784 1.00 98.62 335 ASN A O 1
ATOM 2626 N N . ASN A 1 336 ? -3.317 11.032 13.638 1.00 98.62 336 ASN A N 1
ATOM 2627 C CA . ASN A 1 336 ? -1.976 11.627 13.598 1.00 98.62 336 ASN A CA 1
ATOM 2628 C C . ASN A 1 336 ? -1.558 11.952 12.151 1.00 98.62 336 ASN A C 1
ATOM 2630 O O . ASN A 1 336 ? -1.213 13.091 11.833 1.00 98.62 336 ASN A O 1
ATOM 2634 N N . GLY A 1 337 ? -1.665 10.971 11.256 1.00 98.50 337 GLY A N 1
ATOM 2635 C CA . GLY A 1 337 ? -1.325 11.121 9.847 1.00 98.50 337 GLY A CA 1
ATOM 2636 C C . GLY A 1 337 ? -2.303 12.016 9.103 1.00 98.50 337 GLY A C 1
ATOM 2637 O O . GLY A 1 337 ? -1.855 12.868 8.342 1.00 98.50 337 GLY A O 1
ATOM 2638 N N . ILE A 1 338 ? -3.613 11.925 9.377 1.00 98.62 338 ILE A N 1
ATOM 2639 C CA . ILE A 1 338 ? -4.588 12.864 8.790 1.00 98.62 338 ILE A CA 1
ATOM 2640 C C . ILE A 1 338 ? -4.257 14.305 9.215 1.00 98.62 338 ILE A C 1
ATOM 2642 O O . ILE A 1 338 ? -4.228 15.199 8.373 1.00 98.62 338 ILE A O 1
ATOM 2646 N N . ALA A 1 339 ? -3.942 14.552 10.491 1.00 98.69 339 ALA A N 1
ATOM 2647 C CA . ALA A 1 339 ? -3.571 15.887 10.960 1.00 98.69 339 ALA A CA 1
ATOM 2648 C C . ALA A 1 339 ? -2.299 16.410 10.273 1.00 98.69 339 ALA A C 1
ATOM 2650 O O . ALA A 1 339 ? -2.277 17.560 9.830 1.00 98.69 339 ALA A O 1
ATOM 2651 N N . ARG A 1 340 ? -1.264 15.571 10.117 1.00 98.62 340 ARG A N 1
ATOM 2652 C CA . ARG A 1 340 ? -0.048 15.941 9.373 1.00 98.62 340 ARG A CA 1
ATOM 2653 C C . ARG A 1 340 ? -0.361 16.222 7.905 1.00 98.62 340 ARG A C 1
ATOM 2655 O O . ARG A 1 340 ? 0.029 17.267 7.396 1.00 98.62 340 ARG A O 1
ATOM 2662 N N . ARG A 1 341 ? -1.067 15.321 7.217 1.00 98.50 341 ARG A N 1
ATOM 2663 C CA . ARG A 1 341 ? -1.443 15.463 5.797 1.00 98.50 341 ARG A CA 1
ATOM 2664 C C . ARG A 1 341 ? -2.295 16.705 5.558 1.00 98.50 341 ARG A C 1
ATOM 2666 O O . ARG A 1 341 ? -2.074 17.419 4.581 1.00 98.50 341 ARG A O 1
ATOM 2673 N N . SER A 1 342 ? -3.203 17.003 6.488 1.00 98.44 342 SER A N 1
ATOM 2674 C CA . SER A 1 342 ? -3.982 18.238 6.500 1.00 98.44 342 SER A CA 1
ATOM 2675 C C . SER A 1 342 ? -3.069 19.447 6.634 1.00 98.44 342 SER A C 1
ATOM 2677 O O . SER A 1 342 ? -3.251 20.403 5.895 1.00 98.44 342 SER A O 1
ATOM 2679 N N . TRP A 1 343 ? -2.104 19.439 7.557 1.00 98.44 343 TRP A N 1
ATOM 2680 C CA . TRP A 1 343 ? -1.149 20.541 7.709 1.00 98.44 343 TRP A CA 1
ATOM 2681 C C . TRP A 1 343 ? -0.323 20.768 6.435 1.00 98.44 343 TRP A C 1
ATOM 2683 O O . TRP A 1 343 ? -0.143 21.908 6.014 1.00 98.44 343 TRP A O 1
ATOM 2693 N N . ALA A 1 344 ? 0.043 19.682 5.755 1.00 97.56 344 ALA A N 1
ATOM 2694 C CA . ALA A 1 344 ? 0.685 19.690 4.444 1.00 97.56 344 ALA A CA 1
ATOM 2695 C C . ALA A 1 344 ? -0.234 20.097 3.272 1.00 97.56 344 ALA A C 1
ATOM 2697 O O . ALA A 1 344 ? 0.192 20.051 2.119 1.00 97.56 344 ALA A O 1
ATOM 2698 N N . ARG A 1 345 ? -1.464 20.544 3.563 1.00 97.12 345 ARG A N 1
ATOM 2699 C CA . ARG A 1 345 ? -2.447 21.095 2.616 1.00 97.12 345 ARG A CA 1
ATOM 2700 C C . ARG A 1 345 ? -3.113 20.077 1.683 1.00 97.12 345 ARG A C 1
ATOM 2702 O O . ARG A 1 345 ? -3.663 20.471 0.663 1.00 97.12 345 ARG A O 1
ATOM 2709 N N . ASN A 1 346 ? -3.137 18.794 2.043 1.00 97.38 346 ASN A N 1
ATOM 2710 C CA . ASN A 1 346 ? -3.906 17.805 1.283 1.00 97.38 346 ASN A CA 1
ATOM 2711 C C . ASN A 1 346 ? -5.408 18.002 1.519 1.00 97.38 346 ASN A C 1
ATOM 2713 O O . ASN A 1 346 ? -5.871 17.945 2.662 1.00 97.38 346 ASN A O 1
ATOM 2717 N N . GLU A 1 347 ? -6.172 18.218 0.449 1.00 96.12 347 GLU A N 1
ATOM 2718 C CA . GLU A 1 347 ? -7.596 18.570 0.527 1.00 96.12 347 GLU A CA 1
ATOM 2719 C C . GLU A 1 347 ? -8.433 17.490 1.226 1.00 96.12 347 GLU A C 1
ATOM 2721 O O . GLU A 1 347 ? -9.196 17.802 2.146 1.00 96.12 347 GLU A O 1
ATOM 2726 N N . GLY A 1 348 ? -8.223 16.216 0.867 1.00 97.56 348 GLY A N 1
ATOM 2727 C CA . GLY A 1 348 ? -8.906 15.079 1.494 1.00 97.56 348 GLY A CA 1
ATOM 2728 C C . GLY A 1 348 ? -8.645 14.993 3.002 1.00 97.56 348 GLY A C 1
ATOM 2729 O O . GLY A 1 348 ? -9.564 14.746 3.784 1.00 97.56 348 GLY A O 1
ATOM 2730 N N . ALA A 1 349 ? -7.425 15.323 3.435 1.00 98.44 349 ALA A N 1
ATOM 2731 C CA . ALA A 1 349 ? -7.039 15.311 4.843 1.00 98.44 349 ALA A CA 1
ATOM 2732 C C . ALA A 1 349 ? -7.599 16.500 5.624 1.00 98.44 349 ALA A C 1
ATOM 2734 O O . ALA A 1 349 ? -8.022 16.332 6.769 1.00 98.44 349 ALA A O 1
ATOM 2735 N N . ILE A 1 350 ? -7.673 17.685 5.008 1.00 98.56 350 ILE A N 1
ATOM 2736 C CA . ILE A 1 350 ? -8.365 18.843 5.592 1.00 98.56 350 ILE A CA 1
ATOM 2737 C C . ILE A 1 350 ? -9.846 18.513 5.809 1.00 98.56 350 ILE A C 1
ATOM 2739 O O . ILE A 1 350 ? -10.402 18.835 6.862 1.00 98.56 350 ILE A O 1
ATOM 2743 N N . PHE A 1 351 ? -10.490 17.871 4.832 1.00 98.25 351 PHE A N 1
ATOM 2744 C CA . PHE A 1 351 ? -11.869 17.406 4.958 1.00 98.25 351 PHE A CA 1
ATOM 2745 C C . PHE A 1 351 ? -12.017 16.382 6.094 1.00 98.25 351 PHE A C 1
ATOM 2747 O O . PHE A 1 351 ? -12.823 16.577 7.009 1.00 98.25 351 PHE A O 1
ATOM 2754 N N . ALA A 1 352 ? -11.205 15.322 6.076 1.00 98.38 352 ALA A N 1
ATOM 2755 C CA . ALA A 1 352 ? -11.302 14.224 7.028 1.00 98.38 352 ALA A CA 1
ATOM 2756 C C . ALA A 1 352 ? -11.048 14.680 8.474 1.00 98.38 352 ALA A C 1
ATOM 2758 O O . ALA A 1 352 ? -11.804 14.307 9.375 1.00 98.38 352 ALA A O 1
ATOM 2759 N N . ILE A 1 353 ? -10.050 15.542 8.708 1.00 98.44 353 ILE A N 1
ATOM 2760 C CA . ILE A 1 353 ? -9.733 15.998 10.065 1.00 98.44 353 ILE A CA 1
ATOM 2761 C C . ILE A 1 353 ? -10.787 16.954 10.626 1.00 98.44 353 ILE A C 1
ATOM 2763 O O . ILE A 1 353 ? -11.087 16.890 11.817 1.00 98.44 353 ILE A O 1
ATOM 2767 N N . LYS A 1 354 ? -11.407 17.802 9.789 1.00 98.06 354 LYS A N 1
ATOM 2768 C CA . LYS A 1 354 ? -12.535 18.653 10.210 1.00 98.06 354 LYS A CA 1
ATOM 2769 C C . LYS A 1 354 ? -13.714 17.797 10.666 1.00 98.06 354 LYS A C 1
ATOM 2771 O O . LYS A 1 354 ? -14.231 18.012 11.762 1.00 98.06 354 LYS A O 1
ATOM 2776 N N . ARG A 1 355 ? -14.067 16.777 9.877 1.00 97.00 355 ARG A N 1
ATOM 2777 C CA . ARG A 1 355 ? -15.117 15.806 10.220 1.00 97.00 355 ARG A CA 1
ATOM 2778 C C . ARG A 1 355 ? -14.808 15.072 11.531 1.00 97.00 355 ARG A C 1
ATOM 2780 O O . ARG A 1 355 ? -15.701 14.905 12.361 1.00 97.00 355 ARG A O 1
ATOM 2787 N N . GLU A 1 356 ? -13.561 14.654 11.760 1.00 97.94 356 GLU A N 1
ATOM 2788 C CA . GLU A 1 356 ? -13.189 14.031 13.038 1.00 97.94 356 GLU A CA 1
ATOM 2789 C C . GLU A 1 356 ? -13.263 15.020 14.211 1.00 97.94 356 GLU A C 1
ATOM 2791 O O . GLU A 1 356 ? -13.771 14.661 15.268 1.00 97.94 356 GLU A O 1
ATOM 2796 N N . MET A 1 357 ? -12.818 16.271 14.053 1.00 98.00 357 MET A N 1
ATOM 2797 C CA . MET A 1 357 ? -12.911 17.288 15.114 1.00 98.00 357 MET A CA 1
ATOM 2798 C C . MET A 1 357 ? -14.360 17.607 15.517 1.00 98.00 357 MET A C 1
ATOM 2800 O O . MET A 1 357 ? -14.608 17.960 16.674 1.00 98.00 357 MET A O 1
ATOM 2804 N N . GLU A 1 358 ? -15.313 17.485 14.590 1.00 96.69 358 GLU A N 1
ATOM 2805 C CA . GLU A 1 358 ? -16.751 17.594 14.869 1.00 96.69 358 GLU A CA 1
ATOM 2806 C C . GLU A 1 358 ? -17.276 16.381 15.651 1.00 96.69 358 GLU A C 1
ATOM 2808 O O . GLU A 1 358 ? -18.016 16.544 16.623 1.00 96.69 358 GLU A O 1
ATOM 2813 N N . ARG A 1 359 ? -16.859 15.165 15.272 1.00 95.19 359 ARG A N 1
ATOM 2814 C CA . ARG A 1 359 ? -17.234 13.912 15.951 1.00 95.19 359 ARG A CA 1
ATOM 2815 C C . ARG A 1 359 ? -16.596 13.761 17.333 1.00 95.19 359 ARG A C 1
ATOM 2817 O O . ARG A 1 359 ? -17.223 13.215 18.243 1.00 95.19 359 ARG A O 1
ATOM 2824 N N . THR A 1 360 ? -15.364 14.233 17.486 1.00 96.25 360 THR A N 1
ATOM 2825 C CA . THR A 1 360 ? -14.523 14.049 18.670 1.00 96.25 360 THR A CA 1
ATOM 2826 C C . THR A 1 360 ? -14.085 15.419 19.204 1.00 96.25 360 THR A C 1
ATOM 2828 O O . THR A 1 360 ? -12.979 15.875 18.916 1.00 96.25 360 THR A O 1
ATOM 2831 N N . PRO A 1 361 ? -14.904 16.095 20.040 1.00 92.50 361 PRO A N 1
ATOM 2832 C CA . PRO A 1 361 ? -14.679 17.495 20.419 1.00 92.50 361 PRO A CA 1
ATOM 2833 C C . PRO A 1 361 ? -13.361 17.792 21.143 1.00 92.50 361 PRO A C 1
ATOM 2835 O O . PRO A 1 361 ? -12.940 18.949 21.172 1.00 92.50 361 PRO A O 1
ATOM 2838 N N . LEU A 1 362 ? -12.722 16.781 21.743 1.00 95.56 362 LEU A N 1
ATOM 2839 C CA . LEU A 1 362 ? -11.416 16.912 22.397 1.00 95.56 362 LEU A CA 1
ATOM 2840 C C . LEU A 1 362 ? -10.240 16.877 21.411 1.00 95.56 362 LEU A C 1
ATOM 2842 O O . LEU A 1 362 ? -9.145 17.304 21.773 1.00 95.56 362 LEU A O 1
ATOM 2846 N N . LEU A 1 363 ? -10.444 16.404 20.179 1.00 97.56 363 LEU A N 1
ATOM 2847 C CA . LEU A 1 363 ? -9.454 16.536 19.120 1.00 97.56 363 LEU A CA 1
ATOM 2848 C C . LEU A 1 363 ? -9.450 17.992 18.646 1.00 97.56 363 LEU A C 1
ATOM 2850 O O . LEU A 1 363 ? -10.443 18.499 18.123 1.00 97.56 363 LEU A O 1
ATOM 2854 N N . LYS A 1 364 ? -8.324 18.673 18.851 1.00 97.94 364 LYS A N 1
ATOM 2855 C CA . LYS A 1 364 ? -8.076 20.033 18.372 1.00 97.94 364 LYS A CA 1
ATOM 2856 C C . LYS A 1 364 ? -6.745 20.039 17.638 1.00 97.94 364 LYS A C 1
ATOM 2858 O O . LYS A 1 364 ? -5.704 19.906 18.273 1.00 97.94 364 LYS A O 1
ATOM 2863 N N . VAL A 1 365 ? -6.793 20.164 16.315 1.00 97.88 365 VAL A N 1
ATOM 2864 C CA . VAL A 1 365 ? -5.598 20.253 15.470 1.00 97.88 365 VAL A CA 1
ATOM 2865 C C . VAL A 1 365 ? -5.491 21.633 14.833 1.00 97.88 365 VAL A C 1
ATOM 2867 O O . VAL A 1 365 ? -6.487 22.348 14.696 1.00 97.88 365 VAL A O 1
ATOM 2870 N N . THR A 1 366 ? -4.281 22.006 14.432 1.00 98.25 366 THR A N 1
ATOM 2871 C CA . THR A 1 366 ? -4.046 23.212 13.638 1.00 98.25 366 THR A CA 1
ATOM 2872 C C . THR A 1 366 ? -4.449 22.947 12.190 1.00 98.25 366 THR A C 1
ATOM 2874 O O . THR A 1 366 ? -3.926 22.030 11.564 1.00 98.25 366 THR A O 1
ATOM 2877 N N . LEU A 1 367 ? -5.360 23.756 11.648 1.00 98.00 367 LEU A N 1
ATOM 2878 C CA . LEU A 1 367 ? -5.699 23.728 10.224 1.00 98.00 367 LEU A CA 1
ATOM 2879 C C . LEU A 1 367 ? -4.776 24.681 9.449 1.00 98.00 367 LEU A C 1
ATOM 2881 O O . LEU A 1 367 ? -4.481 25.767 9.962 1.00 98.00 367 LEU A O 1
ATOM 2885 N N . PRO A 1 368 ? -4.324 24.319 8.235 1.00 96.75 368 PRO A N 1
ATOM 2886 C CA . PRO A 1 368 ? -3.536 25.232 7.417 1.00 96.75 368 PRO A CA 1
ATOM 2887 C C . PRO A 1 368 ? -4.395 26.416 6.951 1.00 96.75 368 PRO A C 1
ATOM 2889 O O . PRO A 1 368 ? -5.587 26.271 6.676 1.00 96.75 368 PRO A O 1
ATOM 2892 N N . ASN A 1 369 ? -3.768 27.583 6.808 1.00 94.38 369 ASN A N 1
ATOM 2893 C CA . ASN A 1 369 ? -4.335 28.693 6.048 1.00 94.38 369 ASN A CA 1
ATOM 2894 C C . ASN A 1 369 ? -3.700 28.659 4.658 1.00 94.38 369 ASN A C 1
ATOM 2896 O O . ASN A 1 369 ? -2.478 28.753 4.546 1.00 94.38 369 ASN A O 1
ATOM 2900 N N . ILE A 1 370 ? -4.515 28.473 3.622 1.00 92.50 370 ILE A N 1
ATOM 2901 C CA . ILE A 1 370 ? -4.038 28.380 2.241 1.00 92.50 370 ILE A CA 1
ATOM 2902 C C . ILE A 1 370 ? -3.809 29.801 1.719 1.00 92.50 370 ILE A C 1
ATOM 2904 O O . ILE A 1 370 ? -4.727 30.621 1.751 1.00 92.50 370 ILE A O 1
ATOM 2908 N N . ALA A 1 371 ? -2.571 30.102 1.324 1.00 89.88 371 ALA A N 1
ATOM 2909 C CA . ALA A 1 371 ? -2.228 31.363 0.675 1.00 89.88 371 ALA A CA 1
ATOM 2910 C C . ALA A 1 371 ? -2.716 31.360 -0.781 1.00 89.88 371 ALA A C 1
ATOM 2912 O O . ALA A 1 371 ? -2.892 30.298 -1.368 1.00 89.88 371 ALA A O 1
ATOM 2913 N N . ASP A 1 372 ? -2.932 32.549 -1.334 1.00 90.12 372 ASP A N 1
ATOM 2914 C CA . ASP A 1 372 ? -3.242 32.732 -2.751 1.00 90.12 372 ASP A CA 1
ATOM 2915 C C . ASP A 1 372 ? -1.961 32.548 -3.580 1.00 90.12 372 ASP A C 1
ATOM 2917 O O . ASP A 1 372 ? -0.969 33.242 -3.335 1.00 90.12 372 ASP A O 1
ATOM 2921 N N . ASP A 1 373 ? -1.974 31.604 -4.522 1.00 89.12 373 ASP A N 1
ATOM 2922 C CA . ASP A 1 373 ? -0.814 31.296 -5.360 1.00 89.12 373 ASP A CA 1
ATOM 2923 C C . ASP A 1 373 ? -0.434 32.493 -6.249 1.00 89.12 373 ASP A C 1
ATOM 2925 O O . ASP A 1 373 ? 0.753 32.799 -6.352 1.00 89.12 373 ASP A O 1
ATOM 2929 N N . ASP A 1 374 ? -1.406 33.263 -6.762 1.00 92.56 374 ASP A N 1
ATOM 2930 C CA . ASP A 1 374 ? -1.139 34.468 -7.566 1.00 92.56 374 ASP A CA 1
ATOM 2931 C C . ASP A 1 374 ? -0.403 35.528 -6.730 1.00 92.56 374 ASP A C 1
ATOM 2933 O O . ASP A 1 374 ? 0.506 36.221 -7.202 1.00 92.56 374 ASP A O 1
ATOM 2937 N N . LEU A 1 375 ? -0.770 35.652 -5.449 1.00 93.12 375 LEU A N 1
ATOM 2938 C CA . LEU A 1 375 ? -0.104 36.565 -4.522 1.00 93.12 375 LEU A CA 1
ATOM 2939 C C . LEU A 1 375 ? 1.339 36.123 -4.256 1.00 93.12 375 LEU A C 1
ATOM 2941 O O . LEU A 1 375 ? 2.235 36.970 -4.227 1.00 93.12 375 LEU A O 1
ATOM 2945 N N . VAL A 1 376 ? 1.571 34.823 -4.061 1.00 89.88 376 VAL A N 1
ATOM 2946 C CA . VAL A 1 376 ? 2.915 34.274 -3.833 1.00 89.88 376 VAL A CA 1
ATOM 2947 C C . VAL A 1 376 ? 3.783 34.462 -5.074 1.00 89.88 376 VAL A C 1
ATOM 2949 O O . VAL A 1 376 ? 4.890 34.982 -4.947 1.00 89.88 376 VAL A O 1
ATOM 2952 N N . GLU A 1 377 ? 3.280 34.110 -6.258 1.00 90.25 377 GLU A N 1
ATOM 2953 C CA . GLU A 1 377 ? 3.994 34.273 -7.526 1.00 90.25 377 GLU A CA 1
ATOM 2954 C C . GLU A 1 377 ? 4.319 35.739 -7.814 1.00 90.25 377 GLU A C 1
ATOM 2956 O O . GLU A 1 377 ? 5.422 36.036 -8.255 1.00 90.25 377 GLU A O 1
ATOM 2961 N N . SER A 1 378 ? 3.432 36.682 -7.474 1.00 92.94 378 SER A N 1
ATOM 2962 C CA . SER A 1 378 ? 3.707 38.117 -7.649 1.00 92.94 378 SER A CA 1
ATOM 2963 C C . SER A 1 378 ? 4.871 38.659 -6.798 1.00 92.94 378 SER A C 1
ATOM 2965 O O . SER A 1 378 ? 5.339 39.775 -7.039 1.00 92.94 378 SER A O 1
ATOM 2967 N N . CYS A 1 379 ? 5.321 37.908 -5.785 1.00 89.50 379 CYS A N 1
ATOM 2968 C CA . CYS A 1 379 ? 6.401 38.307 -4.881 1.00 89.50 379 CYS A CA 1
ATOM 2969 C C . CYS A 1 379 ? 7.801 37.848 -5.331 1.00 89.50 379 CYS A C 1
ATOM 2971 O O . CYS A 1 379 ? 8.784 38.259 -4.703 1.00 89.50 379 CYS A O 1
ATOM 2973 N N . PHE A 1 380 ? 7.899 37.013 -6.368 1.00 81.69 380 PHE A N 1
ATOM 2974 C CA . PHE A 1 380 ? 9.150 36.473 -6.914 1.00 81.69 380 PHE A CA 1
ATOM 2975 C C . PHE A 1 380 ? 9.289 36.821 -8.398 1.00 81.69 380 PHE A C 1
ATOM 2977 O O . PHE A 1 380 ? 10.453 36.862 -8.864 1.00 81.69 380 PHE A O 1
#

pLDDT: mean 96.74, std 2.94, range [81.69, 98.94]